Protein AF-0000000085070017 (afdb_homodimer)

Structure (mmCIF, N/CA/C/O backbone):
data_AF-0000000085070017-model_v1
#
loop_
_entity.id
_entity.type
_entity.pdbx_description
1 polymer 'Inner-membrane translocator'
#
loop_
_atom_site.group_PDB
_atom_site.id
_atom_site.type_symbol
_atom_site.label_atom_id
_atom_site.label_alt_id
_atom_site.label_comp_id
_atom_site.label_asym_id
_atom_site.label_entity_id
_atom_site.label_seq_id
_atom_site.pdbx_PDB_ins_code
_atom_site.Cartn_x
_atom_site.Cartn_y
_atom_site.Cartn_z
_atom_site.occupancy
_atom_site.B_iso_or_equiv
_atom_site.auth_seq_id
_atom_site.auth_comp_id
_atom_site.auth_asym_id
_atom_site.auth_atom_id
_atom_site.pdbx_PDB_model_num
ATOM 1 N N . MET A 1 1 ? 16.594 14.391 33.25 1 66.62 1 MET A N 1
ATOM 2 C CA . MET A 1 1 ? 15.406 13.617 32.938 1 66.62 1 MET A CA 1
ATOM 3 C C . MET A 1 1 ? 14.352 14.492 32.25 1 66.62 1 MET A C 1
ATOM 5 O O . MET A 1 1 ? 13.867 14.172 31.172 1 66.62 1 MET A O 1
ATOM 9 N N . PHE A 1 2 ? 14.133 15.688 32.875 1 76.56 2 PHE A N 1
ATOM 10 C CA . PHE A 1 2 ? 13.141 16.609 32.344 1 76.56 2 PHE A CA 1
ATOM 11 C C . PHE A 1 2 ? 13.562 17.125 30.969 1 76.56 2 PHE A C 1
ATOM 13 O O . PHE A 1 2 ? 12.75 17.188 30.047 1 76.56 2 PHE A O 1
ATOM 20 N N . GLU A 1 3 ? 14.82 17.422 30.844 1 78.06 3 GLU A N 1
ATOM 21 C CA . GLU A 1 3 ? 15.344 17.891 29.562 1 78.06 3 GLU A CA 1
ATOM 22 C C . GLU A 1 3 ? 15.18 16.844 28.469 1 78.06 3 GLU A C 1
ATOM 24 O O . GLU A 1 3 ? 14.852 17.188 27.328 1 78.06 3 GLU A O 1
ATOM 29 N N . SER A 1 4 ? 15.414 15.664 28.906 1 80.19 4 SER A N 1
ATOM 30 C CA . SER A 1 4 ? 15.273 14.57 27.953 1 80.19 4 SER A CA 1
ATOM 31 C C . SER A 1 4 ? 13.828 14.43 27.484 1 80.19 4 SER A C 1
ATOM 33 O O . SER A 1 4 ? 13.57 14.172 26.312 1 80.19 4 SER A O 1
ATOM 35 N N . ILE A 1 5 ? 12.969 14.625 28.375 1 83.38 5 ILE A N 1
ATOM 36 C CA . ILE A 1 5 ? 11.547 14.523 28.062 1 83.38 5 ILE A CA 1
ATOM 37 C C . ILE A 1 5 ? 11.141 15.648 27.125 1 83.38 5 ILE A C 1
ATOM 39 O O . ILE A 1 5 ? 10.414 15.422 26.156 1 83.38 5 ILE A O 1
ATOM 43 N N . ILE A 1 6 ? 11.602 16.844 27.375 1 84.56 6 ILE A N 1
ATOM 44 C CA . ILE A 1 6 ? 11.258 18 26.562 1 84.56 6 ILE A CA 1
ATOM 45 C C . ILE A 1 6 ? 11.812 17.812 25.141 1 84.56 6 ILE A C 1
ATOM 47 O O . ILE A 1 6 ? 11.156 18.172 24.156 1 84.56 6 ILE A O 1
ATOM 51 N N . LEU A 1 7 ? 12.992 17.266 25.141 1 84.5 7 LEU A N 1
ATOM 52 C CA . LEU A 1 7 ? 13.609 17.016 23.844 1 84.5 7 LEU A CA 1
ATOM 53 C C . LEU A 1 7 ? 12.805 15.992 23.047 1 84.5 7 LEU A C 1
ATOM 55 O O . LEU A 1 7 ? 12.664 16.125 21.828 1 84.5 7 LEU A O 1
ATOM 59 N N . ILE A 1 8 ? 12.312 15.039 23.734 1 87.75 8 ILE A N 1
ATOM 60 C CA . ILE A 1 8 ? 11.508 14.008 23.078 1 87.75 8 ILE A CA 1
ATOM 61 C C . ILE A 1 8 ? 10.18 14.602 22.609 1 87.75 8 ILE A C 1
ATOM 63 O O . ILE A 1 8 ? 9.688 14.266 21.531 1 87.75 8 ILE A O 1
ATOM 67 N N . LEU A 1 9 ? 9.609 15.406 23.422 1 90.56 9 LEU A N 1
ATOM 68 C CA . LEU A 1 9 ? 8.344 16.047 23.062 1 90.56 9 LEU A CA 1
ATOM 69 C C . LEU A 1 9 ? 8.523 16.984 21.891 1 90.56 9 LEU A C 1
ATOM 71 O O . LEU A 1 9 ? 7.656 17.078 21.016 1 90.56 9 LEU A O 1
ATOM 75 N N . ASP A 1 10 ? 9.633 17.688 21.875 1 90.88 10 ASP A N 1
ATOM 76 C CA . ASP A 1 10 ? 9.977 18.562 20.75 1 90.88 10 ASP A CA 1
ATOM 77 C C . ASP A 1 10 ? 10.094 17.766 19.453 1 90.88 10 ASP A C 1
ATOM 79 O O . ASP A 1 10 ? 9.531 18.141 18.438 1 90.88 10 ASP A O 1
ATOM 83 N N . ALA A 1 11 ? 10.781 16.672 19.562 1 91.69 11 ALA A N 1
ATOM 84 C CA . ALA A 1 11 ? 10.938 15.789 18.406 1 91.69 11 ALA A CA 1
ATOM 85 C C . ALA A 1 11 ? 9.602 15.195 17.969 1 91.69 11 ALA A C 1
ATOM 87 O O . ALA A 1 11 ? 9.344 15.023 16.781 1 91.69 11 ALA A O 1
ATOM 88 N N . THR A 1 12 ? 8.812 14.891 18.938 1 94.38 12 THR A N 1
ATOM 89 C CA . THR A 1 12 ? 7.492 14.336 18.656 1 94.38 12 THR A CA 1
ATOM 90 C C . THR A 1 12 ? 6.664 15.305 17.812 1 94.38 12 THR A C 1
ATOM 92 O O . THR A 1 12 ? 6.031 14.898 16.844 1 94.38 12 THR A O 1
ATOM 95 N N . LEU A 1 13 ? 6.703 16.562 18.172 1 94.88 13 LEU A N 1
ATOM 96 C CA . LEU A 1 13 ? 5.93 17.547 17.422 1 94.88 13 LEU A CA 1
ATOM 97 C C . LEU A 1 13 ? 6.449 17.688 16 1 94.88 13 LEU A C 1
ATOM 99 O O . LEU A 1 13 ? 5.664 17.75 15.047 1 94.88 13 LEU A O 1
ATOM 103 N N . ARG A 1 14 ? 7.715 17.641 15.859 1 94.75 14 ARG A N 1
ATOM 104 C CA . ARG A 1 14 ? 8.328 17.781 14.539 1 94.75 14 ARG A CA 1
ATOM 105 C C . ARG A 1 14 ? 8.008 16.578 13.664 1 94.75 14 ARG A C 1
ATOM 107 O O . ARG A 1 14 ? 7.652 16.734 12.492 1 94.75 14 ARG A O 1
ATOM 114 N N . VAL A 1 15 ? 8.07 15.43 14.25 1 94.06 15 VAL A N 1
ATOM 115 C CA . VAL A 1 15 ? 7.879 14.195 13.492 1 94.06 15 VAL A CA 1
ATOM 116 C C . VAL A 1 15 ? 6.391 13.992 13.195 1 94.06 15 VAL A C 1
ATOM 118 O O . VAL A 1 15 ? 6.027 13.414 12.172 1 94.06 15 VAL A O 1
ATOM 121 N N . SER A 1 16 ? 5.574 14.523 14.047 1 97.69 16 SER A N 1
ATOM 122 C CA . SER A 1 16 ? 4.137 14.336 13.898 1 97.69 16 SER A CA 1
ATOM 123 C C . SER A 1 16 ? 3.551 15.297 12.867 1 97.69 16 SER A C 1
ATOM 125 O O . SER A 1 16 ? 2.443 15.078 12.367 1 97.69 16 SER A O 1
ATOM 127 N N . ALA A 1 17 ? 4.227 16.375 12.578 1 98.25 17 ALA A N 1
ATOM 128 C CA . ALA A 1 17 ? 3.668 17.438 11.742 1 98.25 17 ALA A CA 1
ATOM 129 C C . ALA A 1 17 ? 3.203 16.891 10.398 1 98.25 17 ALA A C 1
ATOM 131 O O . ALA A 1 17 ? 2.043 17.062 10.016 1 98.25 17 ALA A O 1
ATOM 132 N N . PRO A 1 18 ? 4.078 16.172 9.688 1 98.56 18 PRO A N 1
ATOM 133 C CA . PRO A 1 18 ? 3.598 15.648 8.406 1 98.56 18 PRO A CA 1
ATOM 134 C C . PRO A 1 18 ? 2.535 14.562 8.578 1 98.56 18 PRO A C 1
ATOM 136 O O . PRO A 1 18 ? 1.665 14.414 7.715 1 98.56 18 PRO A O 1
ATOM 139 N N . LEU A 1 19 ? 2.545 13.828 9.648 1 98.5 19 LEU A N 1
ATOM 140 C CA . LEU A 1 19 ? 1.524 12.82 9.914 1 98.5 19 LEU A CA 1
ATOM 141 C C . LEU A 1 19 ? 0.16 13.477 10.117 1 98.5 19 LEU A C 1
ATOM 143 O O . LEU A 1 19 ? -0.848 12.984 9.602 1 98.5 19 LEU A O 1
ATOM 147 N N . ILE A 1 20 ? 0.185 14.555 10.906 1 98.88 20 ILE A N 1
ATOM 148 C CA . ILE A 1 20 ? -1.058 15.266 11.203 1 98.88 20 ILE A CA 1
ATOM 149 C C . ILE A 1 20 ? -1.68 15.773 9.906 1 98.88 20 ILE A C 1
ATOM 151 O O . ILE A 1 20 ? -2.861 15.539 9.641 1 98.88 20 ILE A O 1
ATOM 155 N N . LEU A 1 21 ? -0.882 16.422 9.102 1 98.94 21 LEU A N 1
ATOM 156 C CA . LEU A 1 21 ? -1.369 16.969 7.844 1 98.94 21 LEU A CA 1
ATOM 157 C C . LEU A 1 21 ? -1.867 15.867 6.918 1 98.94 21 LEU A C 1
ATOM 159 O O . LEU A 1 21 ? -2.945 15.984 6.332 1 98.94 21 LEU A O 1
ATOM 163 N N . ALA A 1 22 ? -1.132 14.789 6.789 1 98.88 22 ALA A N 1
ATOM 164 C CA . ALA A 1 22 ? -1.517 13.68 5.926 1 98.88 22 ALA A CA 1
ATOM 165 C C . ALA A 1 22 ? -2.775 12.992 6.445 1 98.88 22 ALA A C 1
ATOM 167 O O . ALA A 1 22 ? -3.639 12.586 5.664 1 98.88 22 ALA A O 1
ATOM 168 N N . ALA A 1 23 ? -2.84 12.805 7.766 1 98.75 23 ALA A N 1
ATOM 169 C CA . ALA A 1 23 ? -4.016 12.164 8.344 1 98.75 23 ALA A CA 1
ATOM 170 C C . ALA A 1 23 ? -5.266 13.008 8.133 1 98.75 23 ALA A C 1
ATOM 172 O O . ALA A 1 23 ? -6.34 12.484 7.836 1 98.75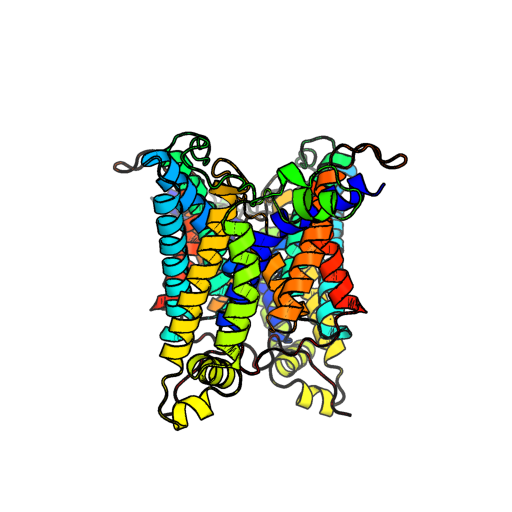 23 ALA A O 1
ATOM 173 N N . LEU A 1 24 ? -5.137 14.305 8.305 1 98.88 24 LEU A N 1
ATOM 174 C CA . LEU A 1 24 ? -6.262 15.195 8.039 1 98.88 24 LEU A CA 1
ATOM 175 C C . LEU A 1 24 ? -6.637 15.172 6.562 1 98.88 24 LEU A C 1
ATOM 177 O O . LEU A 1 24 ? -7.812 15.305 6.219 1 98.88 24 LEU A O 1
ATOM 181 N N . ALA A 1 25 ? -5.602 15.055 5.68 1 98.88 25 ALA A N 1
ATOM 182 C CA . ALA A 1 25 ? -5.875 14.859 4.258 1 98.88 25 ALA A CA 1
ATOM 183 C C . ALA A 1 25 ? -6.746 13.625 4.035 1 98.88 25 ALA A C 1
ATOM 185 O O . ALA A 1 25 ? -7.75 13.688 3.322 1 98.88 25 ALA A O 1
ATOM 186 N N . GLY A 1 26 ? -6.348 12.531 4.641 1 98.38 26 GLY A N 1
ATOM 187 C CA . GLY A 1 26 ? -7.141 11.32 4.559 1 98.38 26 GLY A CA 1
ATOM 188 C C . GLY A 1 26 ? -8.539 11.477 5.129 1 98.38 26 GLY A C 1
ATOM 189 O O . GLY A 1 26 ? -9.484 10.875 4.633 1 98.38 26 GLY A O 1
ATOM 190 N N . LEU A 1 27 ? -8.641 12.289 6.164 1 98.44 27 LEU A N 1
ATOM 191 C CA . LEU A 1 27 ? -9.93 12.523 6.812 1 98.44 27 LEU A CA 1
ATOM 192 C C . LEU A 1 27 ? -10.93 13.102 5.828 1 98.44 27 LEU A C 1
ATOM 194 O O . LEU A 1 27 ? -12.07 12.625 5.738 1 98.44 27 LEU A O 1
ATOM 198 N N . PHE A 1 28 ? -10.539 14.086 5.086 1 98.56 28 PHE A N 1
ATOM 199 C CA . PHE A 1 28 ? -11.438 14.711 4.125 1 98.56 28 PHE A CA 1
ATOM 200 C C . PHE A 1 28 ? -11.859 13.727 3.047 1 98.56 28 PHE A C 1
ATOM 202 O O . PHE A 1 28 ? -13.047 13.602 2.74 1 98.56 28 PHE A O 1
ATOM 209 N N . SER A 1 29 ? -10.914 13.031 2.48 1 97.94 29 SER A N 1
ATOM 210 C CA . SER A 1 29 ? -11.227 12.102 1.397 1 97.94 29 SER A CA 1
ATOM 211 C C . SER A 1 29 ? -12.109 10.961 1.884 1 97.94 29 SER A C 1
ATOM 213 O O . SER A 1 29 ? -13.141 10.664 1.275 1 97.94 29 SER A O 1
ATOM 215 N N . GLU A 1 30 ? -11.758 10.391 3.023 1 96.69 30 GLU A N 1
ATOM 216 C CA . GLU A 1 30 ? -12.461 9.195 3.471 1 96.69 30 GLU A CA 1
ATOM 217 C C . GLU A 1 30 ? -13.82 9.547 4.066 1 96.69 30 GLU A C 1
ATOM 219 O O . GLU A 1 30 ? -14.773 8.766 3.959 1 96.69 30 GLU A O 1
ATOM 224 N N . ARG A 1 31 ? -13.938 10.695 4.656 1 96.88 31 ARG A N 1
ATOM 225 C CA . ARG A 1 31 ? -15.242 11.125 5.152 1 96.88 31 ARG A CA 1
ATOM 226 C C . ARG A 1 31 ? -16.219 11.359 4.004 1 96.88 31 ARG A C 1
ATOM 228 O O . ARG A 1 31 ? -17.438 11.289 4.191 1 96.88 31 ARG A O 1
ATOM 235 N N . SER A 1 32 ? -15.688 11.641 2.885 1 97 32 SER A N 1
ATOM 236 C CA . SER A 1 32 ? -16.547 11.859 1.724 1 97 32 SER A CA 1
ATOM 237 C C . SER A 1 32 ? -16.938 10.539 1.074 1 97 32 SER A C 1
ATOM 239 O O . SER A 1 32 ? -17.859 10.492 0.247 1 97 32 SER A O 1
ATOM 241 N N . GLY A 1 33 ? -16.188 9.5 1.394 1 95.44 33 GLY A N 1
ATOM 242 C CA . GLY A 1 33 ? -16.531 8.195 0.849 1 95.44 33 GLY A CA 1
ATOM 243 C C . GLY A 1 33 ? -15.438 7.629 -0.046 1 95.44 33 GLY A C 1
ATOM 244 O O . GLY A 1 33 ? -15.602 6.555 -0.625 1 95.44 33 GLY A O 1
ATOM 245 N N . ILE A 1 34 ? -14.258 8.312 -0.162 1 95.25 34 ILE A N 1
ATOM 246 C CA . ILE A 1 34 ? -13.203 7.867 -1.059 1 95.25 34 ILE A CA 1
ATOM 247 C C . ILE A 1 34 ? -11.992 7.402 -0.242 1 95.25 34 ILE A C 1
ATOM 249 O O . ILE A 1 34 ? -11.375 8.203 0.467 1 95.25 34 ILE A O 1
ATOM 253 N N . VAL A 1 35 ? -11.688 6.105 -0.365 1 93.56 35 VAL A N 1
ATOM 254 C CA . VAL A 1 35 ? -10.492 5.578 0.289 1 93.56 35 VAL A CA 1
ATOM 255 C C . VAL A 1 35 ? -9.25 6.219 -0.316 1 93.56 35 VAL A C 1
ATOM 257 O O . VAL A 1 35 ? -9.133 6.34 -1.538 1 93.56 35 VAL A O 1
ATOM 260 N N . ASN A 1 36 ? -8.391 6.652 0.542 1 93.81 36 ASN A N 1
ATOM 261 C CA . ASN A 1 36 ? -7.227 7.363 0.021 1 93.81 36 ASN A CA 1
ATOM 262 C C . ASN A 1 36 ? -5.922 6.688 0.433 1 93.81 36 ASN A C 1
ATOM 264 O O . ASN A 1 36 ? -5.125 7.266 1.175 1 93.81 36 ASN A O 1
ATOM 268 N N . ILE A 1 37 ? -5.598 5.625 -0.156 1 93.75 37 ILE A N 1
ATOM 269 C CA . ILE A 1 37 ? -4.348 4.902 0.07 1 93.75 37 ILE A CA 1
ATOM 270 C C . ILE A 1 37 ? -3.195 5.641 -0.604 1 93.75 37 ILE A C 1
ATOM 272 O O . ILE A 1 37 ? -2.027 5.41 -0.279 1 93.75 37 ILE A O 1
ATOM 276 N N . ALA A 1 38 ? -3.49 6.59 -1.405 1 97.31 38 ALA A N 1
ATOM 277 C CA . ALA A 1 38 ? -2.508 7.281 -2.236 1 97.31 38 ALA A CA 1
ATOM 278 C C . ALA A 1 38 ? -1.773 8.352 -1.439 1 97.31 38 ALA A C 1
ATOM 280 O O . ALA A 1 38 ? -0.907 9.047 -1.975 1 97.31 38 ALA A O 1
ATOM 281 N N . LEU A 1 39 ? -2.082 8.516 -0.178 1 98.44 39 LEU A N 1
ATOM 282 C CA . LEU A 1 39 ? -1.466 9.555 0.638 1 98.44 39 LEU A CA 1
ATOM 283 C C . LEU A 1 39 ? 0.055 9.445 0.598 1 98.44 39 LEU A C 1
ATOM 285 O O . LEU A 1 39 ? 0.752 10.461 0.519 1 98.44 39 LEU A O 1
ATOM 289 N N . GLU A 1 40 ? 0.544 8.242 0.65 1 97.94 40 GLU A N 1
ATOM 290 C CA . GLU A 1 40 ? 1.982 7.996 0.61 1 97.94 40 GLU A CA 1
ATOM 291 C C . GLU A 1 40 ? 2.607 8.57 -0.658 1 97.94 40 GLU A C 1
ATOM 293 O O . GLU A 1 40 ? 3.615 9.273 -0.594 1 97.94 40 GLU A O 1
ATOM 298 N N . GLY A 1 41 ? 2.016 8.258 -1.785 1 98.25 41 GLY A N 1
ATOM 299 C CA . GLY A 1 41 ? 2.525 8.734 -3.061 1 98.25 41 GLY A CA 1
ATOM 300 C C . GLY A 1 41 ? 2.385 10.234 -3.236 1 98.25 41 GLY A C 1
ATOM 301 O O . GLY A 1 41 ? 3.26 10.883 -3.814 1 98.25 41 GLY A O 1
ATOM 302 N N . LYS A 1 42 ? 1.292 10.773 -2.785 1 98.81 42 LYS A N 1
ATOM 303 C CA . LYS A 1 42 ? 1.088 12.211 -2.861 1 98.81 42 LYS A CA 1
ATOM 304 C C . LYS A 1 42 ? 2.137 12.961 -2.041 1 98.81 42 LYS A C 1
ATOM 306 O O . LYS A 1 42 ? 2.707 13.953 -2.508 1 98.81 42 LYS A O 1
ATOM 311 N N . MET A 1 43 ? 2.398 12.453 -0.875 1 98.81 43 MET A N 1
ATOM 312 C CA . MET A 1 43 ? 3.402 13.078 -0.022 1 98.81 43 MET A CA 1
ATOM 313 C C . MET A 1 43 ? 4.785 13.008 -0.665 1 98.81 43 MET A C 1
ATOM 315 O O . MET A 1 43 ? 5.512 14 -0.696 1 98.81 43 MET A O 1
ATOM 319 N N . LEU A 1 44 ? 5.121 11.828 -1.176 1 98.75 44 LEU A N 1
ATOM 320 C CA . LEU A 1 44 ? 6.438 11.625 -1.769 1 98.75 44 LEU A CA 1
ATOM 321 C C . LEU A 1 44 ? 6.625 12.516 -2.99 1 98.75 44 LEU A C 1
ATOM 323 O O . LEU A 1 44 ? 7.676 13.148 -3.15 1 98.75 44 LEU A O 1
ATOM 327 N N . SER A 1 45 ? 5.621 12.547 -3.834 1 98.81 45 SER A N 1
ATOM 328 C CA . SER A 1 45 ? 5.688 13.383 -5.027 1 98.81 45 SER A CA 1
ATOM 329 C C . SER A 1 45 ? 5.797 14.859 -4.66 1 98.81 45 SER A C 1
ATOM 331 O O . SER A 1 45 ? 6.523 15.617 -5.305 1 98.81 45 SER A O 1
ATOM 333 N N . SER A 1 46 ? 5.043 15.203 -3.691 1 98.94 46 SER A N 1
ATOM 334 C CA . SER A 1 46 ? 5.102 16.578 -3.219 1 98.94 46 SER A CA 1
ATOM 335 C C . SER A 1 46 ? 6.48 16.922 -2.662 1 98.94 46 SER A C 1
ATOM 337 O O . SER A 1 46 ? 7.012 18 -2.916 1 98.94 46 SER A O 1
ATOM 339 N N . ALA A 1 47 ? 7.043 16.031 -1.846 1 98.94 47 ALA A N 1
ATOM 340 C CA . ALA A 1 47 ? 8.391 16.25 -1.312 1 98.94 47 ALA A CA 1
ATOM 341 C C . ALA A 1 47 ? 9.391 16.5 -2.436 1 98.94 47 ALA A C 1
ATOM 343 O O . ALA A 1 47 ? 10.211 17.422 -2.344 1 98.94 47 ALA A O 1
ATOM 344 N N . PHE A 1 48 ? 9.289 15.727 -3.508 1 98.88 48 PHE A N 1
ATOM 345 C CA . PHE A 1 48 ? 10.195 15.883 -4.641 1 98.88 48 PHE A CA 1
ATOM 346 C C . PHE A 1 48 ? 9.984 17.219 -5.324 1 98.88 48 PHE A C 1
ATOM 348 O O . PHE A 1 48 ? 10.938 17.969 -5.562 1 98.88 48 PHE A O 1
ATOM 355 N N . ALA A 1 49 ? 8.695 17.469 -5.656 1 98.94 49 ALA A N 1
ATOM 356 C CA . ALA A 1 49 ? 8.383 18.703 -6.383 1 98.94 49 ALA A CA 1
ATOM 357 C C . ALA A 1 49 ? 8.797 19.922 -5.586 1 98.94 49 ALA A C 1
ATOM 359 O O . ALA A 1 49 ? 9.328 20.891 -6.145 1 98.94 49 ALA A O 1
ATOM 360 N N . ALA A 1 50 ? 8.539 19.922 -4.316 1 98.94 50 ALA A N 1
ATOM 361 C CA . ALA A 1 50 ? 8.852 21.062 -3.459 1 98.94 50 ALA A CA 1
ATOM 362 C C . ALA A 1 50 ? 10.359 21.297 -3.406 1 98.94 50 ALA A C 1
ATOM 364 O O . ALA A 1 50 ? 10.82 22.438 -3.596 1 98.94 50 ALA A O 1
ATOM 365 N N . ALA A 1 51 ? 11.141 20.266 -3.152 1 98.88 51 ALA A N 1
ATOM 366 C CA . ALA A 1 51 ? 12.594 20.391 -3.068 1 98.88 51 ALA A CA 1
ATOM 367 C C . ALA A 1 51 ? 13.188 20.797 -4.414 1 98.88 51 ALA A C 1
ATOM 369 O O . ALA A 1 51 ? 14.086 21.641 -4.473 1 98.88 51 ALA A O 1
ATOM 370 N N . ALA A 1 52 ? 12.711 20.156 -5.48 1 98.75 52 ALA A N 1
ATOM 371 C CA . ALA A 1 52 ? 13.211 20.469 -6.812 1 98.75 52 ALA A CA 1
ATOM 372 C C . ALA A 1 52 ? 12.984 21.938 -7.156 1 98.75 52 ALA A C 1
ATOM 374 O O . ALA A 1 52 ? 13.898 22.625 -7.613 1 98.75 52 ALA A O 1
ATOM 375 N N . MET A 1 53 ? 11.742 22.359 -6.945 1 98.75 53 MET A N 1
ATOM 376 C CA . MET A 1 53 ? 11.398 23.75 -7.266 1 98.75 53 MET A CA 1
ATOM 377 C C . MET A 1 53 ? 12.18 24.719 -6.387 1 98.75 53 MET A C 1
ATOM 379 O O . MET A 1 53 ? 12.672 25.734 -6.867 1 98.75 53 MET A O 1
ATOM 383 N N . ALA A 1 54 ? 12.281 24.438 -5.102 1 98.75 54 ALA A N 1
ATOM 384 C CA . ALA A 1 54 ? 13.039 25.281 -4.195 1 98.75 54 ALA A CA 1
ATOM 385 C C . ALA A 1 54 ? 14.516 25.344 -4.598 1 98.75 54 ALA A C 1
ATOM 387 O O . ALA A 1 54 ? 15.148 26.391 -4.512 1 98.75 54 ALA A O 1
ATOM 388 N N . ALA A 1 55 ? 15.039 24.234 -4.996 1 98.25 55 ALA A N 1
ATOM 389 C CA . ALA A 1 55 ? 16.453 24.156 -5.383 1 98.25 55 ALA A CA 1
ATOM 390 C C . ALA A 1 55 ? 16.734 25.016 -6.613 1 98.25 55 ALA A C 1
ATOM 392 O O . ALA A 1 55 ? 17.766 25.672 -6.703 1 98.25 55 ALA A O 1
ATOM 393 N N . VAL A 1 56 ? 15.859 24.984 -7.559 1 97.88 56 VAL A N 1
ATOM 394 C CA . VAL A 1 56 ? 16.094 25.656 -8.836 1 97.88 56 VAL A CA 1
ATOM 395 C C . VAL A 1 56 ? 15.812 27.141 -8.688 1 97.88 56 VAL A C 1
ATOM 397 O O . VAL A 1 56 ? 16.484 27.969 -9.305 1 97.88 56 VAL A O 1
ATOM 400 N N . THR A 1 57 ? 14.852 27.5 -7.871 1 97.81 57 THR A N 1
ATOM 401 C CA . THR A 1 57 ? 14.414 28.891 -7.824 1 97.81 57 THR A CA 1
ATOM 402 C C . THR A 1 57 ? 15.016 29.609 -6.621 1 97.81 57 THR A C 1
ATOM 404 O O . THR A 1 57 ? 15.016 30.844 -6.562 1 97.81 57 THR A O 1
ATOM 407 N N . GLY A 1 58 ? 15.367 28.891 -5.637 1 97.56 58 GLY A N 1
ATOM 408 C CA . GLY A 1 58 ? 15.852 29.484 -4.402 1 97.56 58 GLY A CA 1
ATOM 409 C C . GLY A 1 58 ? 14.742 29.953 -3.486 1 97.56 58 GLY A C 1
ATOM 410 O O . GLY A 1 58 ? 14.992 30.625 -2.486 1 97.56 58 GLY A O 1
ATOM 411 N N . SER A 1 59 ? 13.508 29.609 -3.771 1 98.19 59 SER A N 1
ATOM 412 C CA . SER A 1 59 ? 12.359 30.062 -2.986 1 98.19 59 SER A CA 1
ATOM 413 C C . SER A 1 59 ? 11.609 28.875 -2.375 1 98.19 59 SER A C 1
ATOM 415 O O . SER A 1 59 ? 11.031 28.062 -3.098 1 98.19 59 SER A O 1
ATOM 417 N N . VAL A 1 60 ? 11.5 28.828 -1.083 1 98.12 60 VAL A N 1
ATOM 418 C CA . VAL A 1 60 ? 10.797 27.766 -0.388 1 98.12 60 VAL A CA 1
ATOM 419 C C . VAL A 1 60 ? 9.297 27.891 -0.632 1 98.12 60 VAL A C 1
ATOM 421 O O . VAL A 1 60 ? 8.586 26.875 -0.687 1 98.12 60 VAL A O 1
ATOM 424 N N . TRP A 1 61 ? 8.789 29.094 -0.83 1 98.5 61 TRP A N 1
ATOM 425 C CA . TRP A 1 61 ? 7.367 29.312 -1.053 1 98.5 61 TRP A CA 1
ATOM 426 C C . TRP A 1 61 ? 6.945 28.781 -2.418 1 98.5 61 TRP A C 1
ATOM 428 O O . TRP A 1 61 ? 5.867 28.188 -2.557 1 98.5 61 TRP A O 1
ATOM 438 N N . LEU A 1 62 ? 7.797 28.969 -3.398 1 98.69 62 LEU A N 1
ATOM 439 C CA . LEU A 1 62 ? 7.523 28.375 -4.699 1 98.69 62 LEU A CA 1
ATOM 440 C C . LEU A 1 62 ? 7.609 26.844 -4.617 1 98.69 62 LEU A C 1
ATOM 442 O O . LEU A 1 62 ? 6.867 26.141 -5.297 1 98.69 62 LEU A O 1
ATOM 446 N N . GLY A 1 63 ? 8.57 26.375 -3.809 1 98.81 63 GLY A N 1
ATOM 447 C CA . GLY A 1 63 ? 8.633 24.953 -3.543 1 98.81 63 GLY A CA 1
ATOM 448 C C . GLY A 1 63 ? 7.348 24.391 -2.951 1 98.81 63 GLY A C 1
ATOM 449 O O . GLY A 1 63 ? 6.828 23.375 -3.418 1 98.81 63 GLY A O 1
ATOM 450 N N . LEU A 1 64 ? 6.844 25.094 -1.938 1 98.88 64 LEU A N 1
ATOM 451 C CA . LEU A 1 64 ? 5.602 24.688 -1.292 1 98.88 64 LEU A CA 1
ATOM 452 C C . LEU A 1 64 ? 4.457 24.641 -2.299 1 98.88 64 LEU A C 1
ATOM 454 O O . LEU A 1 64 ? 3.693 23.672 -2.328 1 98.88 64 LEU A O 1
ATOM 458 N N . LEU A 1 65 ? 4.312 25.641 -3.119 1 98.88 65 LEU A N 1
ATOM 459 C CA . LEU A 1 65 ? 3.242 25.703 -4.109 1 98.88 65 LEU A CA 1
ATOM 460 C C . LEU A 1 65 ? 3.367 24.562 -5.121 1 98.88 65 LEU A C 1
ATOM 462 O O . LEU A 1 65 ? 2.363 23.984 -5.531 1 98.88 65 LEU A O 1
ATOM 466 N N . ALA A 1 66 ? 4.602 24.281 -5.535 1 98.94 66 ALA A N 1
ATOM 467 C CA . ALA A 1 66 ? 4.828 23.172 -6.457 1 98.94 66 ALA A CA 1
ATOM 468 C C . ALA A 1 66 ? 4.43 21.844 -5.828 1 98.94 66 ALA A C 1
ATOM 470 O O . ALA A 1 66 ? 3.807 21 -6.477 1 98.94 66 ALA A O 1
ATOM 471 N N . GLY A 1 67 ? 4.887 21.625 -4.559 1 98.94 67 GLY A N 1
ATOM 472 C CA . GLY A 1 67 ? 4.492 20.422 -3.844 1 98.94 67 GLY A CA 1
ATOM 473 C C . GLY A 1 67 ? 2.99 20.266 -3.74 1 98.94 67 GLY A C 1
ATOM 474 O O . GLY A 1 67 ? 2.459 19.188 -4.035 1 98.94 67 GLY A O 1
ATOM 475 N N . ILE A 1 68 ? 2.311 21.344 -3.373 1 98.94 68 ILE A N 1
ATOM 476 C CA . ILE A 1 68 ? 0.855 21.328 -3.279 1 98.94 68 ILE A CA 1
ATOM 477 C C . ILE A 1 68 ? 0.254 21.031 -4.652 1 98.94 68 ILE A C 1
ATOM 479 O O . ILE A 1 68 ? -0.646 20.203 -4.777 1 98.94 68 ILE A O 1
ATOM 483 N N . GLY A 1 69 ? 0.734 21.688 -5.633 1 98.94 69 GLY A N 1
ATOM 484 C CA . GLY A 1 69 ? 0.231 21.5 -6.984 1 98.94 69 GLY A CA 1
ATOM 485 C C . GLY A 1 69 ? 0.286 20.062 -7.453 1 98.94 69 GLY A C 1
ATOM 486 O O . GLY A 1 69 ? -0.701 19.531 -7.969 1 98.94 69 GLY A O 1
ATOM 487 N N . ILE A 1 70 ? 1.426 19.406 -7.309 1 98.88 70 ILE A N 1
ATOM 488 C CA . ILE A 1 70 ? 1.605 18.031 -7.758 1 98.88 70 ILE A CA 1
ATOM 489 C C . ILE A 1 70 ? 0.718 17.094 -6.938 1 98.88 70 ILE A C 1
ATOM 491 O O . ILE A 1 70 ? 0.144 16.156 -7.473 1 98.88 70 ILE A O 1
ATOM 495 N N . SER A 1 71 ? 0.668 17.328 -5.652 1 98.94 71 SER A N 1
ATOM 496 C CA . SER A 1 71 ? -0.187 16.516 -4.793 1 98.94 71 SER A CA 1
ATOM 497 C C . SER A 1 71 ? -1.651 16.625 -5.203 1 98.94 71 SER A C 1
ATOM 499 O O . SER A 1 71 ? -2.369 15.625 -5.254 1 98.94 71 SER A O 1
ATOM 501 N N . VAL A 1 72 ? -2.127 17.828 -5.469 1 98.94 72 VAL A N 1
ATOM 502 C CA . VAL A 1 72 ? -3.5 18.047 -5.918 1 98.94 72 VAL A CA 1
ATOM 503 C C . VAL A 1 72 ? -3.721 17.344 -7.262 1 98.94 72 VAL A C 1
ATOM 505 O O . VAL A 1 72 ? -4.77 16.75 -7.488 1 98.94 72 VAL A O 1
ATOM 508 N N . LEU A 1 73 ? -2.77 17.453 -8.117 1 98.81 73 LEU A N 1
ATOM 509 C CA . LEU A 1 73 ? -2.867 16.766 -9.398 1 98.81 73 LEU A CA 1
ATOM 510 C C . LEU A 1 73 ? -3.068 15.266 -9.203 1 98.81 73 LEU A C 1
ATOM 512 O O . LEU A 1 73 ? -3.938 14.656 -9.836 1 98.81 73 LEU A O 1
ATOM 516 N N . LEU A 1 74 ? -2.285 14.672 -8.375 1 98.44 74 LEU A N 1
ATOM 517 C CA . LEU A 1 74 ? -2.402 13.242 -8.125 1 98.44 74 LEU A CA 1
ATOM 518 C C . LEU A 1 74 ? -3.734 12.914 -7.453 1 98.44 74 LEU A C 1
ATOM 520 O O . LEU A 1 74 ? -4.309 11.852 -7.691 1 98.44 74 LEU A O 1
ATOM 524 N N . ALA A 1 75 ? -4.18 13.82 -6.59 1 98.75 75 ALA A N 1
ATOM 525 C CA . ALA A 1 75 ? -5.5 13.648 -5.992 1 98.75 75 ALA A CA 1
ATOM 526 C C . ALA A 1 75 ? -6.59 13.656 -7.059 1 98.75 75 ALA A C 1
ATOM 528 O O . ALA A 1 75 ? -7.543 12.867 -6.988 1 98.75 75 ALA A O 1
ATOM 529 N N . LEU A 1 76 ? -6.449 14.5 -8.008 1 98.31 76 LEU A N 1
ATOM 530 C CA . LEU A 1 76 ? -7.422 14.57 -9.086 1 98.31 76 LEU A CA 1
ATOM 531 C C . LEU A 1 76 ? -7.363 13.32 -9.961 1 98.31 76 LEU A C 1
ATOM 533 O O . LEU A 1 76 ? -8.391 12.859 -10.461 1 98.31 76 LEU A O 1
ATOM 537 N N . ILE A 1 77 ? -6.219 12.797 -10.164 1 96.62 77 ILE A N 1
ATOM 538 C CA . ILE A 1 77 ? -6.074 11.547 -10.898 1 96.62 77 ILE A CA 1
ATOM 539 C C . ILE A 1 77 ? -6.777 10.422 -10.148 1 96.62 77 ILE A C 1
ATOM 541 O O . ILE A 1 77 ? -7.5 9.617 -10.75 1 96.62 77 ILE A O 1
ATOM 545 N N . HIS A 1 78 ? -6.523 10.375 -8.875 1 96.5 78 HIS A N 1
ATOM 546 C CA . HIS A 1 78 ? -7.215 9.398 -8.039 1 96.5 78 HIS A CA 1
ATOM 547 C C . HIS A 1 78 ? -8.727 9.547 -8.164 1 96.5 78 HIS A C 1
ATOM 549 O O . HIS A 1 78 ? -9.445 8.555 -8.289 1 96.5 78 HIS A O 1
ATOM 555 N N . GLY A 1 79 ? -9.172 10.828 -8.117 1 96.44 79 GLY A N 1
ATOM 556 C CA . GLY A 1 79 ? -10.594 11.094 -8.273 1 96.44 79 GLY A CA 1
ATOM 557 C C . GLY A 1 79 ? -11.117 10.711 -9.648 1 96.44 79 GLY A C 1
ATOM 558 O O . GLY A 1 79 ? -12.203 10.141 -9.766 1 96.44 79 GLY A O 1
ATOM 559 N N . PHE A 1 80 ? -10.383 11.016 -10.617 1 95.19 80 PHE A N 1
ATOM 560 C CA . PHE A 1 80 ? -10.781 10.68 -11.977 1 95.19 80 PHE A CA 1
ATOM 561 C C . PHE A 1 80 ? -10.977 9.172 -12.125 1 95.19 80 PHE A C 1
ATOM 563 O O . PHE A 1 80 ? -11.961 8.727 -12.719 1 95.19 80 PHE A O 1
ATOM 570 N N . ALA A 1 81 ? -10.094 8.453 -11.547 1 92 81 ALA A N 1
ATOM 571 C CA . ALA A 1 81 ? -10.164 6.992 -11.625 1 92 81 ALA A CA 1
ATOM 572 C C . ALA A 1 81 ? -11.289 6.445 -10.758 1 92 81 ALA A C 1
ATOM 574 O O . ALA A 1 81 ? -12.031 5.559 -11.18 1 92 81 ALA A O 1
ATOM 575 N N . SER A 1 82 ? -11.516 6.984 -9.562 1 92.69 82 SER A N 1
ATOM 576 C CA . SER A 1 82 ? -12.367 6.367 -8.555 1 92.69 82 SER A CA 1
ATOM 577 C C . SER A 1 82 ? -13.781 6.945 -8.602 1 92.69 82 SER A C 1
ATOM 579 O O . SER A 1 82 ? -14.75 6.25 -8.281 1 92.69 82 SER A O 1
ATOM 581 N N . ILE A 1 83 ? -13.875 8.234 -8.922 1 93.94 83 ILE A N 1
ATOM 582 C CA . ILE A 1 83 ? -15.164 8.906 -8.875 1 93.94 83 ILE A CA 1
ATOM 583 C C . ILE A 1 83 ? -15.805 8.883 -10.266 1 93.94 83 ILE A C 1
ATOM 585 O O . ILE A 1 83 ? -16.922 8.391 -10.438 1 93.94 83 ILE A O 1
ATOM 589 N N . THR A 1 84 ? -15.062 9.367 -11.195 1 93.31 84 THR A N 1
ATOM 590 C CA . THR A 1 84 ? -15.609 9.5 -12.547 1 93.31 84 THR A CA 1
ATOM 591 C C . THR A 1 84 ? -15.742 8.133 -13.211 1 93.31 84 THR A C 1
ATOM 593 O O . THR A 1 84 ? -16.781 7.816 -13.789 1 93.31 84 THR A O 1
ATOM 596 N N . HIS A 1 85 ? -14.75 7.312 -13.094 1 90.75 85 HIS A N 1
ATOM 597 C CA . HIS A 1 85 ? -14.766 6.039 -13.805 1 90.75 85 HIS A CA 1
ATOM 598 C C . HIS A 1 85 ? -15.125 4.891 -12.867 1 90.75 85 HIS A C 1
ATOM 600 O O . HIS A 1 85 ? -15.086 3.725 -13.266 1 90.75 85 HIS A O 1
ATOM 606 N N . ARG A 1 86 ? -15.383 5.191 -11.609 1 90.88 86 ARG A N 1
ATOM 607 C CA . ARG A 1 86 ? -15.875 4.254 -10.609 1 90.88 86 ARG A CA 1
ATOM 608 C C . ARG A 1 86 ? -14.945 3.053 -10.477 1 90.88 86 ARG A C 1
ATOM 610 O O . ARG A 1 86 ? -15.406 1.919 -10.328 1 90.88 86 ARG A O 1
ATOM 617 N N . GLY A 1 87 ? -13.609 3.336 -10.68 1 88.56 87 GLY A N 1
ATOM 618 C CA . GLY A 1 87 ? -12.617 2.289 -10.516 1 88.56 87 GLY A CA 1
ATOM 619 C C . GLY A 1 87 ? -12.344 1.948 -9.062 1 88.56 87 GLY A C 1
ATOM 620 O O . GLY A 1 87 ? -12.805 2.646 -8.156 1 88.56 87 GLY A O 1
ATOM 621 N N . ASP A 1 88 ? -11.641 0.842 -8.883 1 89.75 88 ASP A N 1
ATOM 622 C CA . ASP A 1 88 ? -11.273 0.408 -7.535 1 89.75 88 ASP A CA 1
ATOM 623 C C . ASP A 1 88 ? -10.328 1.409 -6.875 1 89.75 88 ASP A C 1
ATOM 625 O O . ASP A 1 88 ? -9.242 1.677 -7.387 1 89.75 88 ASP A O 1
ATOM 629 N N . GLN A 1 89 ? -10.727 1.946 -5.809 1 92.06 89 GLN A N 1
ATOM 630 C CA . GLN A 1 89 ? -10.023 3.031 -5.137 1 92.06 89 GLN A CA 1
ATOM 631 C C . GLN A 1 89 ? -8.703 2.543 -4.539 1 92.06 89 GLN A C 1
ATOM 633 O O . GLN A 1 89 ? -7.738 3.303 -4.453 1 92.06 89 GLN A O 1
ATOM 638 N N . ILE A 1 90 ? -8.641 1.323 -4.109 1 90.06 90 ILE A N 1
ATOM 639 C CA . ILE A 1 90 ? -7.426 0.754 -3.527 1 90.06 90 ILE A CA 1
ATOM 640 C C . ILE A 1 90 ? -6.355 0.608 -4.605 1 90.06 90 ILE A C 1
ATOM 642 O O . ILE A 1 90 ? -5.215 1.04 -4.422 1 90.06 90 ILE A O 1
ATOM 646 N N . VAL A 1 91 ? -6.758 0.078 -5.707 1 88.56 91 VAL A N 1
ATOM 647 C CA . VAL A 1 91 ? -5.832 -0.133 -6.816 1 88.56 91 VAL A CA 1
ATOM 648 C C . VAL A 1 91 ? -5.32 1.212 -7.328 1 88.56 91 VAL A C 1
ATOM 650 O O . VAL A 1 91 ? -4.137 1.357 -7.637 1 88.56 91 VAL A O 1
ATOM 653 N N . SER A 1 92 ? -6.254 2.143 -7.469 1 92.81 92 SER A N 1
ATOM 654 C CA . SER A 1 92 ? -5.859 3.482 -7.895 1 92.81 92 SER A CA 1
ATOM 655 C C . SER A 1 92 ? -4.816 4.074 -6.953 1 92.81 92 SER A C 1
ATOM 657 O O . SER A 1 92 ? -3.799 4.609 -7.398 1 92.81 92 SER A O 1
ATOM 659 N N . GLY A 1 93 ? -5.098 3.996 -5.668 1 95.06 93 GLY A N 1
ATOM 660 C CA . GLY A 1 93 ? -4.172 4.531 -4.684 1 95.06 93 GLY A CA 1
ATOM 661 C C . GLY A 1 93 ? -2.803 3.883 -4.738 1 95.06 93 GLY A C 1
ATOM 662 O O . GLY A 1 93 ? -1.782 4.574 -4.715 1 95.06 93 GLY A O 1
ATOM 663 N N . VAL A 1 94 ? -2.82 2.623 -4.812 1 92.19 94 VAL A N 1
ATOM 664 C CA . VAL A 1 94 ? -1.567 1.875 -4.852 1 92.19 94 VAL A CA 1
ATOM 665 C C . VAL A 1 94 ? -0.792 2.234 -6.117 1 92.19 94 VAL A C 1
ATOM 667 O O . VAL A 1 94 ? 0.429 2.404 -6.078 1 92.19 94 VAL A O 1
ATOM 670 N N . ALA A 1 95 ? -1.482 2.273 -7.234 1 92.81 95 ALA A N 1
ATOM 671 C CA . ALA A 1 95 ? -0.842 2.65 -8.492 1 92.81 95 ALA A CA 1
ATOM 672 C C . ALA A 1 95 ? -0.159 4.008 -8.375 1 92.81 95 ALA A C 1
ATOM 674 O O . ALA A 1 95 ? 0.969 4.188 -8.844 1 92.81 95 ALA A O 1
ATOM 675 N N . ILE A 1 96 ? -0.823 4.906 -7.754 1 96.06 96 ILE A N 1
ATOM 676 C CA . ILE A 1 96 ? -0.278 6.246 -7.57 1 96.06 96 ILE A CA 1
ATOM 677 C C . ILE A 1 96 ? 0.962 6.184 -6.684 1 96.06 96 ILE A C 1
ATOM 679 O O . ILE A 1 96 ? 1.961 6.855 -6.953 1 96.06 96 ILE A O 1
ATOM 683 N N . ASN A 1 97 ? 0.896 5.395 -5.641 1 96.06 97 ASN A N 1
ATOM 684 C CA . ASN A 1 97 ? 2.055 5.234 -4.77 1 96.06 97 ASN A CA 1
ATOM 685 C C . ASN A 1 97 ? 3.264 4.707 -5.535 1 96.06 97 ASN A C 1
ATOM 687 O O . ASN A 1 97 ? 4.371 5.227 -5.391 1 96.06 97 ASN A O 1
ATOM 691 N N . MET A 1 98 ? 3.027 3.725 -6.348 1 91.88 98 MET A N 1
ATOM 692 C CA . MET A 1 98 ? 4.129 3.102 -7.078 1 91.88 98 MET A CA 1
ATOM 693 C C . MET A 1 98 ? 4.648 4.027 -8.172 1 91.88 98 MET A C 1
ATOM 695 O O . MET A 1 98 ? 5.848 4.043 -8.461 1 91.88 98 MET A O 1
ATOM 699 N N . LEU A 1 99 ? 3.793 4.75 -8.734 1 92.81 99 LEU A N 1
ATOM 700 C CA . LEU A 1 99 ? 4.203 5.766 -9.703 1 92.81 99 LEU A CA 1
ATOM 701 C C . LEU A 1 99 ? 5.113 6.797 -9.047 1 92.81 99 LEU A C 1
ATOM 703 O O . LEU A 1 99 ? 6.129 7.191 -9.625 1 92.81 99 LEU A O 1
ATOM 707 N N . ALA A 1 100 ? 4.711 7.23 -7.898 1 95.88 100 ALA A N 1
ATOM 708 C CA . ALA A 1 100 ? 5.48 8.242 -7.18 1 95.88 100 ALA A CA 1
ATOM 709 C C . ALA A 1 100 ? 6.891 7.746 -6.875 1 95.88 100 ALA A C 1
ATOM 711 O O . ALA A 1 100 ? 7.867 8.477 -7.07 1 95.88 100 ALA A O 1
ATOM 712 N N . VAL A 1 101 ? 7.047 6.555 -6.422 1 92.38 101 VAL A N 1
ATOM 713 C CA . VAL A 1 101 ? 8.344 5.98 -6.062 1 92.38 101 VAL A CA 1
ATOM 714 C C . VAL A 1 101 ? 9.258 5.977 -7.281 1 92.38 101 VAL A C 1
ATOM 716 O O . VAL A 1 101 ? 10.406 6.418 -7.203 1 92.38 101 VAL A O 1
ATOM 719 N N . GLY A 1 102 ? 8.781 5.523 -8.406 1 89.62 102 GLY A N 1
ATOM 720 C CA . GLY A 1 102 ? 9.594 5.414 -9.609 1 89.62 102 GLY A CA 1
ATOM 721 C C . GLY A 1 102 ? 9.844 6.75 -10.281 1 89.62 102 GLY A C 1
ATOM 722 O O . GLY A 1 102 ? 10.969 7.039 -10.695 1 89.62 102 GLY A O 1
ATOM 723 N N . LEU A 1 103 ? 8.836 7.582 -10.344 1 93 103 LEU A N 1
ATOM 724 C CA . LEU A 1 103 ? 8.93 8.82 -11.117 1 93 103 LEU A CA 1
ATOM 725 C C . LEU A 1 103 ? 9.805 9.844 -10.398 1 93 103 LEU A C 1
ATOM 727 O O . LEU A 1 103 ? 10.555 10.586 -11.039 1 93 103 LEU A O 1
ATOM 731 N N . THR A 1 104 ? 9.711 9.883 -9.086 1 96.19 104 THR A N 1
ATOM 732 C CA . THR A 1 104 ? 10.5 10.875 -8.359 1 96.19 104 THR A CA 1
ATOM 733 C C . THR A 1 104 ? 11.992 10.578 -8.477 1 96.19 104 THR A C 1
ATOM 735 O O . THR A 1 104 ? 12.781 11.477 -8.766 1 96.19 104 THR A O 1
ATOM 738 N N . VAL A 1 105 ? 12.367 9.359 -8.359 1 92.44 105 VAL A N 1
ATOM 739 C CA . VAL A 1 105 ? 13.773 8.984 -8.461 1 92.44 105 VAL A CA 1
ATOM 740 C C . VAL A 1 105 ? 14.258 9.195 -9.891 1 92.44 105 VAL A C 1
ATOM 742 O O . VAL A 1 105 ? 15.367 9.695 -10.109 1 92.44 105 VAL A O 1
ATOM 745 N N . THR A 1 106 ? 13.445 8.852 -10.891 1 90.19 106 THR A N 1
ATOM 746 C CA . THR A 1 106 ? 13.805 8.984 -12.297 1 90.19 106 THR A CA 1
ATOM 747 C C . THR A 1 106 ? 14 10.445 -12.672 1 90.19 106 THR A C 1
ATOM 749 O O . THR A 1 106 ? 14.992 10.805 -13.305 1 90.19 106 THR A O 1
ATOM 752 N N . LEU A 1 107 ? 13.055 11.258 -12.25 1 93.56 107 LEU A N 1
ATOM 753 C CA . LEU A 1 107 ? 13.156 12.68 -12.555 1 93.56 107 LEU A CA 1
ATOM 754 C C . LEU A 1 107 ? 14.328 13.312 -11.812 1 93.56 107 LEU A C 1
ATOM 756 O O . LEU A 1 107 ? 15.008 14.195 -12.352 1 93.56 107 LEU A O 1
ATOM 760 N N . GLY A 1 108 ? 14.531 12.922 -10.555 1 93.81 108 GLY A N 1
ATOM 761 C CA . GLY A 1 108 ? 15.688 13.406 -9.82 1 93.81 108 GLY A CA 1
ATOM 762 C C . GLY A 1 108 ? 17 13.086 -10.508 1 93.81 108 GLY A C 1
ATOM 763 O O . GLY A 1 108 ? 17.891 13.938 -10.609 1 93.81 108 GLY A O 1
ATOM 764 N N . ARG A 1 109 ? 17.109 11.883 -10.93 1 91 109 ARG A N 1
ATOM 765 C CA . ARG A 1 109 ? 18.312 11.453 -11.641 1 91 109 ARG A CA 1
ATOM 766 C C . ARG A 1 109 ? 18.5 12.242 -12.93 1 91 109 ARG A C 1
ATOM 768 O O . ARG A 1 109 ? 19.594 12.703 -13.234 1 91 109 ARG A O 1
ATOM 775 N N . PHE A 1 110 ? 17.438 12.398 -13.672 1 88.94 110 PHE A N 1
ATOM 776 C CA . PHE A 1 110 ? 17.5 13.031 -14.984 1 88.94 110 PHE A CA 1
ATOM 777 C C . PHE A 1 110 ? 17.734 14.531 -14.852 1 88.94 110 PHE A C 1
ATOM 779 O O . PHE A 1 110 ? 18.484 15.117 -15.641 1 88.94 110 PHE A O 1
ATOM 786 N N . TRP A 1 111 ? 17.141 15.117 -13.836 1 93.44 111 TRP A N 1
ATOM 787 C CA . TRP A 1 111 ? 17.172 16.562 -13.734 1 93.44 111 TRP A CA 1
ATOM 788 C C . TRP A 1 111 ? 18.422 17.031 -12.977 1 93.44 111 TRP A C 1
ATOM 790 O O . TRP A 1 111 ? 18.969 18.094 -13.266 1 93.44 111 TRP A O 1
ATOM 800 N N . PHE A 1 112 ? 18.906 16.219 -12.055 1 95.81 112 PHE A N 1
ATOM 801 C CA . PHE A 1 112 ? 19.922 16.766 -11.172 1 95.81 112 PHE A CA 1
ATOM 802 C C . PHE A 1 112 ? 21.172 15.883 -11.172 1 95.81 112 PHE A C 1
ATOM 804 O O . PHE A 1 112 ? 22.234 16.297 -10.719 1 95.81 112 PHE A O 1
ATOM 811 N N . GLY A 1 113 ? 21.125 14.625 -11.625 1 91.38 113 GLY A N 1
ATOM 812 C CA . GLY A 1 113 ? 22.281 13.742 -11.711 1 91.38 113 GLY A CA 1
ATOM 813 C C . GLY A 1 113 ? 22.859 13.391 -10.352 1 91.38 113 GLY A C 1
ATOM 814 O O . GLY A 1 113 ? 24.062 13.227 -10.211 1 91.38 113 GLY A O 1
ATOM 815 N N . LEU A 1 114 ? 22 13.414 -9.289 1 92.75 114 LEU A N 1
ATOM 816 C CA . LEU A 1 114 ? 22.438 13.164 -7.922 1 92.75 114 LEU A CA 1
ATOM 817 C C . LEU A 1 114 ? 21.766 11.914 -7.363 1 92.75 114 LEU A C 1
ATOM 819 O O . LEU A 1 114 ? 21.203 11.938 -6.262 1 92.75 114 LEU A O 1
ATOM 823 N N . GLY A 1 115 ? 21.719 10.805 -8.234 1 89.5 115 GLY A N 1
ATOM 824 C CA . GLY A 1 115 ? 21.219 9.531 -7.746 1 89.5 115 GLY A CA 1
ATOM 825 C C . GLY A 1 115 ? 19.75 9.578 -7.371 1 89.5 115 GLY A C 1
ATOM 826 O O . GLY A 1 115 ? 19.297 8.828 -6.504 1 89.5 115 GLY A O 1
ATOM 827 N N . GLY A 1 116 ? 18.984 10.469 -7.871 1 93.12 116 GLY A N 1
ATOM 828 C CA . GLY A 1 116 ? 17.562 10.602 -7.598 1 93.12 116 GLY A CA 1
ATOM 829 C C . GLY A 1 116 ? 17.266 11.641 -6.543 1 93.12 116 GLY A C 1
ATOM 830 O O . GLY A 1 116 ? 16.094 11.906 -6.242 1 93.12 116 GLY A O 1
ATOM 831 N N . GLN A 1 117 ? 18.312 12.188 -5.953 1 96.75 117 GLN A N 1
ATOM 832 C CA . GLN A 1 117 ? 18.156 13.242 -4.961 1 96.75 117 GLN A CA 1
ATOM 833 C C . GLN A 1 117 ? 18.078 14.617 -5.625 1 96.75 117 GLN A C 1
ATOM 835 O O . GLN A 1 117 ? 18.359 14.75 -6.816 1 96.75 117 GLN A O 1
ATOM 840 N N . THR A 1 118 ? 17.609 15.586 -4.934 1 98.12 118 THR A N 1
ATOM 841 C CA . THR A 1 118 ? 17.719 16.984 -5.344 1 98.12 118 THR A CA 1
ATOM 842 C C . THR A 1 118 ? 18.922 17.641 -4.688 1 98.12 118 THR A C 1
ATOM 844 O O . THR A 1 118 ? 19.484 17.109 -3.73 1 98.12 118 THR A O 1
ATOM 847 N N . PRO A 1 119 ? 19.359 18.719 -5.285 1 97.81 119 PRO A N 1
ATOM 848 C CA . PRO A 1 119 ? 20.422 19.469 -4.598 1 97.81 119 PRO A CA 1
ATOM 849 C C . PRO A 1 119 ? 20.031 19.875 -3.176 1 97.81 119 PRO A C 1
ATOM 851 O O . PRO A 1 119 ? 18.859 20.094 -2.895 1 97.81 119 PRO A O 1
ATOM 854 N N . ALA A 1 120 ? 21.031 19.953 -2.357 1 97.75 120 ALA A N 1
ATOM 855 C CA . ALA A 1 120 ? 20.781 20.406 -0.99 1 97.75 120 ALA A CA 1
ATOM 856 C C . ALA A 1 120 ? 20.234 21.828 -0.975 1 97.75 120 ALA A C 1
ATOM 858 O O . ALA A 1 120 ? 20.688 22.688 -1.738 1 97.75 120 ALA A O 1
ATOM 859 N N . LEU A 1 121 ? 19.281 22 -0.168 1 98.12 121 LEU A N 1
ATOM 860 C CA . LEU A 1 121 ? 18.688 23.328 -0.036 1 98.12 121 LEU A CA 1
ATOM 861 C C . LEU A 1 121 ? 19.438 24.141 1.002 1 98.12 121 LEU A C 1
ATOM 863 O O . LEU A 1 121 ? 19.844 23.625 2.041 1 98.12 121 LEU A O 1
ATOM 867 N N . THR A 1 122 ? 19.625 25.375 0.68 1 95.06 122 THR A N 1
ATOM 868 C CA . THR A 1 122 ? 20.219 26.297 1.634 1 95.06 122 THR A CA 1
ATOM 869 C C . THR A 1 122 ? 19.172 26.812 2.615 1 95.06 122 THR A C 1
ATOM 871 O O . THR A 1 122 ? 17.969 26.609 2.414 1 95.06 122 THR A O 1
ATOM 874 N N . ASP A 1 123 ? 19.578 27.469 3.645 1 91.75 123 ASP A N 1
ATOM 875 C CA . ASP A 1 123 ? 18.672 27.969 4.672 1 91.75 123 ASP A CA 1
ATOM 876 C C . ASP A 1 123 ? 17.656 28.953 4.082 1 91.75 123 ASP A C 1
ATOM 878 O O . ASP A 1 123 ? 16.516 29.031 4.551 1 91.75 123 ASP A O 1
ATOM 882 N N . SER A 1 124 ? 18.047 29.578 3.021 1 89.38 124 SER A N 1
ATOM 883 C CA . SER A 1 124 ? 17.188 30.578 2.398 1 89.38 124 SER A CA 1
ATOM 884 C C . SER A 1 124 ? 16.094 29.906 1.569 1 89.38 124 SER A C 1
ATOM 886 O O . SER A 1 124 ? 15.078 30.531 1.239 1 89.38 124 SER A O 1
ATOM 888 N N . SER A 1 125 ? 16.25 28.641 1.322 1 94.81 125 SER A N 1
ATOM 889 C CA . SER A 1 125 ? 15.297 27.922 0.479 1 94.81 125 SER A CA 1
ATOM 890 C C . SER A 1 125 ? 14.602 26.812 1.252 1 94.81 125 SER A C 1
ATOM 892 O O . SER A 1 125 ? 14.117 25.844 0.657 1 94.81 125 SER A O 1
ATOM 894 N N . ARG A 1 126 ? 14.617 26.969 2.543 1 96.5 126 ARG A N 1
ATOM 895 C CA . ARG A 1 126 ? 13.945 26.016 3.412 1 96.5 126 ARG A CA 1
ATOM 896 C C . ARG A 1 126 ? 13.117 26.719 4.477 1 96.5 126 ARG A C 1
ATOM 898 O O . ARG A 1 126 ? 13.297 27.922 4.711 1 96.5 126 ARG A O 1
ATOM 905 N N . PHE A 1 127 ? 12.133 26 5.047 1 96.56 127 PHE A N 1
ATOM 906 C CA . PHE A 1 127 ? 11.453 26.484 6.246 1 96.56 127 PHE A CA 1
ATOM 907 C C . PHE A 1 127 ? 12.305 26.25 7.484 1 96.56 127 PHE A C 1
ATOM 909 O O . PHE A 1 127 ? 12.617 25.094 7.82 1 96.56 127 PHE A O 1
ATOM 916 N N . THR A 1 128 ? 12.711 27.344 8.109 1 92.94 128 THR A N 1
ATOM 917 C CA . THR A 1 128 ? 13.594 27.234 9.266 1 92.94 128 THR A CA 1
ATOM 918 C C . THR A 1 128 ? 12.836 27.531 10.555 1 92.94 128 THR A C 1
ATOM 920 O O . THR A 1 128 ? 11.68 27.953 10.516 1 92.94 128 THR A O 1
ATOM 923 N N . ALA A 1 129 ? 13.477 27.25 11.633 1 90.75 129 ALA A N 1
ATOM 924 C CA . ALA A 1 129 ? 12.875 27.438 12.945 1 90.75 129 ALA A CA 1
ATOM 925 C C . ALA A 1 129 ? 12.531 28.906 13.195 1 90.75 129 ALA A C 1
ATOM 927 O O . ALA A 1 129 ? 13.273 29.797 12.781 1 90.75 129 ALA A O 1
ATOM 928 N N . ILE A 1 130 ? 11.438 29.094 13.789 1 88 130 ILE A N 1
ATOM 929 C CA . ILE A 1 130 ? 10.984 30.422 14.172 1 88 130 ILE A CA 1
ATOM 930 C C . ILE A 1 130 ? 11.109 30.594 15.688 1 88 130 ILE A C 1
ATOM 932 O O . ILE A 1 130 ? 10.633 29.75 16.453 1 88 130 ILE A O 1
ATOM 936 N N . THR A 1 131 ? 11.812 31.578 16.078 1 84.25 131 THR A N 1
ATOM 937 C CA . THR A 1 131 ? 11.891 31.906 17.484 1 84.25 131 THR A CA 1
ATOM 938 C C . THR A 1 131 ? 10.711 32.781 17.906 1 84.25 131 THR A C 1
ATOM 940 O O . THR A 1 131 ? 10.57 33.906 17.406 1 84.25 131 THR A O 1
ATOM 943 N N . LEU A 1 132 ? 9.875 32.219 18.766 1 84.25 132 LEU A N 1
ATOM 944 C CA . LEU A 1 132 ? 8.711 32.969 19.188 1 84.25 132 LEU A CA 1
ATOM 945 C C . LEU A 1 132 ? 9.109 34.094 20.125 1 84.25 132 LEU A C 1
ATOM 947 O O . LEU A 1 132 ? 10.141 34.031 20.797 1 84.25 132 LEU A O 1
ATOM 951 N N . PRO A 1 133 ? 8.305 35.125 20.062 1 81.25 133 PRO A N 1
ATOM 952 C CA . PRO A 1 133 ? 8.641 36.281 20.891 1 81.25 133 PRO A CA 1
ATOM 953 C C . PRO A 1 133 ? 8.766 35.906 22.375 1 81.25 133 PRO A C 1
ATOM 955 O O . PRO A 1 133 ? 7.922 35.188 22.906 1 81.25 133 PRO A O 1
ATOM 958 N N . GLY A 1 134 ? 9.844 36.312 22.969 1 77.12 134 GLY A N 1
ATOM 959 C CA . GLY A 1 134 ? 10.039 36.125 24.391 1 77.12 134 GLY A CA 1
ATOM 960 C C . GLY A 1 134 ? 10.633 34.781 24.75 1 77.12 134 GLY A C 1
ATOM 961 O O . GLY A 1 134 ? 10.914 34.531 25.922 1 77.12 134 GLY A O 1
ATOM 962 N N . ALA A 1 135 ? 10.773 33.969 23.812 1 76.44 135 ALA A N 1
ATOM 963 C CA . ALA A 1 135 ? 11.266 32.625 24.094 1 76.44 135 ALA A CA 1
ATOM 964 C C . ALA A 1 135 ? 12.664 32.688 24.703 1 76.44 135 ALA A C 1
ATOM 966 O O . ALA A 1 135 ? 12.938 31.969 25.688 1 76.44 135 ALA A O 1
ATOM 967 N N . GLU A 1 136 ? 13.477 33.469 24.188 1 75.75 136 GLU A N 1
ATOM 968 C CA . GLU A 1 136 ? 14.836 33.562 24.688 1 75.75 136 GLU A CA 1
ATOM 969 C C . GLU A 1 136 ? 14.859 34.156 26.094 1 75.75 136 GLU A C 1
ATOM 971 O O . GLU A 1 136 ? 15.664 33.75 26.938 1 75.75 136 GLU A O 1
ATOM 976 N N . ALA A 1 137 ? 13.852 35.031 26.266 1 74.88 137 ALA A N 1
ATOM 977 C CA . ALA A 1 137 ? 13.812 35.75 27.531 1 74.88 137 ALA A CA 1
ATOM 978 C C . ALA A 1 137 ? 13.398 34.812 28.672 1 74.88 137 ALA A C 1
ATOM 980 O O . ALA A 1 137 ? 13.828 35 29.812 1 74.88 137 ALA A O 1
ATOM 981 N N . VAL A 1 138 ? 12.648 33.875 28.281 1 74.19 138 VAL A N 1
ATOM 982 C CA . VAL A 1 138 ? 12.109 33.031 29.344 1 74.19 138 VAL A CA 1
ATOM 983 C C . VAL A 1 138 ? 12.805 31.688 29.359 1 74.19 138 VAL A C 1
ATOM 985 O O . VAL A 1 138 ? 12.43 30.797 30.109 1 74.19 138 VAL A O 1
ATOM 988 N N . ALA A 1 139 ? 13.812 31.531 28.625 1 74.44 139 ALA A N 1
ATOM 989 C CA . ALA A 1 139 ? 14.469 30.25 28.422 1 74.44 139 ALA A CA 1
ATOM 990 C C . ALA A 1 139 ? 15.047 29.703 29.719 1 74.44 139 ALA A C 1
ATOM 992 O O . ALA A 1 139 ? 15.109 28.484 29.922 1 74.44 139 ALA A O 1
ATOM 993 N N . ASP A 1 140 ? 15.352 30.562 30.609 1 73.19 140 ASP A N 1
ATOM 994 C CA . ASP A 1 140 ? 16.047 30.156 31.828 1 73.19 140 ASP A CA 1
ATOM 995 C C . ASP A 1 140 ? 15.047 29.922 32.969 1 73.19 140 ASP A C 1
ATOM 997 O O . ASP A 1 140 ? 15.43 29.453 34.031 1 73.19 140 ASP A O 1
ATOM 1001 N N . VAL A 1 141 ? 13.82 30.344 32.719 1 70.81 141 VAL A N 1
ATOM 1002 C CA . VAL A 1 141 ? 12.812 30.078 33.75 1 70.81 141 VAL A CA 1
ATOM 1003 C C . VAL A 1 141 ? 12.523 28.578 33.812 1 70.81 141 VAL A C 1
ATOM 1005 O O . VAL A 1 141 ? 12.18 27.953 32.812 1 70.81 141 VAL A O 1
ATOM 1008 N N . PRO A 1 142 ? 12.758 28 35.031 1 71.5 142 PRO A N 1
ATOM 1009 C CA . PRO A 1 142 ? 12.594 26.562 35.156 1 71.5 142 PRO A CA 1
ATOM 1010 C C . PRO A 1 142 ? 11.203 26.078 34.75 1 71.5 142 PRO A C 1
ATOM 1012 O O . PRO A 1 142 ? 10.211 26.766 34.969 1 71.5 142 PRO A O 1
ATOM 1015 N N . VAL A 1 143 ? 11.094 25 34.125 1 72.12 143 VAL A N 1
ATOM 1016 C CA . VAL A 1 143 ? 9.906 24.281 33.688 1 72.12 143 VAL A CA 1
ATOM 1017 C C . VAL A 1 143 ? 9.195 25.078 32.594 1 72.12 143 VAL A C 1
ATOM 1019 O O . VAL A 1 143 ? 9.148 24.656 31.438 1 72.12 143 VAL A O 1
ATOM 1022 N N . PHE A 1 144 ? 8.68 26.328 33 1 72.62 144 PHE A N 1
ATOM 1023 C CA . PHE A 1 144 ? 7.922 27.125 32.062 1 72.62 144 PHE A CA 1
ATOM 1024 C C . PHE A 1 144 ? 8.789 27.531 30.875 1 72.62 144 PHE A C 1
ATOM 1026 O O . PHE A 1 144 ? 8.328 27.5 29.734 1 72.62 144 PHE A O 1
ATOM 1033 N N . GLY A 1 145 ? 9.992 27.969 31.156 1 71.31 145 GLY A N 1
ATOM 1034 C CA . GLY A 1 145 ? 10.906 28.391 30.109 1 71.31 145 GLY A CA 1
ATOM 1035 C C . GLY A 1 145 ? 11.258 27.266 29.156 1 71.31 145 GLY A C 1
ATOM 1036 O O . GLY A 1 145 ? 11.297 27.469 27.938 1 71.31 145 GLY A O 1
ATOM 1037 N N . GLN A 1 146 ? 11.461 26.219 29.75 1 72.5 146 GLN A N 1
ATOM 1038 C CA . GLN A 1 146 ? 11.812 25.062 28.922 1 72.5 146 GLN A CA 1
ATOM 1039 C C . GLN A 1 146 ? 10.641 24.656 28.031 1 72.5 146 GLN A C 1
ATOM 1041 O O . GLN A 1 146 ? 10.836 24.344 26.844 1 72.5 146 GLN A O 1
ATOM 1046 N N . PHE A 1 147 ? 9.469 24.688 28.578 1 77.38 147 PHE A N 1
ATOM 1047 C CA . PHE A 1 147 ? 8.289 24.344 27.797 1 77.38 147 PHE A CA 1
ATOM 1048 C C . PHE A 1 147 ? 8.062 25.359 26.672 1 77.38 147 PHE A C 1
ATOM 1050 O O . PHE A 1 147 ? 7.895 24.969 25.516 1 77.38 147 PHE A O 1
ATOM 1057 N N . TYR A 1 148 ? 8.148 26.547 27.078 1 75.25 148 TYR A N 1
ATOM 1058 C CA . TYR A 1 148 ? 7.855 27.594 26.094 1 75.25 148 TYR A CA 1
ATOM 1059 C C . TYR A 1 148 ? 8.977 27.719 25.078 1 75.25 148 TYR A C 1
ATOM 1061 O O . TYR A 1 148 ? 8.727 27.766 23.875 1 75.25 148 TYR A O 1
ATOM 1069 N N . SER A 1 149 ? 10.172 27.75 25.547 1 73.94 149 SER A N 1
ATOM 1070 C CA . SER A 1 149 ? 11.32 28.016 24.688 1 73.94 149 SER A CA 1
ATOM 1071 C C . SER A 1 149 ? 11.703 26.781 23.875 1 73.94 149 SER A C 1
ATOM 1073 O O . SER A 1 149 ? 12.164 26.906 22.734 1 73.94 149 SER A O 1
ATOM 1075 N N . GLN A 1 150 ? 11.414 25.672 24.406 1 76.12 150 GLN A N 1
ATOM 1076 C CA . GLN A 1 150 ? 11.93 24.484 23.734 1 76.12 150 GLN A CA 1
ATOM 1077 C C . GLN A 1 150 ? 10.805 23.688 23.094 1 76.12 150 GLN A C 1
ATOM 1079 O O . GLN A 1 150 ? 11 23.047 22.062 1 76.12 150 GLN A O 1
ATOM 1084 N N . LEU A 1 151 ? 9.688 23.719 23.656 1 81.31 151 LEU A N 1
ATOM 1085 C CA . LEU A 1 151 ? 8.586 22.906 23.156 1 81.31 151 LEU A CA 1
ATOM 1086 C C . LEU A 1 151 ? 7.699 23.719 22.219 1 81.31 151 LEU A C 1
ATOM 1088 O O . LEU A 1 151 ? 7.254 23.219 21.188 1 81.31 151 LEU A O 1
ATOM 1092 N N . PHE A 1 152 ? 7.555 24.922 22.531 1 84.56 152 PHE A N 1
ATOM 1093 C CA . PHE A 1 152 ? 6.617 25.703 21.719 1 84.56 152 PHE A CA 1
ATOM 1094 C C . PHE A 1 152 ? 7.355 26.562 20.719 1 84.56 152 PHE A C 1
ATOM 1096 O O . PHE A 1 152 ? 6.852 26.812 19.625 1 84.56 152 PHE A O 1
ATOM 1103 N N . SER A 1 153 ? 8.477 27.047 21.156 1 84.62 153 SER A N 1
ATOM 1104 C CA . SER A 1 153 ? 9.281 27.859 20.25 1 84.62 153 SER A CA 1
ATOM 1105 C C . SER A 1 153 ? 10.289 27.016 19.484 1 84.62 153 SER A C 1
ATOM 1107 O O . SER A 1 153 ? 10.57 25.875 19.875 1 84.62 153 SER A O 1
ATOM 1109 N N . GLY A 1 154 ? 10.703 27.516 18.297 1 88.88 154 GLY A N 1
ATOM 1110 C CA . GLY A 1 154 ? 11.797 26.875 17.594 1 88.88 154 GLY A CA 1
ATOM 1111 C C . GLY A 1 154 ? 11.328 25.938 16.484 1 88.88 154 GLY A C 1
ATOM 1112 O O . GLY A 1 154 ? 12.141 25.281 15.836 1 88.88 154 GLY A O 1
ATOM 1113 N N . HIS A 1 155 ? 10.031 25.859 16.328 1 92.88 155 HIS A N 1
ATOM 1114 C CA . HIS A 1 155 ? 9.516 25.047 15.219 1 92.88 155 HIS A CA 1
ATOM 1115 C C . HIS A 1 155 ? 9.398 25.891 13.945 1 92.88 155 HIS A C 1
ATOM 1117 O O . HIS A 1 155 ? 9.391 27.109 14 1 92.88 155 HIS A O 1
ATOM 1123 N N . ASN A 1 156 ? 9.445 25.25 12.875 1 93.88 156 ASN A N 1
ATOM 1124 C CA . ASN A 1 156 ? 9.234 25.969 11.617 1 93.88 156 ASN A CA 1
ATOM 1125 C C . ASN A 1 156 ? 7.758 26.25 11.367 1 93.88 156 ASN A C 1
ATOM 1127 O O . ASN A 1 156 ? 6.895 25.719 12.07 1 93.88 156 ASN A O 1
ATOM 1131 N N . PHE A 1 157 ? 7.457 27.016 10.422 1 94.25 157 PHE A N 1
ATOM 1132 C CA . PHE A 1 157 ? 6.133 27.484 10.055 1 94.25 157 PHE A CA 1
ATOM 1133 C C . PHE A 1 157 ? 5.18 26.312 9.828 1 94.25 157 PHE A C 1
ATOM 1135 O O . PHE A 1 157 ? 4.023 26.359 10.258 1 94.25 157 PHE A O 1
ATOM 1142 N N . LEU A 1 158 ? 5.652 25.219 9.203 1 97.31 158 LEU A N 1
ATOM 1143 C CA . LEU A 1 158 ? 4.785 24.125 8.781 1 97.31 158 LEU A CA 1
ATOM 1144 C C . LEU A 1 158 ? 4.367 23.281 9.977 1 97.31 158 LEU A C 1
ATOM 1146 O O . LEU A 1 158 ? 3.289 22.672 9.977 1 97.31 158 LEU A O 1
ATOM 1150 N N . VAL A 1 159 ? 5.188 23.234 11.008 1 97.31 159 VAL A N 1
ATOM 1151 C CA . VAL A 1 159 ? 4.793 22.531 12.234 1 97.31 159 VAL A CA 1
ATOM 1152 C C . VAL A 1 159 ? 3.609 23.25 12.875 1 97.31 159 VAL A C 1
ATOM 1154 O O . VAL A 1 159 ? 2.615 22.625 13.242 1 97.31 159 VAL A O 1
ATOM 1157 N N . TYR A 1 160 ? 3.695 24.594 12.984 1 96.62 160 TYR A N 1
ATOM 1158 C CA . TYR A 1 160 ? 2.602 25.375 13.547 1 96.62 160 TYR A CA 1
ATOM 1159 C C . TYR A 1 160 ? 1.348 25.25 12.688 1 96.62 160 TYR A C 1
ATOM 1161 O O . TYR A 1 160 ? 0.236 25.156 13.211 1 96.62 160 TYR A O 1
ATOM 1169 N N . LEU A 1 161 ? 1.562 25.234 11.398 1 97.81 161 LEU A N 1
ATOM 1170 C CA . LEU A 1 161 ? 0.437 25.094 10.484 1 97.81 161 LEU A CA 1
ATOM 1171 C C . LEU A 1 161 ? -0.256 23.75 10.688 1 97.81 161 LEU A C 1
ATOM 1173 O O . LEU A 1 161 ? -1.484 23.656 10.617 1 97.81 161 LEU A O 1
ATOM 1177 N N . SER A 1 162 ? 0.536 22.688 10.859 1 98.44 162 SER A N 1
ATOM 1178 C CA . SER A 1 162 ? -0.028 21.344 11.047 1 98.44 162 SER A CA 1
ATOM 1179 C C . SER A 1 162 ? -0.908 21.297 12.297 1 98.44 162 SER A C 1
ATOM 1181 O O . SER A 1 162 ? -1.984 20.688 12.273 1 98.44 162 SER A O 1
ATOM 1183 N N . LEU A 1 163 ? -0.474 21.938 13.383 1 97.81 163 LEU A N 1
ATOM 1184 C CA . LEU A 1 163 ? -1.259 21.984 14.617 1 97.81 163 LEU A CA 1
ATOM 1185 C C . LEU A 1 163 ? -2.496 22.859 14.445 1 97.81 163 LEU A C 1
ATOM 1187 O O . LEU A 1 163 ? -3.578 22.516 14.922 1 97.81 163 LEU A O 1
ATOM 1191 N N . PHE A 1 164 ? -2.357 23.922 13.758 1 98.12 164 PHE A N 1
ATOM 1192 C CA . PHE A 1 164 ? -3.461 24.844 13.508 1 98.12 164 PHE A CA 1
ATOM 1193 C C . PHE A 1 164 ? -4.496 24.219 12.586 1 98.12 164 PHE A C 1
ATOM 1195 O O . PHE A 1 164 ? -5.688 24.5 12.688 1 98.12 164 PHE A O 1
ATOM 1202 N N . ALA A 1 165 ? -4.062 23.328 11.711 1 98.75 165 ALA A N 1
ATOM 1203 C CA . ALA A 1 165 ? -4.949 22.688 10.75 1 98.75 165 ALA A CA 1
ATOM 1204 C C . ALA A 1 165 ? -6 21.844 11.461 1 98.75 165 ALA A C 1
ATOM 1206 O O . ALA A 1 165 ? -7.098 21.641 10.938 1 98.75 165 ALA A O 1
ATOM 1207 N N . VAL A 1 166 ? -5.648 21.359 12.648 1 98.81 166 VAL A N 1
ATOM 1208 C CA . VAL A 1 166 ? -6.547 20.453 13.359 1 98.81 166 VAL A CA 1
ATOM 1209 C C . VAL A 1 166 ? -7.836 21.188 13.727 1 98.81 166 VAL A C 1
ATOM 1211 O O . VAL A 1 166 ? -8.93 20.766 13.359 1 98.81 166 VAL A O 1
ATOM 1214 N N . PRO A 1 167 ? -7.766 22.359 14.469 1 98.56 167 PRO A N 1
ATOM 1215 C CA . PRO A 1 167 ? -9.016 23.062 14.773 1 98.56 167 PRO A CA 1
ATOM 1216 C C . PRO A 1 167 ? -9.703 23.609 13.531 1 98.56 167 PRO A C 1
ATOM 1218 O O . PRO A 1 167 ? -10.93 23.703 13.484 1 98.56 167 PRO A O 1
ATOM 1221 N N . VAL A 1 168 ? -8.977 23.984 12.5 1 98.69 168 VAL A N 1
ATOM 1222 C CA . VAL A 1 168 ? -9.57 24.453 11.258 1 98.69 168 VAL A CA 1
ATOM 1223 C C . VAL A 1 168 ? -10.367 23.328 10.594 1 98.69 168 VAL A C 1
ATOM 1225 O O . VAL A 1 168 ? -11.508 23.531 10.172 1 98.69 168 VAL A O 1
ATOM 1228 N N . CYS A 1 169 ? -9.758 22.156 10.477 1 98.69 169 CYS A N 1
ATOM 1229 C CA . CYS A 1 169 ? -10.445 21.016 9.875 1 98.69 169 CYS A CA 1
ATOM 1230 C C . CYS A 1 169 ? -11.664 20.625 10.703 1 98.69 169 CYS A C 1
ATOM 1232 O O . CYS A 1 169 ? -12.703 20.266 10.148 1 98.69 169 CYS A O 1
ATOM 1234 N N . TYR A 1 170 ? -11.461 20.734 12.055 1 98.62 170 TYR A N 1
ATOM 1235 C CA . TYR A 1 170 ? -12.609 20.484 12.922 1 98.62 170 TYR A CA 1
ATOM 1236 C C . TYR A 1 170 ? -13.75 21.438 12.594 1 98.62 170 TYR A C 1
ATOM 1238 O O . TYR A 1 170 ? -14.898 21.016 12.445 1 98.62 170 TYR A O 1
ATOM 1246 N N . TRP A 1 171 ? -13.438 22.672 12.492 1 98.62 171 TRP A N 1
ATOM 1247 C CA . TRP A 1 171 ? -14.438 23.688 12.188 1 98.62 171 TRP A CA 1
ATOM 1248 C C . TRP A 1 171 ? -15.062 23.453 10.812 1 98.62 171 TRP A C 1
ATOM 1250 O O . TRP A 1 171 ? -16.281 23.5 10.656 1 98.62 171 TRP A O 1
ATOM 1260 N N . VAL A 1 172 ? -14.289 23.156 9.773 1 98.62 172 VAL A N 1
ATOM 1261 C CA . VAL A 1 172 ? -14.773 22.938 8.414 1 98.62 172 VAL A CA 1
ATOM 1262 C C . VAL A 1 172 ? -15.719 21.734 8.375 1 98.62 172 VAL A C 1
ATOM 1264 O O . VAL A 1 172 ? -16.781 21.797 7.766 1 98.62 172 VAL A O 1
ATOM 1267 N N . ILE A 1 173 ? -15.383 20.656 9.062 1 98.06 173 ILE A N 1
ATOM 1268 C CA . ILE A 1 173 ? -16.094 19.391 8.961 1 98.06 173 ILE A CA 1
ATOM 1269 C C . ILE A 1 173 ? -17.391 19.469 9.766 1 98.06 173 ILE A C 1
ATOM 1271 O O . ILE A 1 173 ? -18.422 18.906 9.359 1 98.06 173 ILE A O 1
ATOM 1275 N N . TYR A 1 174 ? -17.391 20.297 10.922 1 98.06 174 TYR A N 1
ATOM 1276 C CA . TYR A 1 174 ? -18.531 20.141 11.828 1 98.06 174 TYR A CA 1
ATOM 1277 C C . TYR A 1 174 ? -19.344 21.438 11.898 1 98.06 174 TYR A C 1
ATOM 1279 O O . TYR A 1 174 ? -20.469 21.438 12.398 1 98.06 174 TYR A O 1
ATOM 1287 N N . LYS A 1 175 ? -18.75 22.484 11.391 1 98.31 175 LYS A N 1
ATOM 1288 C CA . LYS A 1 175 ? -19.438 23.766 11.617 1 98.31 175 LYS A CA 1
ATOM 1289 C C . LYS A 1 175 ? -19.781 24.438 10.297 1 98.31 175 LYS A C 1
ATOM 1291 O O . LYS A 1 175 ? -20.328 25.547 10.289 1 98.31 175 LYS A O 1
ATOM 1296 N N . THR A 1 176 ? -19.547 23.859 9.148 1 98.38 176 THR A N 1
ATOM 1297 C CA . THR A 1 176 ? -19.844 24.484 7.863 1 98.38 176 THR A CA 1
ATOM 1298 C C . THR A 1 176 ? -20.828 23.625 7.066 1 98.38 176 THR A C 1
ATOM 1300 O O . THR A 1 176 ? -21.016 22.438 7.379 1 98.38 176 THR A O 1
ATOM 1303 N N . ARG A 1 177 ? -21.422 24.266 6.012 1 97.69 177 ARG A N 1
ATOM 1304 C CA . ARG A 1 177 ? -22.312 23.547 5.109 1 97.69 177 ARG A CA 1
ATOM 1305 C C . ARG A 1 177 ? -21.562 22.5 4.301 1 97.69 177 ARG A C 1
ATOM 1307 O O . ARG A 1 177 ? -22.078 21.422 4.043 1 97.69 177 ARG A O 1
ATOM 1314 N N . PHE A 1 178 ? -20.391 22.828 3.941 1 97.94 178 PHE A N 1
ATOM 1315 C CA . PHE A 1 178 ? -19.562 21.891 3.197 1 97.94 178 PHE A CA 1
ATOM 1316 C C . PHE A 1 178 ? -19.312 20.625 4.02 1 97.94 178 PHE A C 1
ATOM 1318 O O . PHE A 1 178 ? -19.422 19.516 3.506 1 97.94 178 PHE A O 1
ATOM 1325 N N . GLY A 1 179 ? -18.953 20.859 5.285 1 98.19 179 GLY A N 1
ATOM 1326 C CA . GLY A 1 179 ? -18.703 19.719 6.16 1 98.19 179 GLY A CA 1
ATOM 1327 C C . GLY A 1 179 ? -19.906 18.828 6.332 1 98.19 179 GLY A C 1
ATOM 1328 O O . GLY A 1 179 ? -19.766 17.594 6.367 1 98.19 179 GLY A O 1
ATOM 1329 N N . LEU A 1 180 ? -21.062 19.406 6.438 1 97.94 180 LEU A N 1
ATOM 1330 C CA . LEU A 1 180 ? -22.297 18.625 6.562 1 97.94 180 LEU A CA 1
ATOM 1331 C C . LEU A 1 180 ? -22.531 17.781 5.32 1 97.94 180 LEU A C 1
ATOM 1333 O O . LEU A 1 180 ? -22.844 16.594 5.43 1 97.94 180 LEU A O 1
ATOM 1337 N N . ARG A 1 181 ? -22.328 18.406 4.203 1 97.75 181 ARG A N 1
ATOM 1338 C CA . ARG A 1 181 ? -22.531 17.703 2.945 1 97.75 181 ARG A CA 1
ATOM 1339 C C . ARG A 1 181 ? -21.484 16.609 2.766 1 97.75 181 ARG A C 1
ATOM 1341 O O . ARG A 1 181 ? -21.797 15.523 2.25 1 97.75 181 ARG A O 1
ATOM 1348 N N . LEU A 1 182 ? -20.297 16.906 3.172 1 97.69 182 LEU A N 1
ATOM 1349 C CA . LEU A 1 182 ? -19.203 15.945 3.096 1 97.69 182 LEU A CA 1
ATOM 1350 C C . LEU A 1 182 ? -19.5 14.695 3.914 1 97.69 182 LEU A C 1
ATOM 1352 O O . LEU A 1 182 ? -19.391 13.578 3.412 1 97.69 182 LEU A O 1
ATOM 1356 N N . ARG A 1 183 ? -19.875 14.883 5.129 1 97.62 183 ARG A N 1
ATOM 1357 C CA . ARG A 1 183 ? -20.203 13.766 6.016 1 97.62 183 ARG A CA 1
ATOM 1358 C C . ARG A 1 183 ? -21.422 12.992 5.512 1 97.62 183 ARG A C 1
ATOM 1360 O O . ARG A 1 183 ? -21.453 11.766 5.582 1 97.62 183 ARG A O 1
ATOM 1367 N N . ALA A 1 184 ? -22.391 13.688 4.973 1 96.75 184 ALA A N 1
ATOM 1368 C CA . ALA A 1 184 ? -23.578 13.047 4.422 1 96.75 184 ALA A CA 1
ATOM 1369 C C . ALA A 1 184 ? -23.234 12.172 3.219 1 96.75 184 ALA A C 1
ATOM 1371 O O . ALA A 1 184 ? -23.766 11.07 3.062 1 96.75 184 ALA A O 1
ATOM 1372 N N . ALA A 1 185 ? -22.312 12.719 2.4 1 95.81 185 ALA A N 1
ATOM 1373 C CA . ALA A 1 185 ? -21.891 11.977 1.21 1 95.81 185 ALA A CA 1
ATOM 1374 C C . ALA A 1 185 ? -21.203 10.672 1.587 1 95.81 185 ALA A C 1
ATOM 1376 O O . ALA A 1 185 ? -21.312 9.68 0.868 1 95.81 185 ALA A O 1
ATOM 1377 N N . GLY A 1 186 ? -20.469 10.742 2.703 1 95.62 186 GLY A N 1
ATOM 1378 C CA . GLY A 1 186 ? -19.781 9.547 3.17 1 95.62 186 GLY A CA 1
ATOM 1379 C C . GLY A 1 186 ? -20.719 8.547 3.828 1 95.62 186 GLY A C 1
ATOM 1380 O O . GLY A 1 186 ? -20.453 7.344 3.83 1 95.62 186 GLY A O 1
ATOM 1381 N N . GLU A 1 187 ? -21.891 9.047 4.336 1 94.56 187 GLU A N 1
ATOM 1382 C CA . GLU A 1 187 ? -22.828 8.18 5.055 1 94.56 187 GLU A CA 1
ATOM 1383 C C . GLU A 1 187 ? -23.906 7.633 4.121 1 94.56 187 GLU A C 1
ATOM 1385 O O . GLU A 1 187 ? -24.203 6.438 4.148 1 94.56 187 GLU A O 1
ATOM 1390 N N . ASN A 1 188 ? -24.484 8.562 3.355 1 94.69 188 ASN A N 1
ATOM 1391 C CA . ASN A 1 188 ? -25.578 8.188 2.449 1 94.69 188 ASN A CA 1
ATOM 1392 C C . ASN A 1 188 ? -25.562 9.039 1.183 1 94.69 188 ASN A C 1
ATOM 1394 O O . ASN A 1 188 ? -26.359 9.969 1.044 1 94.69 188 ASN A O 1
ATOM 1398 N N . PRO A 1 189 ? -24.734 8.586 0.271 1 94.81 189 PRO A N 1
ATOM 1399 C CA . PRO A 1 189 ? -24.625 9.375 -0.959 1 94.81 189 PRO A CA 1
ATOM 1400 C C . PRO A 1 189 ? -25.953 9.477 -1.706 1 94.81 189 PRO A C 1
ATOM 1402 O O . PRO A 1 189 ? -26.219 10.492 -2.359 1 94.81 189 PRO A O 1
ATOM 1405 N N . HIS A 1 190 ? -26.797 8.5 -1.652 1 93.25 190 HIS A N 1
ATOM 1406 C CA . HIS A 1 190 ? -28.078 8.531 -2.334 1 93.25 190 HIS A CA 1
ATOM 1407 C C . HIS A 1 190 ? -28.984 9.633 -1.774 1 93.25 190 HIS A C 1
ATOM 1409 O O . HIS A 1 190 ? -29.688 10.305 -2.527 1 93.25 190 HIS A O 1
ATOM 1415 N N . ALA A 1 191 ? -28.969 9.711 -0.472 1 93.62 191 ALA A N 1
ATOM 1416 C CA . ALA A 1 191 ? -29.75 10.766 0.171 1 93.62 191 ALA A CA 1
ATOM 1417 C C . ALA A 1 191 ? -29.25 12.148 -0.253 1 93.62 191 ALA A C 1
ATOM 1419 O O . ALA A 1 191 ? -30.047 13.062 -0.447 1 93.62 191 ALA A O 1
ATOM 1420 N N . VAL A 1 192 ? -27.969 12.281 -0.416 1 94.81 192 VAL A N 1
ATOM 1421 C CA . VAL A 1 192 ? -27.359 13.547 -0.839 1 94.81 192 VAL A CA 1
ATOM 1422 C C . VAL A 1 192 ? -27.797 13.867 -2.266 1 94.81 192 VAL A C 1
ATOM 1424 O O . VAL A 1 192 ? -28.156 15.008 -2.564 1 94.81 192 VAL A O 1
ATOM 1427 N N . ASP A 1 193 ? -27.766 12.93 -3.055 1 93.75 193 ASP A N 1
ATOM 1428 C CA . ASP A 1 193 ? -28.172 13.117 -4.445 1 93.75 193 ASP A CA 1
ATOM 1429 C C . ASP A 1 193 ? -29.656 13.484 -4.551 1 93.75 193 ASP A C 1
ATOM 1431 O O . ASP A 1 193 ? -30.031 14.32 -5.375 1 93.75 193 ASP A O 1
ATOM 1435 N N . THR A 1 194 ? -30.484 12.875 -3.785 1 94.38 19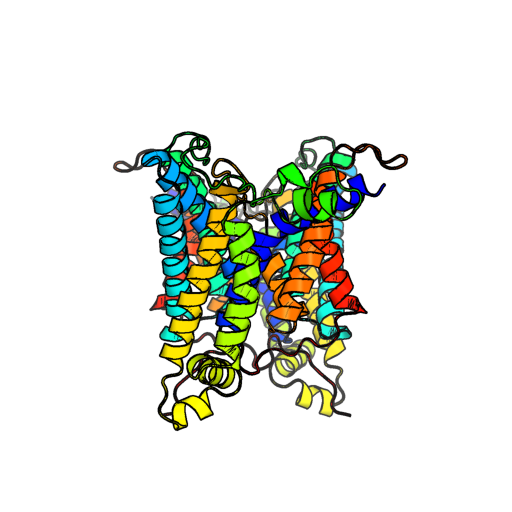4 THR A N 1
ATOM 1436 C CA . THR A 1 194 ? -31.922 13.148 -3.781 1 94.38 194 THR A CA 1
ATOM 1437 C C . THR A 1 194 ? -32.188 14.586 -3.361 1 94.38 194 THR A C 1
ATOM 1439 O O . THR A 1 194 ? -33.188 15.188 -3.791 1 94.38 194 THR A O 1
ATOM 1442 N N . ALA A 1 195 ? -31.359 15.094 -2.584 1 95.62 195 ALA A N 1
ATOM 1443 C CA . ALA A 1 195 ? -31.5 16.469 -2.131 1 95.62 195 ALA A CA 1
ATOM 1444 C C . ALA A 1 195 ? -31 17.453 -3.189 1 95.62 195 ALA A C 1
ATOM 1446 O O . ALA A 1 195 ? -30.984 18.656 -2.971 1 95.62 195 ALA A O 1
ATOM 1447 N N . GLY A 1 196 ? -30.453 16.969 -4.301 1 94.94 196 GLY A N 1
ATOM 1448 C CA . GLY A 1 196 ? -30.047 17.812 -5.414 1 94.94 196 GLY A CA 1
ATOM 1449 C C . GLY A 1 196 ? -28.578 18.219 -5.344 1 94.94 196 GLY A C 1
ATOM 1450 O O . GLY A 1 196 ? -28.156 19.141 -6.047 1 94.94 196 GLY A O 1
ATOM 1451 N N . ILE A 1 197 ? -27.906 17.656 -4.496 1 96.12 197 ILE A N 1
ATOM 1452 C CA . ILE A 1 197 ? -26.5 17.984 -4.332 1 96.12 197 ILE A CA 1
ATOM 1453 C C . ILE A 1 197 ? -25.641 16.938 -5.043 1 96.12 197 ILE A C 1
ATOM 1455 O O . ILE A 1 197 ? -25.891 15.734 -4.934 1 96.12 197 ILE A O 1
ATOM 1459 N N . SER A 1 198 ? -24.641 17.391 -5.73 1 96.88 198 SER A N 1
ATOM 1460 C CA . SER A 1 198 ? -23.781 16.469 -6.484 1 96.88 198 SER A CA 1
ATOM 1461 C C . SER A 1 198 ? -22.781 15.773 -5.574 1 96.88 198 SER A C 1
ATOM 1463 O O . SER A 1 198 ? -21.859 16.406 -5.055 1 96.88 198 SER A O 1
ATOM 1465 N N . VAL A 1 199 ? -22.938 14.492 -5.477 1 97.19 199 VAL A N 1
ATOM 1466 C CA . VAL A 1 199 ? -22.016 13.688 -4.676 1 97.19 199 VAL A CA 1
ATOM 1467 C C . VAL A 1 199 ? -20.609 13.742 -5.281 1 97.19 199 VAL A C 1
ATOM 1469 O O . VAL A 1 199 ? -19.625 13.906 -4.562 1 97.19 199 VAL A O 1
ATOM 1472 N N . ALA A 1 200 ? -20.5 13.664 -6.621 1 96.88 200 ALA A N 1
ATOM 1473 C CA . ALA A 1 200 ? -19.219 13.703 -7.324 1 96.88 200 ALA A CA 1
ATOM 1474 C C . ALA A 1 200 ? -18.453 14.984 -7.004 1 96.88 200 ALA A C 1
ATOM 1476 O O . ALA A 1 200 ? -17.266 14.945 -6.719 1 96.88 200 ALA A O 1
ATOM 1477 N N . TRP A 1 201 ? -19.156 16 -6.984 1 97.44 201 TRP A N 1
ATOM 1478 C CA . TRP A 1 201 ? -18.5 17.297 -6.766 1 97.44 201 TRP A CA 1
ATOM 1479 C C . TRP A 1 201 ? -17.984 17.422 -5.332 1 97.44 201 TRP A C 1
ATOM 1481 O O . TRP A 1 201 ? -16.922 17.984 -5.09 1 97.44 201 TRP A O 1
ATOM 1491 N N . ILE A 1 202 ? -18.766 16.938 -4.398 1 98.06 202 ILE A N 1
ATOM 1492 C CA . ILE A 1 202 ? -18.344 16.953 -3.006 1 98.06 202 ILE A CA 1
ATOM 1493 C C . ILE A 1 202 ? -17.078 16.109 -2.844 1 98.06 202 ILE A C 1
ATOM 1495 O O . ILE A 1 202 ? -16.125 16.516 -2.17 1 98.06 202 ILE A O 1
ATOM 1499 N N . ARG A 1 203 ? -17.047 14.961 -3.467 1 98.25 203 ARG A N 1
ATOM 1500 C CA . ARG A 1 203 ? -15.922 14.047 -3.35 1 98.25 203 ARG A CA 1
ATOM 1501 C C . ARG A 1 203 ? -14.68 14.625 -4.02 1 98.25 203 ARG A C 1
ATOM 1503 O O . ARG A 1 203 ? -13.57 14.508 -3.49 1 98.25 203 ARG A O 1
ATOM 1510 N N . TYR A 1 204 ? -14.867 15.305 -5.16 1 98.5 204 TYR A N 1
ATOM 1511 C CA . TYR A 1 204 ? -13.734 15.945 -5.809 1 98.5 204 TYR A CA 1
ATOM 1512 C C . TYR A 1 204 ? -13.188 17.094 -4.949 1 98.5 204 TYR A C 1
ATOM 1514 O O . TYR A 1 204 ? -11.977 17.266 -4.844 1 98.5 204 TYR A O 1
ATOM 1522 N N . ARG A 1 205 ? -14.062 17.859 -4.395 1 98.69 205 ARG A N 1
ATOM 1523 C CA . ARG A 1 205 ? -13.625 18.938 -3.512 1 98.69 205 ARG A CA 1
ATOM 1524 C C . ARG A 1 205 ? -12.859 18.391 -2.314 1 98.69 205 ARG A C 1
ATOM 1526 O O . ARG A 1 205 ? -11.852 18.953 -1.893 1 98.69 205 ARG A O 1
ATOM 1533 N N . ALA A 1 206 ? -13.414 17.297 -1.749 1 98.69 206 ALA A N 1
ATOM 1534 C CA . ALA A 1 206 ? -12.727 16.625 -0.643 1 98.69 206 ALA A CA 1
ATOM 1535 C C . ALA A 1 206 ? -11.32 16.188 -1.055 1 98.69 206 ALA A C 1
ATOM 1537 O O . ALA A 1 206 ? -10.367 16.359 -0.298 1 98.69 206 ALA A O 1
ATOM 1538 N N . LEU A 1 207 ? -11.195 15.695 -2.256 1 98.69 207 LEU A N 1
ATOM 1539 C CA . LEU A 1 207 ? -9.906 15.219 -2.75 1 98.69 207 LEU A CA 1
ATOM 1540 C C . LEU A 1 207 ? -8.953 16.375 -3.002 1 98.69 207 LEU A C 1
ATOM 1542 O O . LEU A 1 207 ? -7.742 16.25 -2.803 1 98.69 207 LEU A O 1
ATOM 1546 N N . ILE A 1 208 ? -9.484 17.469 -3.447 1 98.88 208 ILE A N 1
ATOM 1547 C CA . ILE A 1 208 ? -8.648 18.641 -3.658 1 98.88 208 ILE A CA 1
ATOM 1548 C C . ILE A 1 208 ? -8.086 19.125 -2.322 1 98.88 208 ILE A C 1
ATOM 1550 O O . ILE A 1 208 ? -6.887 19.375 -2.205 1 98.88 208 ILE A O 1
ATOM 1554 N N . ILE A 1 209 ? -8.922 19.203 -1.304 1 98.88 209 ILE A N 1
ATOM 1555 C CA . ILE A 1 209 ? -8.469 19.578 0.03 1 98.88 209 ILE A CA 1
ATOM 1556 C C . ILE A 1 209 ? -7.445 18.562 0.539 1 98.88 209 ILE A C 1
ATOM 1558 O O . ILE A 1 209 ? -6.418 18.938 1.106 1 98.88 209 ILE A O 1
ATOM 1562 N N . SER A 1 210 ? -7.781 17.312 0.318 1 98.88 210 SER A N 1
ATOM 1563 C CA . SER A 1 210 ? -6.848 16.25 0.672 1 98.88 210 SER A CA 1
ATOM 1564 C C . SER A 1 210 ? -5.492 16.453 0.004 1 98.88 210 SER A C 1
ATOM 1566 O O . SER A 1 210 ? -4.449 16.312 0.645 1 98.88 210 SER A O 1
ATOM 1568 N N . GLY A 1 211 ? -5.516 16.781 -1.296 1 98.88 211 GLY A N 1
ATOM 1569 C CA . GLY A 1 211 ? -4.289 17.047 -2.029 1 98.88 211 GLY A CA 1
ATOM 1570 C C . GLY A 1 211 ? -3.492 18.203 -1.468 1 98.88 211 GLY A C 1
ATOM 1571 O O . GLY A 1 211 ? -2.262 18.141 -1.397 1 98.88 211 GLY A O 1
ATOM 1572 N N . ILE A 1 212 ? -4.188 19.234 -1.077 1 98.94 212 ILE A N 1
ATOM 1573 C CA . ILE A 1 212 ? -3.531 20.406 -0.515 1 98.94 212 ILE A CA 1
ATOM 1574 C C . ILE A 1 212 ? -2.826 20.031 0.787 1 98.94 212 ILE A C 1
ATOM 1576 O O . ILE A 1 212 ? -1.635 20.297 0.955 1 98.94 212 ILE A O 1
ATOM 1580 N N . LEU A 1 213 ? -3.531 19.391 1.673 1 98.94 213 LEU A N 1
ATOM 1581 C CA . LEU A 1 213 ? -2.98 19.031 2.973 1 98.94 213 LEU A CA 1
ATOM 1582 C C . LEU A 1 213 ? -1.843 18.031 2.822 1 98.94 213 LEU A C 1
ATOM 1584 O O . LEU A 1 213 ? -0.794 18.172 3.453 1 98.94 213 LEU A O 1
ATOM 1588 N N . ALA A 1 214 ? -2.01 17 1.958 1 98.94 214 ALA A N 1
ATOM 1589 C CA . ALA A 1 214 ? -0.954 16.016 1.706 1 98.94 214 ALA A CA 1
ATOM 1590 C C . ALA A 1 214 ? 0.259 16.672 1.055 1 98.94 214 ALA A C 1
ATOM 1592 O O . ALA A 1 214 ? 1.399 16.281 1.307 1 98.94 214 ALA A O 1
ATOM 1593 N N . GLY A 1 215 ? -0.028 17.656 0.211 1 98.94 215 GLY A N 1
ATOM 1594 C CA . GLY A 1 215 ? 1.053 18.391 -0.415 1 98.94 215 GLY A CA 1
ATOM 1595 C C . GLY A 1 215 ? 1.91 19.156 0.581 1 98.94 215 GLY A C 1
ATOM 1596 O O . GLY A 1 215 ? 3.139 19.141 0.485 1 98.94 215 GLY A O 1
ATOM 1597 N N . ILE A 1 216 ? 1.274 19.812 1.518 1 98.94 216 ILE A N 1
ATOM 1598 C CA . ILE A 1 216 ? 2.004 20.516 2.566 1 98.94 216 ILE A CA 1
ATOM 1599 C C . ILE A 1 216 ? 2.822 19.516 3.385 1 98.94 216 ILE A C 1
ATOM 1601 O O . ILE A 1 216 ? 3.975 19.797 3.732 1 98.94 216 ILE A O 1
ATOM 1605 N N . ALA A 1 217 ? 2.213 18.375 3.678 1 98.94 217 ALA A N 1
ATOM 1606 C CA . ALA A 1 217 ? 2.908 17.328 4.422 1 98.94 217 ALA A CA 1
ATOM 1607 C C . ALA A 1 217 ? 4.176 16.891 3.697 1 98.94 217 ALA A C 1
ATOM 1609 O O . ALA A 1 217 ? 5.234 16.734 4.316 1 98.94 217 ALA A O 1
ATOM 1610 N N . GLY A 1 218 ? 4.074 16.688 2.395 1 98.94 218 GLY A N 1
ATOM 1611 C CA . GLY A 1 218 ? 5.234 16.297 1.608 1 98.94 218 GLY A CA 1
ATOM 1612 C C . GLY A 1 218 ? 6.305 17.375 1.553 1 98.94 218 GLY A C 1
ATOM 1613 O O . GLY A 1 218 ? 7.496 17.078 1.667 1 98.94 218 GLY A O 1
ATOM 1614 N N . ALA A 1 219 ? 5.844 18.562 1.359 1 98.88 219 ALA A N 1
ATOM 1615 C CA . ALA A 1 219 ? 6.785 19.688 1.335 1 98.88 219 ALA A CA 1
ATOM 1616 C C . ALA A 1 219 ? 7.539 19.797 2.656 1 98.88 219 ALA A C 1
ATOM 1618 O O . ALA A 1 219 ? 8.727 20.141 2.672 1 98.88 219 ALA A O 1
ATOM 1619 N N . TYR A 1 220 ? 6.867 19.562 3.715 1 98.81 220 TYR A N 1
ATOM 1620 C CA . TYR A 1 220 ? 7.508 19.594 5.023 1 98.81 220 TYR A CA 1
ATOM 1621 C C . TYR A 1 220 ? 8.703 18.656 5.062 1 98.81 220 TYR A C 1
ATOM 1623 O O . TYR A 1 220 ? 9.75 18.984 5.617 1 98.81 220 TYR A O 1
ATOM 1631 N N . LEU A 1 221 ? 8.617 17.5 4.48 1 98.5 221 LEU A N 1
ATOM 1632 C CA . LEU A 1 221 ? 9.648 16.469 4.559 1 98.5 221 LEU A CA 1
ATOM 1633 C C . LEU A 1 221 ? 10.938 16.953 3.898 1 98.5 221 LEU A C 1
ATOM 1635 O O . LEU A 1 221 ? 12.031 16.734 4.43 1 98.5 221 LEU A O 1
ATOM 1639 N N . SER A 1 222 ? 10.797 17.641 2.771 1 98.75 222 SER A N 1
ATOM 1640 C CA . SER A 1 222 ? 11.992 17.891 1.968 1 98.75 222 SER A CA 1
ATOM 1641 C C . SER A 1 222 ? 12.477 19.312 2.133 1 98.75 222 SER A C 1
ATOM 1643 O O . SER A 1 222 ? 13.602 19.641 1.762 1 98.75 222 SER A O 1
ATOM 1645 N N . THR A 1 223 ? 11.633 20.203 2.693 1 98.62 223 THR A N 1
ATOM 1646 C CA . THR A 1 223 ? 12.031 21.609 2.754 1 98.62 223 THR A CA 1
ATOM 1647 C C . THR A 1 223 ? 12.078 22.094 4.199 1 98.62 223 THR A C 1
ATOM 1649 O O . THR A 1 223 ? 12.43 23.25 4.461 1 98.62 223 THR A O 1
ATOM 1652 N N . ALA A 1 224 ? 11.68 21.281 5.152 1 98 224 ALA A N 1
ATOM 1653 C CA . ALA A 1 224 ? 11.719 21.672 6.559 1 98 224 ALA A CA 1
ATOM 1654 C C . ALA A 1 224 ? 12.453 20.625 7.395 1 98 224 ALA A C 1
ATOM 1656 O O . ALA A 1 224 ? 13.516 20.891 7.957 1 98 224 ALA A O 1
ATOM 1657 N N . HIS A 1 225 ? 11.922 19.422 7.328 1 95.56 225 HIS A N 1
ATOM 1658 C CA . HIS A 1 225 ? 12.531 18.344 8.094 1 95.56 225 HIS A CA 1
ATOM 1659 C C . HIS A 1 225 ? 13.914 18 7.555 1 95.56 225 HIS A C 1
ATOM 1661 O O . HIS A 1 225 ? 14.844 17.766 8.328 1 95.56 225 HIS A O 1
ATOM 1667 N N . SER A 1 226 ? 14 17.859 6.277 1 96.19 226 SER A N 1
ATOM 1668 C CA . SER A 1 226 ? 15.273 17.672 5.574 1 96.19 226 SER A CA 1
ATOM 1669 C C . SER A 1 226 ? 15.594 18.875 4.695 1 96.19 226 SER A C 1
ATOM 1671 O O . SER A 1 226 ? 14.75 19.766 4.504 1 96.19 226 SER A O 1
ATOM 1673 N N . ALA A 1 227 ? 16.812 18.938 4.234 1 97.81 227 ALA A N 1
ATOM 1674 C CA . ALA A 1 227 ? 17.25 20.016 3.348 1 97.81 227 ALA A CA 1
ATOM 1675 C C . ALA A 1 227 ? 17.391 19.516 1.911 1 97.81 227 ALA A C 1
ATOM 1677 O O . ALA A 1 227 ? 18.406 19.734 1.267 1 97.81 227 ALA A O 1
ATOM 1678 N N . GLY A 1 228 ? 16.328 18.875 1.438 1 98.5 228 GLY A N 1
ATOM 1679 C CA . GLY A 1 228 ? 16.312 18.297 0.104 1 98.5 228 GLY A CA 1
ATOM 1680 C C . GLY A 1 228 ? 15.547 17 0.023 1 98.5 228 GLY A C 1
ATOM 1681 O O . GLY A 1 228 ? 15.031 16.516 1.033 1 98.5 228 GLY A O 1
ATOM 1682 N N . PHE A 1 229 ? 15.406 16.531 -1.164 1 98.69 229 PHE A N 1
ATOM 1683 C CA . PHE A 1 229 ? 14.68 15.289 -1.422 1 98.69 229 PHE A CA 1
ATOM 1684 C C . PHE A 1 229 ? 15.633 14.109 -1.5 1 98.69 229 PHE A C 1
ATOM 1686 O O . PHE A 1 229 ? 16.688 14.195 -2.129 1 98.69 229 PHE A O 1
ATOM 1693 N N . VAL A 1 230 ? 15.359 13.094 -0.829 1 97.56 230 VAL A N 1
ATOM 1694 C CA . VAL A 1 230 ? 16 11.797 -1.002 1 97.56 230 VAL A CA 1
ATOM 1695 C C . VAL A 1 230 ? 14.969 10.75 -1.386 1 97.56 230 VAL A C 1
ATOM 1697 O O . VAL A 1 230 ? 13.82 10.812 -0.944 1 97.56 230 VAL A O 1
ATOM 1700 N N . PRO A 1 231 ? 15.359 9.82 -2.242 1 94.81 231 PRO A N 1
ATOM 1701 C CA . PRO A 1 231 ? 14.406 8.797 -2.682 1 94.81 231 PRO A CA 1
ATOM 1702 C C . PRO A 1 231 ? 13.719 8.094 -1.517 1 94.81 231 PRO A C 1
ATOM 1704 O O . PRO A 1 231 ? 14.367 7.742 -0.528 1 94.81 231 PRO A O 1
ATOM 1707 N N . ASN A 1 232 ? 12.344 7.934 -1.58 1 92.88 232 ASN A N 1
ATOM 1708 C CA . ASN A 1 232 ? 11.5 7.184 -0.652 1 92.88 232 ASN A CA 1
ATOM 1709 C C . ASN A 1 232 ? 11.508 7.809 0.74 1 92.88 232 ASN A C 1
ATOM 1711 O O . ASN A 1 232 ? 11.359 7.109 1.741 1 92.88 232 ASN A O 1
ATOM 1715 N N . MET A 1 233 ? 11.711 9.094 0.829 1 96.19 233 MET A N 1
ATOM 1716 C CA . MET A 1 233 ? 11.891 9.734 2.127 1 96.19 233 MET A CA 1
ATOM 1717 C C . MET A 1 233 ? 10.578 9.773 2.906 1 96.19 233 MET A C 1
ATOM 1719 O O . MET A 1 233 ? 10.578 10.023 4.113 1 96.19 233 MET A O 1
ATOM 1723 N N . SER A 1 234 ? 9.383 9.625 2.215 1 96.19 234 SER A N 1
ATOM 1724 C CA . SER A 1 234 ? 8.141 9.516 2.971 1 96.19 234 SER A CA 1
ATOM 1725 C C . SER A 1 234 ? 8.148 8.297 3.883 1 96.19 234 SER A C 1
ATOM 1727 O O . SER A 1 234 ? 7.574 8.32 4.973 1 96.19 234 SER A O 1
ATOM 1729 N N . ALA A 1 235 ? 8.758 7.258 3.414 1 91.62 235 ALA A N 1
ATOM 1730 C CA . ALA A 1 235 ? 9.094 6.098 4.234 1 91.62 235 ALA A CA 1
ATOM 1731 C C . ALA A 1 235 ? 7.859 5.562 4.957 1 91.62 235 ALA A C 1
ATOM 1733 O O . ALA A 1 235 ? 7.922 5.23 6.141 1 91.62 235 ALA A O 1
ATOM 1734 N N . GLY A 1 236 ? 6.668 5.555 4.289 1 92.38 236 GLY A N 1
ATOM 1735 C CA . GLY A 1 236 ? 5.477 4.945 4.855 1 92.38 236 GLY A CA 1
ATOM 1736 C C . GLY A 1 236 ? 4.672 5.895 5.723 1 92.38 236 GLY A C 1
ATOM 1737 O O . GLY A 1 236 ? 3.619 5.523 6.246 1 92.38 236 GLY A O 1
ATOM 1738 N N . LYS A 1 237 ? 5.098 7.113 5.875 1 95.62 237 LYS A N 1
ATOM 1739 C CA . LYS A 1 237 ? 4.406 8.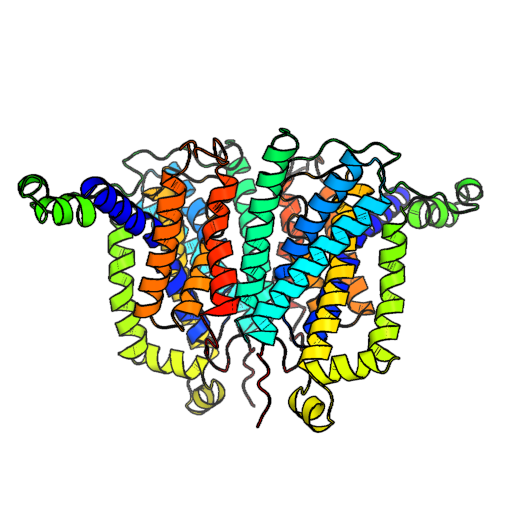078 6.727 1 95.62 237 LYS A CA 1
ATOM 1740 C C . LYS A 1 237 ? 2.961 8.266 6.281 1 95.62 237 LYS A C 1
ATOM 1742 O O . LYS A 1 237 ? 2.076 8.5 7.109 1 95.62 237 LYS A O 1
ATOM 1747 N N . GLY A 1 238 ? 2.74 8.234 5.004 1 96.56 238 GLY A N 1
ATOM 1748 C CA . GLY A 1 238 ? 1.37 8.289 4.523 1 96.56 238 GLY A CA 1
ATOM 1749 C C . GLY A 1 238 ? 0.505 7.16 5.043 1 96.56 238 GLY A C 1
ATOM 1750 O O . GLY A 1 238 ? -0.676 7.355 5.336 1 96.56 238 GLY A O 1
ATOM 1751 N N . PHE A 1 239 ? 1.043 6.027 5.156 1 94.19 239 PHE A N 1
ATOM 1752 C CA . PHE A 1 239 ? 0.317 4.867 5.66 1 94.19 239 PHE A CA 1
ATOM 1753 C C . PHE A 1 239 ? 0.11 4.969 7.168 1 94.19 239 PHE A C 1
ATOM 1755 O O . PHE A 1 239 ? -0.934 4.566 7.684 1 94.19 239 PHE A O 1
ATOM 1762 N N . ILE A 1 240 ? 1.114 5.469 7.797 1 93.81 240 ILE A N 1
ATOM 1763 C CA . ILE A 1 240 ? 0.988 5.691 9.234 1 93.81 240 ILE A CA 1
ATOM 1764 C C . ILE A 1 240 ? -0.127 6.699 9.5 1 93.81 240 ILE A C 1
ATOM 1766 O O . ILE A 1 240 ? -0.9 6.539 10.445 1 93.81 240 ILE A O 1
ATOM 1770 N N . ALA A 1 241 ? -0.125 7.68 8.664 1 97.31 241 ALA A N 1
ATOM 1771 C CA . ALA A 1 241 ? -1.189 8.672 8.781 1 97.31 241 ALA A CA 1
ATOM 1772 C C . ALA A 1 241 ? -2.562 8.023 8.625 1 97.31 241 ALA A C 1
ATOM 1774 O O . ALA A 1 241 ? -3.512 8.391 9.32 1 97.31 241 ALA A O 1
ATOM 1775 N N . LEU A 1 242 ? -2.648 7.129 7.723 1 94.56 242 LEU A N 1
ATOM 1776 C CA . LEU A 1 242 ? -3.902 6.41 7.531 1 94.56 242 LEU A CA 1
ATOM 1777 C C . LEU A 1 242 ? -4.266 5.609 8.781 1 94.56 242 LEU A C 1
ATOM 1779 O O . LEU A 1 242 ? -5.434 5.559 9.164 1 94.56 242 LEU A O 1
ATOM 1783 N N . ALA A 1 243 ? -3.273 4.957 9.359 1 93.25 243 ALA A N 1
ATOM 1784 C CA . ALA A 1 243 ? -3.523 4.227 10.602 1 93.25 243 ALA A CA 1
ATOM 1785 C C . ALA A 1 243 ? -4.016 5.164 11.703 1 93.25 243 ALA A C 1
ATOM 1787 O O . ALA A 1 243 ? -4.965 4.848 12.414 1 93.25 243 ALA A O 1
ATOM 1788 N N . ALA A 1 244 ? -3.354 6.305 11.805 1 95.31 244 ALA A N 1
ATOM 1789 C CA . ALA A 1 244 ? -3.762 7.289 12.797 1 95.31 244 ALA A CA 1
ATOM 1790 C C . ALA A 1 244 ? -5.191 7.758 12.555 1 95.31 244 ALA A C 1
ATOM 1792 O O . ALA A 1 244 ? -5.945 7.992 13.5 1 95.31 244 ALA A O 1
ATOM 1793 N N . LEU A 1 245 ? -5.52 7.938 11.32 1 96.06 245 LEU A N 1
ATOM 1794 C CA . LEU A 1 245 ? -6.867 8.344 10.945 1 96.06 245 LEU A CA 1
ATOM 1795 C C . LEU A 1 245 ? -7.898 7.328 11.414 1 96.06 245 LEU A C 1
ATOM 1797 O O . LEU A 1 245 ? -8.922 7.695 12 1 96.06 245 LEU A O 1
ATOM 1801 N N . ILE A 1 246 ? -7.598 6.109 11.18 1 91.81 246 ILE A N 1
ATOM 1802 C CA . ILE A 1 246 ? -8.516 5.035 11.531 1 91.81 246 ILE A CA 1
ATOM 1803 C C . ILE A 1 246 ? -8.617 4.91 13.047 1 91.81 246 ILE A C 1
ATOM 1805 O O . ILE A 1 246 ? -9.719 4.809 13.594 1 91.81 246 ILE A O 1
ATOM 1809 N N . PHE A 1 247 ? -7.516 4.973 13.664 1 91.06 247 PHE A N 1
ATOM 1810 C CA . PHE A 1 247 ? -7.516 4.898 15.117 1 91.06 247 PHE A CA 1
ATOM 1811 C C . PHE A 1 247 ? -8.242 6.094 15.719 1 91.06 247 PHE A C 1
ATOM 1813 O O . PHE A 1 247 ? -8.836 5.992 16.797 1 91.06 247 PHE A O 1
ATOM 1820 N N . GLY A 1 248 ? -8.141 7.191 15.047 1 93.94 248 GLY A N 1
ATOM 1821 C CA . GLY A 1 248 ? -8.805 8.406 15.5 1 93.94 248 GLY A CA 1
ATOM 1822 C C . GLY A 1 248 ? -10.273 8.461 15.109 1 93.94 248 GLY A C 1
ATOM 1823 O O . GLY A 1 248 ? -10.945 9.461 15.344 1 93.94 248 GLY A O 1
ATOM 1824 N N . LYS A 1 249 ? -10.773 7.422 14.414 1 93.25 249 LYS A N 1
ATOM 1825 C CA . LYS A 1 249 ? -12.18 7.25 14.055 1 93.25 249 LYS A CA 1
ATOM 1826 C C . LYS A 1 249 ? -12.664 8.398 13.172 1 93.25 249 LYS A C 1
ATOM 1828 O O . LYS A 1 249 ? -13.789 8.875 13.336 1 93.25 249 LYS A O 1
ATOM 1833 N N . TRP A 1 250 ? -11.805 8.945 12.406 1 95.94 250 TRP A N 1
ATOM 1834 C CA . TRP A 1 250 ? -12.125 9.953 11.398 1 95.94 250 TRP A CA 1
ATOM 1835 C C . TRP A 1 250 ? -12.602 11.242 12.055 1 95.94 250 TRP A C 1
ATOM 1837 O O . TRP A 1 250 ? -13.547 11.875 11.578 1 95.94 250 TRP A O 1
ATOM 1847 N N . LYS A 1 251 ? -12.07 11.562 13.188 1 97.56 251 LYS A N 1
ATOM 1848 C CA . LYS A 1 251 ? -12.297 12.836 13.875 1 97.56 251 LYS A CA 1
ATOM 1849 C C . LYS A 1 251 ? -10.992 13.594 14.07 1 97.56 251 LYS A C 1
ATOM 1851 O O . LYS A 1 251 ? -9.984 13.008 14.492 1 97.56 251 LYS A O 1
ATOM 1856 N N . PRO A 1 252 ? -11.047 14.82 13.82 1 98.31 252 PRO A N 1
ATOM 1857 C CA . PRO A 1 252 ? -9.797 15.578 13.766 1 98.31 252 PRO A CA 1
ATOM 1858 C C . PRO A 1 252 ? -9 15.5 15.07 1 98.31 252 PRO A C 1
ATOM 1860 O O . PRO A 1 252 ? -7.793 15.258 15.047 1 98.31 252 PRO A O 1
ATOM 1863 N N . VAL A 1 253 ? -9.617 15.617 16.172 1 98.06 253 VAL A N 1
ATOM 1864 C CA . VAL A 1 253 ? -8.898 15.719 17.438 1 98.06 253 VAL A CA 1
ATOM 1865 C C . VAL A 1 253 ? -8.328 14.352 17.812 1 98.06 253 VAL A C 1
ATOM 1867 O O . VAL A 1 253 ? -7.137 14.234 18.125 1 98.06 253 VAL A O 1
ATOM 1870 N N . PRO A 1 254 ? -9.148 13.266 17.797 1 97.25 254 PRO A N 1
ATOM 1871 C CA . PRO A 1 254 ? -8.555 11.953 18.062 1 97.25 254 PRO A CA 1
ATOM 1872 C C . PRO A 1 254 ? -7.453 11.594 17.062 1 97.25 254 PRO A C 1
ATOM 1874 O O . PRO A 1 254 ? -6.48 10.93 17.422 1 97.25 254 PRO A O 1
ATOM 1877 N N . VAL A 1 255 ? -7.602 12.016 15.867 1 97.88 255 VAL A N 1
ATOM 1878 C CA . VAL A 1 255 ? -6.586 11.781 14.844 1 97.88 255 VAL A CA 1
ATOM 1879 C C . VAL A 1 255 ? -5.273 12.445 15.258 1 97.88 255 VAL A C 1
ATOM 1881 O O . VAL A 1 255 ? -4.199 11.867 15.086 1 97.88 255 VAL A O 1
ATOM 1884 N N . LEU A 1 256 ? -5.434 13.688 15.781 1 98.5 256 LEU A N 1
ATOM 1885 C CA . LEU A 1 256 ? -4.25 14.375 16.281 1 98.5 256 LEU A CA 1
ATOM 1886 C C . LEU A 1 256 ? -3.514 13.516 17.312 1 98.5 256 LEU A C 1
ATOM 1888 O O . LEU A 1 256 ? -2.291 13.367 17.234 1 98.5 256 LEU A O 1
ATOM 1892 N N . PHE A 1 257 ? -4.223 12.922 18.219 1 97.56 257 PHE A N 1
ATOM 1893 C CA . PHE A 1 257 ? -3.598 12.125 19.266 1 97.56 257 PHE A CA 1
ATOM 1894 C C . PHE A 1 257 ? -2.984 10.852 18.688 1 97.56 257 PHE A C 1
ATOM 1896 O O . PHE A 1 257 ? -1.957 10.383 19.188 1 97.56 257 PHE A O 1
ATOM 1903 N N . GLY A 1 258 ? -3.664 10.258 17.719 1 95.88 258 GLY A N 1
ATOM 1904 C CA . GLY A 1 258 ? -3.043 9.141 17.016 1 95.88 258 GLY A CA 1
ATOM 1905 C C . GLY A 1 258 ? -1.722 9.508 16.359 1 95.88 258 GLY A C 1
ATOM 1906 O O . GLY A 1 258 ? -0.742 8.773 16.484 1 95.88 258 GLY A O 1
ATOM 1907 N N . CYS A 1 259 ? -1.709 10.656 15.719 1 98.06 259 CYS A N 1
ATOM 1908 C CA . CYS A 1 259 ? -0.495 11.125 15.055 1 98.06 259 CYS A CA 1
ATOM 1909 C C . CYS A 1 259 ? 0.606 11.398 16.078 1 98.06 259 CYS A C 1
ATOM 1911 O O . CYS A 1 259 ? 1.775 11.102 15.828 1 98.06 259 CYS A O 1
ATOM 1913 N N . LEU A 1 260 ? 0.228 11.992 17.203 1 97.06 260 LEU A N 1
ATOM 1914 C CA . LEU A 1 260 ? 1.205 12.273 18.25 1 97.06 260 LEU A CA 1
ATOM 1915 C C . LEU A 1 260 ? 1.768 10.977 18.828 1 97.06 260 LEU A C 1
ATOM 1917 O O . LEU A 1 260 ? 2.953 10.906 19.156 1 97.06 260 LEU A O 1
ATOM 1921 N N . LEU A 1 261 ? 0.934 10.016 18.938 1 94.38 261 LEU A N 1
ATOM 1922 C CA . LEU A 1 261 ? 1.393 8.719 19.422 1 94.38 261 LEU A CA 1
ATOM 1923 C C . LEU A 1 261 ? 2.432 8.117 18.484 1 94.38 261 LEU A C 1
ATOM 1925 O O . LEU A 1 261 ? 3.502 7.695 18.922 1 94.38 261 LEU A O 1
ATOM 1929 N N . PHE A 1 262 ? 2.096 8.062 17.25 1 94.38 262 PHE A N 1
ATOM 1930 C CA . PHE A 1 262 ? 3.014 7.492 16.266 1 94.38 262 PHE A CA 1
ATOM 1931 C C . PHE A 1 262 ? 4.27 8.344 16.141 1 94.38 262 PHE A C 1
ATOM 1933 O O . PHE A 1 262 ? 5.367 7.816 15.961 1 94.38 262 PHE A O 1
ATOM 1940 N N . GLY A 1 263 ? 4.039 9.695 16.188 1 94.12 263 GLY A N 1
ATOM 1941 C CA . GLY A 1 263 ? 5.191 10.578 16.203 1 94.12 263 GLY A CA 1
ATOM 1942 C C . GLY A 1 263 ? 6.102 10.367 17.391 1 94.12 263 GLY A C 1
ATOM 1943 O O . GLY A 1 263 ? 7.324 10.422 17.266 1 94.12 263 GLY A O 1
ATOM 1944 N N . PHE A 1 264 ? 5.512 10.148 18.516 1 93.19 264 PHE A N 1
ATOM 1945 C CA . PHE A 1 264 ? 6.27 9.875 19.734 1 93.19 264 PHE A CA 1
ATOM 1946 C C . PHE A 1 264 ? 7.09 8.602 19.578 1 93.19 264 PHE A C 1
ATOM 1948 O O . PHE A 1 264 ? 8.273 8.57 19.922 1 93.19 264 PHE A O 1
ATOM 1955 N N . LEU A 1 265 ? 6.48 7.598 19.031 1 89 265 LEU A N 1
ATOM 1956 C CA . LEU A 1 265 ? 7.18 6.332 18.82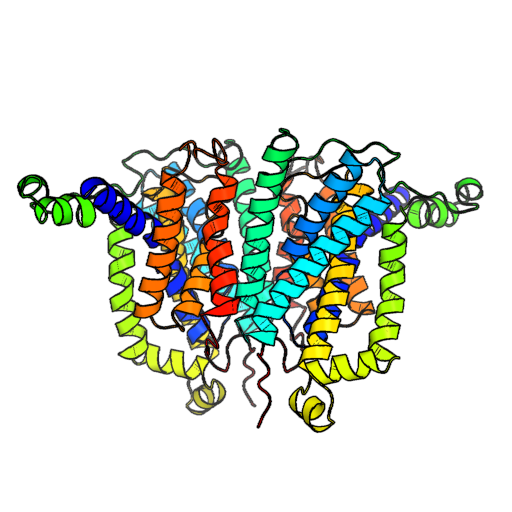8 1 89 265 LEU A CA 1
ATOM 1957 C C . LEU A 1 265 ? 8.328 6.496 17.844 1 89 265 LEU A C 1
ATOM 1959 O O . LEU A 1 265 ? 9.406 5.926 18.031 1 89 265 LEU A O 1
ATOM 1963 N N . ASP A 1 266 ? 8.078 7.234 16.859 1 88.5 266 ASP A N 1
ATOM 1964 C CA . ASP A 1 266 ? 9.117 7.512 15.875 1 88.5 266 ASP A CA 1
ATOM 1965 C C . ASP A 1 266 ? 10.25 8.32 16.484 1 88.5 266 ASP A C 1
ATOM 1967 O O . ASP A 1 266 ? 11.422 8.086 16.188 1 88.5 266 ASP A O 1
ATOM 1971 N N . ALA A 1 267 ? 9.898 9.297 17.297 1 87.25 267 ALA A N 1
ATOM 1972 C CA . ALA A 1 267 ? 10.906 10.125 17.938 1 87.25 267 ALA A CA 1
ATOM 1973 C C . ALA A 1 267 ? 11.781 9.297 18.875 1 87.25 267 ALA A C 1
ATOM 1975 O O . ALA A 1 267 ? 13 9.5 18.938 1 87.25 267 ALA A O 1
ATOM 1976 N N . ILE A 1 268 ? 11.18 8.375 19.562 1 83.75 268 ILE A N 1
ATOM 1977 C CA . ILE A 1 268 ? 11.93 7.492 20.453 1 83.75 268 ILE A CA 1
ATOM 1978 C C . ILE A 1 268 ? 12.852 6.598 19.625 1 83.75 268 ILE A C 1
ATOM 1980 O O . ILE A 1 268 ? 14 6.355 20.016 1 83.75 268 ILE A O 1
ATOM 1984 N N . ALA A 1 269 ? 12.312 6.113 18.5 1 79.31 269 ALA A N 1
ATOM 1985 C CA . ALA A 1 269 ? 13.102 5.258 17.625 1 79.31 269 ALA A CA 1
ATOM 1986 C C . ALA A 1 269 ? 14.344 5.992 17.125 1 79.31 269 ALA A C 1
ATOM 1988 O O . ALA A 1 269 ? 15.438 5.422 17.078 1 79.31 269 ALA A O 1
ATOM 1989 N N . ILE A 1 270 ? 14.195 7.184 16.797 1 76.12 270 ILE A N 1
ATOM 1990 C CA . ILE A 1 270 ? 15.289 7.992 16.266 1 76.12 270 ILE A CA 1
ATOM 1991 C C . ILE A 1 270 ? 16.328 8.234 17.359 1 76.12 270 ILE A C 1
ATOM 1993 O O . ILE A 1 270 ? 17.531 8.188 17.094 1 76.12 270 ILE A O 1
ATOM 1997 N N . ARG A 1 271 ? 15.852 8.453 18.516 1 77.19 271 ARG A N 1
ATOM 1998 C CA . ARG A 1 271 ? 16.766 8.734 19.609 1 77.19 271 ARG A CA 1
ATOM 1999 C C . ARG A 1 271 ? 17.516 7.477 20.031 1 77.19 271 ARG A C 1
ATOM 2001 O O . ARG A 1 271 ? 18.641 7.562 20.547 1 77.19 271 ARG A O 1
ATOM 2008 N N . LEU A 1 272 ? 16.875 6.41 19.781 1 75.31 272 LEU A N 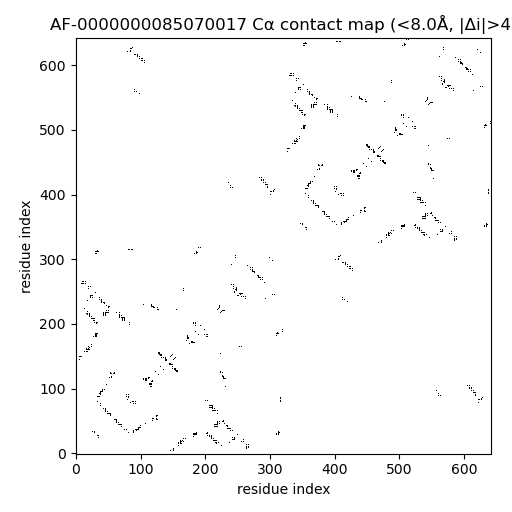1
ATOM 2009 C CA . LEU A 1 272 ? 17.5 5.152 20.188 1 75.31 272 LEU A CA 1
ATOM 2010 C C . LEU A 1 272 ? 18.516 4.684 19.156 1 75.31 272 LEU A C 1
ATOM 2012 O O . LEU A 1 272 ? 19.297 3.76 19.422 1 75.31 272 LEU A O 1
ATOM 2016 N N . GLN A 1 273 ? 18.422 5.406 18.047 1 73.75 273 GLN A N 1
ATOM 2017 C CA . GLN A 1 273 ? 19.391 5.035 17.031 1 73.75 273 GLN A CA 1
ATOM 2018 C C . GLN A 1 273 ? 20.828 5.25 17.516 1 73.75 273 GLN A C 1
ATOM 2020 O O . GLN A 1 273 ? 21.156 6.332 18.016 1 73.75 273 GLN A O 1
ATOM 2025 N N . GLY A 1 274 ? 21.609 4.219 17.578 1 66.12 274 GLY A N 1
ATOM 2026 C CA . GLY A 1 274 ? 23.016 4.32 17.969 1 66.12 274 GLY A CA 1
ATOM 2027 C C . GLY A 1 274 ? 23.25 3.957 19.438 1 66.12 274 GLY A C 1
ATOM 2028 O O . GLY A 1 274 ? 24.391 3.893 19.891 1 66.12 274 GLY A O 1
ATOM 2029 N N . VAL A 1 275 ? 22.109 3.93 20.078 1 69.12 275 VAL A N 1
ATOM 2030 C CA . VAL A 1 275 ? 22.25 3.557 21.484 1 69.12 275 VAL A CA 1
ATOM 2031 C C . VAL A 1 275 ? 22.484 2.051 21.594 1 69.12 275 VAL A C 1
ATOM 2033 O O . VAL A 1 275 ? 21.828 1.264 20.922 1 69.12 275 VAL A O 1
ATOM 2036 N N . GLU A 1 276 ? 23.547 1.706 22.016 1 69.38 276 GLU A N 1
ATOM 2037 C CA . GLU A 1 276 ? 23.844 0.297 22.266 1 69.38 276 GLU A CA 1
ATOM 2038 C C . GLU A 1 276 ? 22.953 -0.26 23.391 1 69.38 276 GLU A C 1
ATOM 2040 O O . GLU A 1 276 ? 22.906 0.303 24.484 1 69.38 276 GLU A O 1
ATOM 2045 N N . LEU A 1 277 ? 22.047 -1.052 22.953 1 62.72 277 LEU A N 1
ATOM 2046 C CA . LEU A 1 277 ? 21.25 -1.69 23.984 1 62.72 277 LEU A CA 1
ATOM 2047 C C . LEU A 1 277 ? 22.016 -2.812 24.656 1 62.72 277 LEU A C 1
ATOM 2049 O O . LEU A 1 277 ? 22.828 -3.486 24.031 1 62.72 277 LEU A O 1
ATOM 2053 N N . PRO A 1 278 ? 22.078 -2.812 26.031 1 61.94 278 PRO A N 1
ATOM 2054 C CA . PRO A 1 278 ? 22.906 -3.768 26.766 1 61.94 278 PRO A CA 1
ATOM 2055 C C . PRO A 1 278 ? 22.828 -5.18 26.203 1 61.94 278 PRO A C 1
ATOM 2057 O O . PRO A 1 278 ? 23.844 -5.879 26.125 1 61.94 278 PRO A O 1
ATOM 2060 N N . LEU A 1 279 ? 21.672 -5.766 25.812 1 55.62 279 LEU A N 1
ATOM 2061 C CA . LEU A 1 279 ? 21.531 -7.172 25.453 1 55.62 279 LEU A CA 1
ATOM 2062 C C . LEU A 1 279 ? 21.594 -7.352 23.953 1 55.62 279 LEU A C 1
ATOM 2064 O O . LEU A 1 279 ? 21.859 -8.453 23.453 1 55.62 279 LEU A O 1
ATOM 2068 N N . VAL A 1 280 ? 21.312 -6.355 23.219 1 58.78 280 VAL A N 1
ATOM 2069 C CA . VAL A 1 280 ? 21.125 -6.613 21.797 1 58.78 280 VAL A CA 1
ATOM 2070 C C . VAL A 1 280 ? 22.219 -5.918 21 1 58.78 280 VAL A C 1
ATOM 2072 O O . VAL A 1 280 ? 22.516 -6.312 19.875 1 58.78 280 VAL A O 1
ATOM 2075 N N . GLY A 1 281 ? 23.031 -5.168 21.703 1 64.75 281 GLY A N 1
ATOM 2076 C CA . GLY A 1 281 ? 24 -4.344 20.984 1 64.75 281 GLY A CA 1
ATOM 2077 C C . GLY A 1 281 ? 23.359 -3.207 20.219 1 64.75 281 GLY A C 1
ATOM 2078 O O . GLY A 1 281 ? 22.312 -2.688 20.609 1 64.75 281 GLY A O 1
ATOM 2079 N N . GLU A 1 282 ? 24.016 -2.678 19.141 1 66.31 282 GLU A N 1
ATOM 2080 C CA . GLU A 1 282 ? 23.5 -1.589 18.328 1 66.31 282 GLU A CA 1
ATOM 2081 C C . GLU A 1 282 ? 22.328 -2.062 17.453 1 66.31 282 GLU A C 1
ATOM 2083 O O . GLU A 1 282 ? 22.484 -2.992 16.656 1 66.31 282 GLU A O 1
ATOM 2088 N N . ILE A 1 283 ? 21.172 -1.666 17.797 1 67.25 283 ILE A N 1
ATOM 2089 C CA . ILE A 1 283 ? 20 -2.045 17.016 1 67.25 283 ILE A CA 1
ATOM 2090 C C . ILE A 1 283 ? 20.031 -1.308 15.672 1 67.25 283 ILE A C 1
ATOM 2092 O O . ILE A 1 283 ? 20.125 -0.08 15.641 1 67.25 283 ILE A O 1
ATOM 2096 N N . PRO A 1 284 ? 19.969 -2.055 14.633 1 72.25 284 PRO A N 1
ATOM 2097 C CA . PRO A 1 284 ? 19.891 -1.396 13.32 1 72.25 284 PRO A CA 1
ATOM 2098 C C . PRO A 1 284 ? 18.703 -0.464 13.195 1 72.25 284 PRO A C 1
ATOM 2100 O O . PRO A 1 284 ? 17.641 -0.729 13.766 1 72.25 284 PRO A O 1
ATOM 2103 N N . VAL A 1 285 ? 18.922 0.653 12.555 1 72.25 285 VAL A N 1
ATOM 2104 C CA . VAL A 1 285 ? 17.922 1.69 12.336 1 72.25 285 VAL A CA 1
ATOM 2105 C C . VAL A 1 285 ? 16.656 1.071 11.742 1 72.25 285 VAL A C 1
ATOM 2107 O O . VAL A 1 285 ? 15.539 1.477 12.086 1 72.25 285 VAL A O 1
ATOM 2110 N N . GLN A 1 286 ? 16.828 0.033 10.992 1 73.25 286 GLN A N 1
ATOM 2111 C CA . GLN A 1 286 ? 15.688 -0.6 10.32 1 73.25 286 GLN A CA 1
ATOM 2112 C C . GLN A 1 286 ? 14.781 -1.304 11.328 1 73.25 286 GLN A C 1
ATOM 2114 O O . GLN A 1 286 ? 13.562 -1.343 11.148 1 73.25 286 GLN A O 1
ATOM 2119 N N . ALA A 1 287 ? 15.336 -1.819 12.398 1 75.38 287 ALA A N 1
ATOM 2120 C CA . ALA A 1 287 ? 14.547 -2.492 13.43 1 75.38 287 ALA A CA 1
ATOM 2121 C C . ALA A 1 287 ? 13.68 -1.496 14.188 1 75.38 287 ALA A C 1
ATOM 2123 O O . ALA A 1 287 ? 12.531 -1.8 14.531 1 75.38 287 ALA A O 1
ATOM 2124 N N . ILE A 1 288 ? 14.289 -0.4 14.328 1 76.38 288 ILE A N 1
ATOM 2125 C CA . ILE A 1 288 ? 13.57 0.608 15.109 1 76.38 288 ILE A CA 1
ATOM 2126 C C . ILE A 1 288 ? 12.445 1.2 14.266 1 76.38 288 ILE A C 1
ATOM 2128 O O . ILE A 1 288 ? 11.367 1.518 14.789 1 76.38 288 ILE A O 1
ATOM 2132 N N . GLU A 1 289 ? 12.68 1.229 12.945 1 75.25 289 GLU A N 1
ATOM 2133 C CA . GLU A 1 289 ? 11.727 1.851 12.031 1 75.25 289 GLU A CA 1
ATOM 2134 C C . GLU A 1 289 ? 10.461 1.007 11.906 1 75.25 289 GLU A C 1
ATOM 2136 O O . GLU A 1 289 ? 9.43 1.494 11.438 1 75.25 289 GLU A O 1
ATOM 2141 N N . VAL A 1 290 ? 10.516 -0.212 12.445 1 82.38 290 VAL A N 1
ATOM 2142 C CA . VAL A 1 290 ? 9.359 -1.088 12.305 1 82.38 290 VAL A CA 1
ATOM 2143 C C . VAL A 1 290 ? 8.438 -0.935 13.516 1 82.38 290 VAL A C 1
ATOM 2145 O O . VAL A 1 290 ? 7.285 -1.374 13.484 1 82.38 290 VAL A O 1
ATOM 2148 N N . LEU A 1 291 ? 8.812 -0.27 14.492 1 83.5 291 LEU A N 1
ATOM 2149 C CA . LEU A 1 291 ? 8.117 -0.22 15.773 1 83.5 291 LEU A CA 1
ATOM 2150 C C . LEU A 1 291 ? 6.703 0.322 15.602 1 83.5 291 LEU A C 1
ATOM 2152 O O . LEU A 1 291 ? 5.742 -0.263 16.109 1 83.5 291 LEU A O 1
ATOM 2156 N N . PRO A 1 292 ? 6.562 1.367 14.828 1 83.12 292 PRO A N 1
ATOM 2157 C CA . PRO A 1 292 ? 5.199 1.878 14.664 1 83.12 292 PRO A CA 1
ATOM 2158 C C . PRO A 1 292 ? 4.266 0.87 14 1 83.12 292 PRO A C 1
ATOM 2160 O O . PRO A 1 292 ? 3.076 0.818 14.328 1 83.12 292 PRO A O 1
ATOM 2163 N N . TYR A 1 293 ? 4.754 0.121 13.219 1 85.75 293 TYR A N 1
ATOM 2164 C CA . TYR A 1 293 ? 3.928 -0.839 12.5 1 85.75 293 TYR A CA 1
ATOM 2165 C C . TYR A 1 293 ? 3.625 -2.057 13.367 1 85.75 293 TYR A C 1
ATOM 2167 O O . TYR A 1 293 ? 2.545 -2.645 13.266 1 85.75 293 TYR A O 1
ATOM 2175 N N . ILE A 1 294 ? 4.621 -2.377 14.188 1 87.19 294 ILE A N 1
ATOM 2176 C CA . ILE A 1 294 ? 4.336 -3.404 15.188 1 87.19 294 ILE A CA 1
ATOM 2177 C C . ILE A 1 294 ? 3.203 -2.939 16.094 1 87.19 294 ILE A C 1
ATOM 2179 O O . ILE A 1 294 ? 2.281 -3.705 16.391 1 87.19 294 ILE A O 1
ATOM 2183 N N . LEU A 1 295 ? 3.262 -1.713 16.484 1 85.25 295 LEU A N 1
ATOM 2184 C CA . LEU A 1 295 ? 2.215 -1.144 17.328 1 85.25 295 LEU A CA 1
ATOM 2185 C C . LEU A 1 295 ? 0.864 -1.186 16.609 1 85.25 295 LEU A C 1
ATOM 2187 O O . LEU A 1 295 ? -0.161 -1.466 17.234 1 85.25 295 LEU A O 1
ATOM 2191 N N . THR A 1 296 ? 0.893 -0.83 15.336 1 85.69 296 THR A N 1
ATOM 2192 C CA . THR A 1 296 ? -0.342 -0.828 14.562 1 85.69 296 THR A CA 1
ATOM 2193 C C . THR A 1 296 ? -0.978 -2.215 14.555 1 85.69 296 THR A C 1
ATOM 2195 O O . THR A 1 296 ? -2.174 -2.357 14.82 1 85.69 296 THR A O 1
ATOM 2198 N N . VAL A 1 297 ? -0.243 -3.209 14.359 1 85.75 297 VAL A N 1
ATOM 2199 C CA . VAL A 1 297 ? -0.744 -4.578 14.312 1 85.75 297 VAL A CA 1
ATOM 2200 C C . VAL A 1 297 ? -1.26 -4.984 15.695 1 85.75 297 VAL A C 1
ATOM 2202 O O . VAL A 1 297 ? -2.328 -5.59 15.812 1 85.75 297 VAL A O 1
ATOM 2205 N N . LEU A 1 298 ? -0.541 -4.609 16.688 1 85.94 298 LEU A N 1
ATOM 2206 C CA . LEU A 1 298 ? -0.932 -4.949 18.062 1 85.94 298 LEU A CA 1
ATOM 2207 C C . LEU A 1 298 ? -2.223 -4.234 18.453 1 85.94 298 LEU A C 1
ATOM 2209 O O . LEU A 1 298 ? -3.1 -4.828 19.078 1 85.94 298 LEU A O 1
ATOM 2213 N N . LEU A 1 299 ? -2.258 -2.986 18.078 1 85.5 299 LEU A N 1
ATOM 2214 C CA . LEU A 1 299 ? -3.447 -2.213 18.422 1 85.5 299 LEU A CA 1
ATOM 2215 C C . LEU A 1 299 ? -4.676 -2.768 17.703 1 85.5 299 LEU A C 1
ATOM 2217 O O . LEU A 1 299 ? -5.762 -2.822 18.281 1 85.5 299 LEU A O 1
ATOM 2221 N N . LEU A 1 300 ? -4.527 -3.172 16.516 1 83 300 LEU A N 1
ATOM 2222 C CA . LEU A 1 300 ? -5.648 -3.738 15.781 1 83 300 LEU A CA 1
ATOM 2223 C C . LEU A 1 300 ? -6.055 -5.09 16.359 1 83 300 LEU A C 1
ATOM 2225 O O . LEU A 1 300 ? -7.238 -5.438 16.375 1 83 300 LEU A O 1
ATOM 2229 N N . ALA A 1 301 ? -5.074 -5.898 16.828 1 77.75 301 ALA A N 1
ATOM 2230 C CA . ALA A 1 301 ? -5.32 -7.23 17.375 1 77.75 301 ALA A CA 1
ATOM 2231 C C . ALA A 1 301 ? -5.855 -7.152 18.797 1 77.75 301 ALA A C 1
ATOM 2233 O O . ALA A 1 301 ? -6.359 -8.148 19.344 1 77.75 301 ALA A O 1
ATOM 2234 N N . GLY A 1 302 ? -5.891 -6.137 19.531 1 69.44 302 GLY A N 1
ATOM 2235 C CA . GLY A 1 302 ? -6.238 -6.137 20.938 1 69.44 302 GLY A CA 1
ATOM 2236 C C . GLY A 1 302 ? -7.16 -5 21.328 1 69.44 302 GLY A C 1
ATOM 2237 O O . GLY A 1 302 ? -8.148 -5.207 22.047 1 69.44 302 GLY A O 1
ATOM 2238 N N . PHE A 1 303 ? -6.648 -3.828 21.016 1 63.84 303 PHE A N 1
ATOM 2239 C CA . PHE A 1 303 ? -7.203 -2.664 21.703 1 63.84 303 PHE A CA 1
ATOM 2240 C C . PHE A 1 303 ? -8.219 -1.95 20.812 1 63.84 303 PHE A C 1
ATOM 2242 O O . PHE A 1 303 ? -9.18 -1.358 21.312 1 63.84 303 PHE A O 1
ATOM 2249 N N . ILE A 1 304 ? -7.812 -1.77 19.469 1 61.84 304 ILE A N 1
ATOM 2250 C CA . ILE A 1 304 ? -8.648 -0.826 18.719 1 61.84 304 ILE A CA 1
ATOM 2251 C C . ILE A 1 304 ? -9.781 -1.575 18.031 1 61.84 304 ILE A C 1
ATOM 2253 O O . ILE A 1 304 ? -9.539 -2.543 17.297 1 61.84 304 ILE A O 1
ATOM 2257 N N . GLY A 1 305 ? -10.57 -2.254 18.922 1 59.25 305 GLY A N 1
ATOM 2258 C CA . GLY A 1 305 ? -11.75 -2.924 18.391 1 59.25 305 GLY A CA 1
ATOM 2259 C C . GLY A 1 305 ? -12.18 -2.383 17.031 1 59.25 305 GLY A C 1
ATOM 2260 O O . GLY A 1 305 ? -11.344 -1.964 16.234 1 59.25 305 GLY A O 1
ATOM 2261 N N . ARG A 1 306 ? -13.5 -2.197 16.891 1 64.19 306 ARG A N 1
ATOM 2262 C CA . ARG A 1 306 ? -14.273 -1.901 15.68 1 64.19 306 ARG A CA 1
ATOM 2263 C C . ARG A 1 306 ? -14.227 -0.414 15.352 1 64.19 306 ARG A C 1
ATOM 2265 O O . ARG A 1 306 ? -14.68 0.419 16.141 1 64.19 306 ARG A O 1
ATOM 2272 N N . ALA A 1 307 ? -13.156 0.126 14.531 1 68.69 307 ALA A N 1
ATOM 2273 C CA . ALA A 1 307 ? -13.297 1.469 13.977 1 68.69 307 ALA A CA 1
ATOM 2274 C C . ALA A 1 307 ? -14.352 1.495 12.867 1 68.69 307 ALA A C 1
ATOM 2276 O O . ALA A 1 307 ? -14.25 0.747 11.891 1 68.69 307 ALA A O 1
ATOM 2277 N N . VAL A 1 308 ? -15.445 2.227 13.211 1 73 308 VAL A N 1
ATOM 2278 C CA . VAL A 1 308 ? -16.516 2.279 12.211 1 73 308 VAL A CA 1
ATOM 2279 C C . VAL A 1 308 ? -16.344 3.521 11.344 1 73 308 VAL A C 1
ATOM 2281 O O . VAL A 1 308 ? -16.484 4.648 11.82 1 73 308 VAL A O 1
ATOM 2284 N N . GLY A 1 309 ? -15.891 3.342 10.148 1 76.19 309 GLY A N 1
ATOM 2285 C CA . GLY A 1 309 ? -15.766 4.438 9.203 1 76.19 309 GLY A CA 1
ATOM 2286 C C . GLY A 1 309 ? -17.078 4.812 8.547 1 76.19 309 GLY A C 1
ATOM 2287 O O . GLY A 1 309 ? -18.141 4.281 8.906 1 76.19 309 GLY A O 1
ATOM 2288 N N . PRO A 1 310 ? -16.969 5.77 7.66 1 78.88 310 PRO A N 1
ATOM 2289 C CA . PRO A 1 310 ? -18.172 6.09 6.887 1 78.88 310 PRO A CA 1
ATOM 2290 C C . PRO A 1 310 ? -18.734 4.879 6.152 1 78.88 310 PRO A C 1
ATOM 2292 O O . PRO A 1 310 ? -17.984 4.047 5.652 1 78.88 310 PRO A O 1
ATOM 2295 N N . LYS A 1 311 ? -20.031 4.793 6.066 1 79.31 311 LYS A N 1
ATOM 2296 C CA . LYS A 1 311 ? -20.703 3.596 5.582 1 79.31 311 LYS A CA 1
ATOM 2297 C C . LYS A 1 311 ? -20.422 3.357 4.102 1 79.31 311 LYS A C 1
ATOM 2299 O O . LYS A 1 311 ? -20.359 2.213 3.654 1 79.31 311 LYS A O 1
ATOM 2304 N N . ALA A 1 312 ? -20.25 4.434 3.414 1 79.75 312 ALA A N 1
ATOM 2305 C CA . ALA A 1 312 ? -20.109 4.289 1.967 1 79.75 312 ALA A CA 1
ATOM 2306 C C . ALA A 1 312 ? -18.656 4.348 1.54 1 79.75 312 ALA A C 1
ATOM 2308 O O . ALA A 1 312 ? -18.344 4.508 0.355 1 79.75 312 ALA A O 1
ATOM 2309 N N . ILE A 1 313 ? -17.781 4.246 2.48 1 80.81 313 ILE A N 1
ATOM 2310 C CA . ILE A 1 313 ? -16.359 4.367 2.182 1 80.81 313 ILE A CA 1
ATOM 2311 C C . ILE A 1 313 ? -15.938 3.256 1.221 1 80.81 313 ILE A C 1
ATOM 2313 O O . ILE A 1 313 ? -16.312 2.094 1.406 1 80.81 313 ILE A O 1
ATOM 2317 N N . GLY A 1 314 ? -15.195 3.662 0.144 1 79.38 314 GLY A N 1
ATOM 2318 C CA . GLY A 1 314 ? -14.625 2.701 -0.788 1 79.38 314 GLY A CA 1
ATOM 2319 C C . GLY A 1 314 ? -15.625 2.207 -1.818 1 79.38 314 GLY A C 1
ATOM 2320 O O . GLY A 1 314 ? -15.273 1.428 -2.707 1 79.38 314 GLY A O 1
ATOM 2321 N N . GLN A 1 315 ? -16.875 2.625 -1.74 1 77.19 315 GLN A N 1
ATOM 2322 C CA . GLN A 1 315 ? -17.906 2.195 -2.686 1 77.19 315 GLN A CA 1
ATOM 2323 C C . GLN A 1 315 ? -18.109 3.236 -3.781 1 77.19 315 GLN A C 1
ATOM 2325 O O . GLN A 1 315 ? -18.359 4.406 -3.492 1 77.19 315 GLN A O 1
ATOM 2330 N N . PRO A 1 316 ? -17.969 2.779 -5.012 1 73.62 316 PRO A N 1
ATOM 2331 C CA . PRO A 1 316 ? -18.297 3.721 -6.086 1 73.62 316 PRO A CA 1
ATOM 2332 C C . PRO A 1 316 ? -19.766 4.156 -6.051 1 73.62 316 PRO A C 1
ATOM 2334 O O . PRO A 1 316 ? -20.641 3.35 -5.734 1 73.62 316 PRO A O 1
ATOM 2337 N N . TYR A 1 317 ? -20 5.453 -6.254 1 77.62 317 TYR A N 1
ATOM 2338 C CA . TYR A 1 317 ? -21.375 5.945 -6.277 1 77.62 317 TYR A CA 1
ATOM 2339 C C . TYR A 1 317 ? -21.922 5.98 -7.699 1 77.62 317 TYR A C 1
ATOM 2341 O O . TYR A 1 317 ? -21.25 6.453 -8.617 1 77.62 317 TYR A O 1
ATOM 2349 N N . VAL A 1 318 ? -23.031 5.348 -7.906 1 70.19 318 VAL A N 1
ATOM 2350 C CA . VAL A 1 318 ? -23.766 5.41 -9.164 1 70.19 318 VAL A CA 1
ATOM 2351 C C . VAL A 1 318 ? -25.094 6.109 -8.953 1 70.19 318 VAL A C 1
ATOM 2353 O O . VAL A 1 318 ? -25.891 5.691 -8.117 1 70.19 318 VAL A O 1
ATOM 2356 N N . LYS A 1 319 ? -25.234 7.195 -9.68 1 70.19 319 LYS A N 1
ATOM 2357 C CA . LYS A 1 319 ? -26.484 7.941 -9.57 1 70.19 319 LYS A CA 1
ATOM 2358 C C . LYS A 1 319 ? -27.672 7.098 -10.023 1 70.19 319 LYS A C 1
ATOM 2360 O O . LYS A 1 319 ? -27.594 6.406 -11.039 1 70.19 319 LYS A O 1
ATOM 2365 N N . SER A 1 320 ? -28.562 6.84 -9.102 1 57.56 320 SER A N 1
ATOM 2366 C CA . SER A 1 320 ? -29.766 6.141 -9.492 1 57.56 320 SER A CA 1
ATOM 2367 C C . SER A 1 320 ? -30.562 6.945 -10.516 1 57.56 320 SER A C 1
ATOM 2369 O O . SER A 1 320 ? -30.719 8.164 -10.375 1 57.56 320 SER A O 1
ATOM 2371 N N . ARG A 1 321 ? -30.688 6.488 -11.695 1 44.78 321 ARG A N 1
ATOM 2372 C CA . ARG A 1 321 ? -31.547 7.121 -12.68 1 44.78 321 ARG A CA 1
ATOM 2373 C C . ARG A 1 321 ? -33 7.184 -12.172 1 44.78 321 ARG A C 1
ATOM 2375 O O . ARG A 1 321 ? -33.438 6.312 -11.422 1 44.78 321 ARG A O 1
ATOM 2382 N N . MET B 1 1 ? 13.227 -11.57 -35.625 1 66.81 1 MET B N 1
ATOM 2383 C CA . MET B 1 1 ? 11.977 -11.023 -35.094 1 66.81 1 MET B CA 1
ATOM 2384 C C . MET B 1 1 ? 11.227 -12.078 -34.281 1 66.81 1 MET B C 1
ATOM 2386 O O . MET B 1 1 ? 10.875 -11.836 -33.125 1 66.81 1 MET B O 1
ATOM 2390 N N . PHE B 1 2 ? 11.148 -13.297 -34.875 1 76.31 2 PHE B N 1
ATOM 2391 C CA . PHE B 1 2 ? 10.445 -14.375 -34.188 1 76.31 2 PHE B CA 1
ATOM 2392 C C . PHE B 1 2 ? 11.18 -14.789 -32.938 1 76.31 2 PHE B C 1
ATOM 2394 O O . PHE B 1 2 ? 10.555 -14.992 -31.891 1 76.31 2 PHE B O 1
ATOM 2401 N N . GLU B 1 3 ? 12.469 -14.836 -33.031 1 77.75 3 GLU B N 1
ATOM 2402 C CA . GLU B 1 3 ? 13.273 -15.188 -31.859 1 77.75 3 GLU B CA 1
ATOM 2403 C C . GLU B 1 3 ? 13.094 -14.172 -30.734 1 77.75 3 GLU B C 1
ATOM 2405 O O . GLU B 1 3 ? 13.031 -14.547 -29.562 1 77.75 3 GLU B O 1
ATOM 2410 N N . SER B 1 4 ? 13.023 -12.969 -31.188 1 80.06 4 SER B N 1
ATOM 2411 C CA . SER B 1 4 ? 12.836 -11.914 -30.188 1 80.06 4 SER B CA 1
ATOM 2412 C C . SER B 1 4 ? 11.484 -12.047 -29.5 1 80.06 4 SER B C 1
ATOM 2414 O O . SER B 1 4 ? 11.383 -11.82 -28.281 1 80.06 4 SER B O 1
ATOM 2416 N N . ILE B 1 5 ? 10.555 -12.406 -30.234 1 83.25 5 ILE B N 1
ATOM 2417 C CA . ILE B 1 5 ? 9.211 -12.57 -29.688 1 83.25 5 ILE B CA 1
ATOM 2418 C C . ILE B 1 5 ? 9.195 -13.742 -28.703 1 83.25 5 ILE B C 1
ATOM 2420 O O . ILE B 1 5 ? 8.602 -13.641 -27.625 1 83.25 5 ILE B O 1
ATOM 2424 N N . ILE B 1 6 ? 9.82 -14.82 -29.062 1 84.38 6 ILE B N 1
ATOM 2425 C CA . ILE B 1 6 ? 9.844 -16 -28.219 1 84.38 6 ILE B CA 1
ATOM 2426 C C . ILE B 1 6 ? 10.578 -15.695 -26.922 1 84.38 6 ILE B C 1
ATOM 2428 O O . ILE B 1 6 ? 10.172 -16.156 -25.844 1 84.38 6 ILE B O 1
ATOM 2432 N N . LEU B 1 7 ? 11.609 -14.953 -27.094 1 84.06 7 LEU B N 1
ATOM 2433 C CA . LEU B 1 7 ? 12.375 -14.578 -25.922 1 84.06 7 LEU B CA 1
ATOM 2434 C C . LEU B 1 7 ? 11.539 -13.703 -24.984 1 84.06 7 LEU B C 1
ATOM 2436 O O . LEU B 1 7 ? 11.625 -13.836 -23.766 1 84.06 7 LEU B O 1
ATOM 2440 N N . ILE B 1 8 ? 10.773 -12.859 -25.562 1 87.62 8 ILE B N 1
ATOM 2441 C CA . ILE B 1 8 ? 9.914 -11.992 -24.766 1 87.62 8 ILE B CA 1
ATOM 2442 C C . ILE B 1 8 ? 8.82 -12.812 -24.109 1 87.62 8 ILE B C 1
ATOM 2444 O O . ILE B 1 8 ? 8.461 -12.562 -22.953 1 87.62 8 ILE B O 1
ATOM 2448 N N . LEU B 1 9 ? 8.273 -13.734 -24.812 1 90.38 9 LEU B N 1
ATOM 2449 C CA . LEU B 1 9 ? 7.23 -14.586 -24.266 1 90.38 9 LEU B CA 1
ATOM 2450 C C . LEU B 1 9 ? 7.785 -15.461 -23.141 1 90.38 9 LEU B C 1
ATOM 2452 O O . LEU B 1 9 ? 7.105 -15.695 -22.141 1 90.38 9 LEU B O 1
ATOM 2456 N N . ASP B 1 10 ? 8.984 -15.938 -23.328 1 90.69 10 ASP B N 1
ATOM 2457 C CA . ASP B 1 10 ? 9.664 -16.703 -22.297 1 90.69 10 ASP B CA 1
ATOM 2458 C C . ASP B 1 10 ? 9.852 -15.883 -21.016 1 90.69 10 ASP B C 1
ATOM 2460 O O . ASP B 1 10 ? 9.539 -16.344 -19.922 1 90.69 10 ASP B O 1
ATOM 2464 N N . ALA B 1 11 ? 10.289 -14.68 -21.219 1 91.5 11 ALA B N 1
ATOM 2465 C CA . ALA B 1 11 ? 10.477 -13.773 -20.094 1 91.5 11 ALA B CA 1
ATOM 2466 C C . ALA B 1 11 ? 9.141 -13.438 -19.438 1 91.5 11 ALA B C 1
ATOM 2468 O O . ALA B 1 11 ? 9.055 -13.297 -18.219 1 91.5 11 ALA B O 1
ATOM 2469 N N . THR B 1 12 ? 8.156 -13.305 -20.25 1 94.25 12 THR B N 1
ATOM 2470 C CA . THR B 1 12 ? 6.824 -13 -19.75 1 94.25 12 THR B CA 1
ATOM 2471 C C . THR B 1 12 ? 6.348 -14.086 -18.797 1 94.25 12 THR B C 1
ATOM 2473 O O . THR B 1 12 ? 5.824 -13.797 -17.719 1 94.25 12 THR B O 1
ATOM 2476 N N . LEU B 1 13 ? 6.559 -15.32 -19.172 1 94.81 13 LEU B N 1
ATOM 2477 C CA . LEU B 1 13 ? 6.121 -16.422 -18.328 1 94.81 13 LEU B CA 1
ATOM 2478 C C . LEU B 1 13 ? 6.891 -16.438 -17 1 94.81 13 LEU B C 1
ATOM 2480 O O . LEU B 1 13 ? 6.301 -16.625 -15.938 1 94.81 13 LEU B O 1
ATOM 2484 N N . ARG B 1 14 ? 8.125 -16.156 -17.078 1 94.56 14 ARG B N 1
ATOM 2485 C CA . ARG B 1 14 ? 8.969 -16.156 -15.883 1 94.56 14 ARG B CA 1
ATOM 2486 C C . ARG B 1 14 ? 8.586 -15.023 -14.945 1 94.56 14 ARG B C 1
ATOM 2488 O O . ARG B 1 14 ? 8.461 -15.227 -13.734 1 94.56 14 ARG B O 1
ATOM 2495 N N . VAL B 1 15 ? 8.32 -13.891 -15.508 1 93.94 15 VAL B N 1
ATOM 2496 C CA . VAL B 1 15 ? 8.031 -12.703 -14.711 1 93.94 15 VAL B CA 1
ATOM 2497 C C . VAL B 1 15 ? 6.605 -12.781 -14.172 1 93.94 15 VAL B C 1
ATOM 2499 O O . VAL B 1 15 ? 6.316 -12.266 -13.086 1 93.94 15 VAL B O 1
ATOM 2502 N N . SER B 1 16 ? 5.781 -13.484 -14.875 1 97.62 16 SER B N 1
ATOM 2503 C CA . SER B 1 16 ? 4.379 -13.562 -14.484 1 97.62 16 SER B CA 1
ATOM 2504 C C . SER B 1 16 ? 4.168 -14.602 -13.391 1 97.62 16 SER B C 1
ATOM 2506 O O . SER B 1 16 ? 3.141 -14.586 -12.711 1 97.62 16 SER B O 1
ATOM 2508 N N . ALA B 1 17 ? 5.074 -15.523 -13.234 1 98.25 17 ALA B N 1
ATOM 2509 C CA . ALA B 1 17 ? 4.871 -16.656 -12.336 1 98.25 17 ALA B CA 1
ATOM 2510 C C . ALA B 1 17 ? 4.543 -16.188 -10.922 1 98.25 17 ALA B C 1
ATOM 2512 O O . ALA B 1 17 ? 3.518 -16.578 -10.359 1 98.25 17 ALA B O 1
ATOM 2513 N N . PRO B 1 18 ? 5.371 -15.305 -10.359 1 98.56 18 PRO B N 1
ATOM 2514 C CA . PRO B 1 18 ? 5.023 -14.859 -9.008 1 98.56 18 PRO B CA 1
ATOM 2515 C C . PRO B 1 18 ? 3.762 -14 -8.977 1 98.56 18 PRO B C 1
ATOM 2517 O O . PRO B 1 18 ? 3.037 -14 -7.977 1 98.56 18 PRO B O 1
ATOM 2520 N N . LEU B 1 19 ? 3.451 -13.297 -10.023 1 98.44 19 LEU B N 1
ATOM 2521 C CA . LEU B 1 19 ? 2.229 -12.508 -10.102 1 98.44 19 LEU B CA 1
ATOM 2522 C C . LEU B 1 19 ? 0.997 -13.406 -10.086 1 98.44 19 LEU B C 1
ATOM 2524 O O . LEU B 1 19 ? 0.016 -13.109 -9.398 1 98.44 19 LEU B O 1
ATOM 2528 N N . ILE B 1 20 ? 1.102 -14.477 -10.883 1 98.88 20 ILE B N 1
ATOM 2529 C CA . ILE B 1 20 ? -0.017 -15.414 -10.977 1 98.88 20 ILE B CA 1
ATOM 2530 C C . ILE B 1 20 ? -0.304 -16.016 -9.602 1 98.88 20 ILE B C 1
ATOM 2532 O O . ILE B 1 20 ? -1.448 -16 -9.141 1 98.88 20 ILE B O 1
ATOM 2536 N N . LEU B 1 21 ? 0.719 -16.469 -8.953 1 98.94 21 LEU B N 1
ATOM 2537 C CA . LEU B 1 21 ? 0.565 -17.094 -7.641 1 98.94 21 LEU B CA 1
ATOM 2538 C C . LEU B 1 21 ? 0.029 -16.078 -6.629 1 98.94 21 LEU B C 1
ATOM 2540 O O . LEU B 1 21 ? -0.896 -16.391 -5.871 1 98.94 21 LEU B O 1
ATOM 2544 N N . ALA B 1 22 ? 0.561 -14.891 -6.605 1 98.88 22 ALA B N 1
ATOM 2545 C CA . ALA B 1 22 ? 0.122 -13.852 -5.672 1 98.88 22 ALA B CA 1
ATOM 2546 C C . ALA B 1 22 ? -1.313 -13.422 -5.965 1 98.88 22 ALA B C 1
ATOM 2548 O O . ALA B 1 22 ? -2.094 -13.18 -5.043 1 98.88 22 ALA B O 1
ATOM 2549 N N . ALA B 1 23 ? -1.634 -13.281 -7.25 1 98.75 23 ALA B N 1
ATOM 2550 C CA . ALA B 1 23 ? -2.99 -12.883 -7.617 1 98.75 23 ALA B CA 1
ATOM 2551 C C . ALA B 1 23 ? -4.004 -13.945 -7.207 1 98.75 23 ALA B C 1
ATOM 2553 O O . ALA B 1 23 ? -5.094 -13.625 -6.73 1 98.75 23 ALA B O 1
ATOM 2554 N N . LEU B 1 24 ? -3.66 -15.195 -7.426 1 98.88 24 LEU B N 1
ATOM 2555 C CA . LEU B 1 24 ? -4.535 -16.281 -6.988 1 98.88 24 LEU B CA 1
ATOM 2556 C C . LEU B 1 24 ? -4.656 -16.297 -5.469 1 98.88 24 LEU B C 1
ATOM 2558 O O . LEU B 1 24 ? -5.711 -16.641 -4.934 1 98.88 24 LEU B O 1
ATOM 2562 N N . ALA B 1 25 ? -3.529 -15.977 -4.77 1 98.88 25 ALA B N 1
ATOM 2563 C CA . ALA B 1 25 ? -3.596 -15.812 -3.32 1 98.88 25 ALA B CA 1
ATOM 2564 C C . ALA B 1 25 ? -4.633 -14.758 -2.938 1 98.88 25 ALA B C 1
ATOM 2566 O O . ALA B 1 25 ? -5.473 -14.992 -2.064 1 98.88 25 ALA B O 1
ATOM 2567 N N . GLY B 1 26 ? -4.551 -13.625 -3.59 1 98.38 26 GLY B N 1
ATOM 2568 C CA . GLY B 1 26 ? -5.535 -12.578 -3.355 1 98.38 26 GLY B CA 1
ATOM 2569 C C . GLY B 1 26 ? -6.953 -13.008 -3.688 1 98.38 26 GLY B C 1
ATOM 2570 O O . GLY B 1 26 ? -7.902 -12.586 -3.029 1 98.38 26 GLY B O 1
ATOM 2571 N N . LEU B 1 27 ? -7.07 -13.844 -4.707 1 98.44 27 LEU B N 1
ATOM 2572 C CA . LEU B 1 27 ? -8.383 -14.328 -5.133 1 98.44 27 LEU B CA 1
ATOM 2573 C C . LEU B 1 27 ? -9.078 -15.078 -4.004 1 98.44 27 LEU B C 1
ATOM 2575 O O . LEU B 1 27 ? -10.25 -14.82 -3.717 1 98.44 27 LEU B O 1
ATOM 2579 N N . PHE B 1 28 ? -8.391 -15.945 -3.352 1 98.56 28 PHE B N 1
ATOM 2580 C CA . PHE B 1 28 ? -8.977 -16.719 -2.264 1 98.56 28 PHE B CA 1
ATOM 2581 C C . PHE B 1 28 ? -9.391 -15.812 -1.114 1 98.56 28 PHE B C 1
ATOM 2583 O O . PHE B 1 28 ? -10.516 -15.906 -0.61 1 98.56 28 PHE B O 1
ATOM 2590 N N . SER B 1 29 ? -8.516 -14.945 -0.703 1 98 29 SER B N 1
ATOM 2591 C CA . SER B 1 29 ? -8.812 -14.078 0.432 1 98 29 SER B CA 1
ATOM 2592 C C . SER B 1 29 ? -9.969 -13.133 0.12 1 98 29 SER B C 1
ATOM 2594 O O . SER B 1 29 ? -10.914 -13.023 0.9 1 98 29 SER B O 1
ATOM 2596 N N . GLU B 1 30 ? -9.922 -12.523 -1.053 1 96.75 30 GLU B N 1
ATOM 2597 C CA . GLU B 1 30 ? -10.906 -11.484 -1.354 1 96.75 30 GLU B CA 1
ATOM 2598 C C . GLU B 1 30 ? -12.25 -12.094 -1.724 1 96.75 30 GLU B C 1
ATOM 2600 O O . GLU B 1 30 ? -13.305 -11.508 -1.444 1 96.75 30 GLU B O 1
ATOM 2605 N N . ARG B 1 31 ? -12.25 -13.258 -2.299 1 96.94 31 ARG B N 1
ATOM 2606 C CA . ARG B 1 31 ? -13.516 -13.938 -2.578 1 96.94 31 ARG B CA 1
ATOM 2607 C C . ARG B 1 31 ? -14.219 -14.336 -1.286 1 96.94 31 ARG B C 1
ATOM 2609 O O . ARG B 1 31 ? -15.438 -14.492 -1.264 1 96.94 31 ARG B O 1
ATOM 2616 N N . SER B 1 32 ? -13.469 -14.484 -0.278 1 97 32 SER B N 1
ATOM 2617 C CA . SER B 1 32 ? -14.055 -14.844 1.008 1 97 32 SER B CA 1
ATOM 2618 C C . SER B 1 32 ? -14.586 -13.609 1.735 1 97 32 SER B C 1
ATOM 2620 O O . SER B 1 32 ? -15.328 -13.734 2.707 1 97 32 SER B O 1
ATOM 2622 N N . GLY B 1 33 ? -14.102 -12.461 1.312 1 95.5 33 GLY B N 1
ATOM 2623 C CA . GLY B 1 33 ? -14.586 -11.234 1.925 1 95.5 33 GLY B CA 1
ATOM 2624 C C . GLY B 1 33 ? -13.492 -10.461 2.635 1 95.5 33 GLY B C 1
ATOM 2625 O O . GLY B 1 33 ? -13.758 -9.422 3.252 1 95.5 33 GLY B O 1
ATOM 2626 N N . ILE B 1 34 ? -12.203 -10.898 2.543 1 95.31 34 ILE B N 1
ATOM 2627 C CA . ILE B 1 34 ? -11.109 -10.242 3.256 1 95.31 34 ILE B CA 1
ATOM 2628 C C . ILE B 1 34 ? -10.172 -9.578 2.258 1 95.31 34 ILE B C 1
ATOM 2630 O O . ILE B 1 34 ? -9.531 -10.258 1.446 1 95.31 34 ILE B O 1
ATOM 2634 N N . VAL B 1 35 ? -10.094 -8.242 2.344 1 93.62 35 VAL B N 1
ATOM 2635 C CA . VAL B 1 35 ? -9.148 -7.512 1.507 1 93.62 35 VAL B CA 1
ATOM 2636 C C . VAL B 1 35 ? -7.719 -7.895 1.882 1 93.62 35 VAL B C 1
ATOM 2638 O O . VAL B 1 35 ? -7.383 -7.977 3.064 1 93.62 35 VAL B O 1
ATOM 2641 N N . ASN B 1 36 ? -6.953 -8.18 0.888 1 93.88 36 ASN B N 1
ATOM 2642 C CA . ASN B 1 36 ? -5.609 -8.648 1.195 1 93.88 36 ASN B CA 1
ATOM 2643 C C . ASN B 1 36 ? -4.543 -7.742 0.588 1 93.88 36 ASN B C 1
ATOM 2645 O O . ASN B 1 36 ? -3.781 -8.172 -0.282 1 93.88 36 ASN B O 1
ATOM 2649 N N . ILE B 1 37 ? -4.336 -6.621 1.135 1 93.75 37 ILE B N 1
ATOM 2650 C CA . ILE B 1 37 ? -3.303 -5.676 0.723 1 93.75 37 ILE B CA 1
ATOM 2651 C C . ILE B 1 37 ? -1.935 -6.168 1.188 1 93.75 37 ILE B C 1
ATOM 2653 O O . ILE B 1 37 ? -0.902 -5.727 0.679 1 93.75 37 ILE B O 1
ATOM 2657 N N . ALA B 1 38 ? -1.907 -7.152 2.014 1 97.31 38 ALA B N 1
ATOM 2658 C CA . ALA B 1 38 ? -0.688 -7.637 2.656 1 97.31 38 ALA B CA 1
ATOM 2659 C C . ALA B 1 38 ? 0.093 -8.562 1.728 1 97.31 38 ALA B C 1
ATOM 2661 O O . ALA B 1 38 ? 1.154 -9.07 2.098 1 97.31 38 ALA B O 1
ATOM 2662 N N . LEU B 1 39 ? -0.382 -8.789 0.533 1 98.44 39 LEU B N 1
ATOM 2663 C CA . LEU B 1 39 ? 0.274 -9.711 -0.392 1 98.44 39 LEU B CA 1
ATOM 2664 C C . LEU B 1 39 ? 1.732 -9.32 -0.606 1 98.44 39 LEU B C 1
ATOM 2666 O O . LEU B 1 39 ? 2.611 -10.18 -0.662 1 98.44 39 LEU B O 1
ATOM 2670 N N . GLU B 1 40 ? 1.969 -8.047 -0.723 1 98 40 GLU B N 1
ATOM 2671 C CA . GLU B 1 40 ? 3.322 -7.535 -0.921 1 98 40 GLU B CA 1
ATOM 2672 C C . GLU B 1 40 ? 4.246 -7.961 0.216 1 98 40 GLU B C 1
ATOM 2674 O O . GLU B 1 40 ? 5.344 -8.469 -0.026 1 98 40 GLU B O 1
ATOM 2679 N N . GLY B 1 41 ? 3.797 -7.742 1.433 1 98.25 41 GLY B N 1
ATOM 2680 C CA . GLY B 1 41 ? 4.59 -8.094 2.6 1 98.25 41 GLY B CA 1
ATOM 2681 C C . GLY B 1 41 ? 4.77 -9.594 2.77 1 98.25 41 GLY B C 1
ATOM 2682 O O . GLY B 1 41 ? 5.836 -10.055 3.182 1 98.25 41 GLY B O 1
ATOM 2683 N N . LYS B 1 42 ? 3.732 -10.336 2.492 1 98.81 42 LYS B N 1
ATOM 2684 C CA . LYS B 1 42 ? 3.822 -11.789 2.576 1 98.81 42 LYS B CA 1
ATOM 2685 C C . LYS B 1 42 ? 4.848 -12.336 1.584 1 98.81 42 LYS B C 1
ATOM 2687 O O . LYS B 1 42 ? 5.664 -13.188 1.934 1 98.81 42 LYS B O 1
ATOM 2692 N N . MET B 1 43 ? 4.809 -11.805 0.395 1 98.81 43 MET B N 1
ATOM 2693 C CA . MET B 1 43 ? 5.758 -12.242 -0.624 1 98.81 43 MET B CA 1
ATOM 2694 C C . MET B 1 43 ? 7.188 -11.898 -0.22 1 98.81 43 MET B C 1
ATOM 2696 O O . MET B 1 43 ? 8.086 -12.734 -0.327 1 98.81 43 MET B O 1
ATOM 2700 N N . LEU B 1 44 ? 7.375 -10.664 0.248 1 98.75 44 LEU B N 1
ATOM 2701 C CA . LEU B 1 44 ? 8.711 -10.203 0.616 1 98.75 44 LEU B CA 1
ATOM 2702 C C . LEU B 1 44 ? 9.266 -11.023 1.774 1 98.75 44 LEU B C 1
ATOM 2704 O O . LEU B 1 44 ? 10.43 -11.438 1.746 1 98.75 44 LEU B O 1
ATOM 2708 N N . SER B 1 45 ? 8.438 -11.234 2.773 1 98.81 45 SER B N 1
ATOM 2709 C CA . SER B 1 45 ? 8.867 -12.031 3.924 1 98.81 45 SER B CA 1
ATOM 2710 C C . SER B 1 45 ? 9.188 -13.461 3.52 1 98.81 45 SER B C 1
ATOM 2712 O O . SER B 1 45 ? 10.141 -14.055 4.02 1 98.81 45 SER B O 1
ATOM 2714 N N . SER B 1 46 ? 8.359 -13.961 2.693 1 98.94 46 SER B N 1
ATOM 2715 C CA . SER B 1 46 ? 8.594 -15.305 2.197 1 98.94 46 SER B CA 1
ATOM 2716 C C . SER B 1 46 ? 9.898 -15.383 1.411 1 98.94 46 SER B C 1
ATOM 2718 O O . SER B 1 46 ? 10.664 -16.344 1.556 1 98.94 46 SER B O 1
ATOM 2720 N N . ALA B 1 47 ? 10.148 -14.422 0.52 1 98.94 47 ALA B N 1
ATOM 2721 C CA . ALA B 1 47 ? 11.398 -14.391 -0.234 1 98.94 47 ALA B CA 1
ATOM 2722 C C . ALA B 1 47 ? 12.602 -14.438 0.7 1 98.94 47 ALA B C 1
ATOM 2724 O O . ALA B 1 47 ? 13.555 -15.172 0.457 1 98.94 47 ALA B O 1
ATOM 2725 N N . PHE B 1 48 ? 12.539 -13.664 1.787 1 98.88 48 PHE B N 1
ATOM 2726 C CA . PHE B 1 48 ? 13.641 -13.625 2.748 1 98.88 48 PHE B CA 1
ATOM 2727 C C . PHE B 1 48 ? 13.797 -14.977 3.438 1 98.88 48 PHE B C 1
ATOM 2729 O O . PHE B 1 48 ? 14.898 -15.523 3.498 1 98.88 48 PHE B O 1
ATOM 2736 N N . ALA B 1 49 ? 12.664 -15.461 3.973 1 98.94 49 ALA B N 1
ATOM 2737 C CA . ALA B 1 49 ? 12.711 -16.719 4.723 1 98.94 49 ALA B CA 1
ATOM 2738 C C . ALA B 1 49 ? 13.211 -17.859 3.848 1 98.94 49 ALA B C 1
ATOM 2740 O O . ALA B 1 49 ? 14 -18.688 4.293 1 98.94 49 ALA B O 1
ATOM 2741 N N . ALA B 1 50 ? 12.742 -17.922 2.641 1 98.94 50 ALA B N 1
ATOM 2742 C CA . ALA B 1 50 ? 13.125 -19 1.723 1 98.94 50 ALA B CA 1
ATOM 2743 C C . ALA B 1 50 ? 14.617 -18.953 1.413 1 98.94 50 ALA B C 1
ATOM 2745 O O . ALA B 1 50 ? 15.305 -19.969 1.504 1 98.94 50 ALA B O 1
ATOM 2746 N N . ALA B 1 51 ? 15.133 -17.781 1.048 1 98.88 51 ALA B N 1
ATOM 2747 C CA . ALA B 1 51 ? 16.547 -17.641 0.72 1 98.88 51 ALA B CA 1
ATOM 2748 C C . ALA B 1 51 ? 17.422 -17.906 1.939 1 98.88 51 ALA B C 1
ATOM 2750 O O . ALA B 1 51 ? 18.469 -18.562 1.832 1 98.88 51 ALA B O 1
ATOM 2751 N N . ALA B 1 52 ? 17.016 -17.344 3.082 1 98.75 52 ALA B N 1
ATOM 2752 C CA . ALA B 1 52 ? 17.781 -17.531 4.309 1 98.75 52 ALA B CA 1
ATOM 2753 C C . ALA B 1 52 ? 17.906 -19.016 4.66 1 98.75 52 ALA B C 1
ATOM 2755 O O . ALA B 1 52 ? 19 -19.5 4.945 1 98.75 52 ALA B O 1
ATOM 2756 N N . MET B 1 53 ? 16.75 -19.672 4.652 1 98.75 53 MET B N 1
ATOM 2757 C CA . MET B 1 53 ? 16.734 -21.094 5 1 98.75 53 MET B CA 1
ATOM 2758 C C . MET B 1 53 ? 17.531 -21.906 3.988 1 98.75 53 MET B C 1
ATOM 2760 O O . MET B 1 53 ? 18.281 -22.812 4.363 1 98.75 53 MET B O 1
ATOM 2764 N N . ALA B 1 54 ? 17.359 -21.625 2.711 1 98.75 54 ALA B N 1
ATOM 2765 C CA . ALA B 1 54 ? 18.109 -22.328 1.678 1 98.75 54 ALA B CA 1
ATOM 2766 C C . ALA B 1 54 ? 19.609 -22.094 1.826 1 98.75 54 ALA B C 1
ATOM 2768 O O . ALA B 1 54 ? 20.406 -23.016 1.616 1 98.75 54 ALA B O 1
ATOM 2769 N N . ALA B 1 55 ? 19.969 -20.906 2.148 1 98.25 55 ALA B N 1
ATOM 2770 C CA . ALA B 1 55 ? 21.391 -20.547 2.295 1 98.25 55 ALA B CA 1
ATOM 2771 C C . ALA B 1 55 ? 22.031 -21.328 3.447 1 98.25 55 ALA B C 1
ATOM 2773 O O . ALA B 1 55 ? 23.172 -21.766 3.348 1 98.25 55 ALA B O 1
ATOM 2774 N N . VAL B 1 56 ? 21.328 -21.438 4.527 1 97.88 56 VAL B N 1
ATOM 2775 C CA . VAL B 1 56 ? 21.891 -22.031 5.734 1 97.88 56 VAL B CA 1
ATOM 2776 C C . VAL B 1 56 ? 21.875 -23.562 5.613 1 97.88 56 VAL B C 1
ATOM 2778 O O . VAL B 1 56 ? 22.797 -24.234 6.086 1 97.88 56 VAL B O 1
ATOM 2781 N N . THR B 1 57 ? 20.891 -24.109 4.965 1 97.88 57 THR B N 1
ATOM 2782 C CA . THR B 1 57 ? 20.719 -25.562 4.973 1 97.88 57 THR B CA 1
ATOM 2783 C C . THR B 1 57 ? 21.234 -26.172 3.672 1 97.88 57 THR B C 1
ATOM 2785 O O . THR B 1 57 ? 21.453 -27.375 3.594 1 97.88 57 THR B O 1
ATOM 2788 N N . GLY B 1 58 ? 21.266 -25.406 2.654 1 97.62 58 GLY B N 1
ATOM 2789 C CA . GLY B 1 58 ? 21.641 -25.922 1.346 1 97.62 58 GLY B CA 1
ATOM 2790 C C . GLY B 1 58 ? 20.5 -26.594 0.621 1 97.62 58 GLY B C 1
ATOM 2791 O O . GLY B 1 58 ? 20.703 -27.219 -0.424 1 97.62 58 GLY B O 1
ATOM 2792 N N . SER B 1 59 ? 19.297 -26.5 1.124 1 98.25 59 SER B N 1
ATOM 2793 C CA . SER B 1 59 ? 18.141 -27.172 0.531 1 98.25 59 SER B CA 1
ATOM 2794 C C . SER B 1 59 ? 17.094 -26.156 0.076 1 98.25 59 SER B C 1
ATOM 2796 O O . SER B 1 59 ? 16.5 -25.453 0.898 1 98.25 59 SER B O 1
ATOM 2798 N N . VAL B 1 60 ? 16.766 -26.156 -1.182 1 98.12 60 VAL B N 1
ATOM 2799 C CA . VAL B 1 60 ? 15.766 -25.25 -1.73 1 98.12 60 VAL B CA 1
ATOM 2800 C C . VAL B 1 60 ? 14.375 -25.656 -1.245 1 98.12 60 VAL B C 1
ATOM 2802 O O . VAL B 1 60 ? 13.508 -24.797 -1.056 1 98.12 60 VAL B O 1
ATOM 2805 N N . TRP B 1 61 ? 14.148 -26.938 -0.996 1 98.5 61 TRP B N 1
ATOM 2806 C CA . TRP B 1 61 ? 12.852 -27.406 -0.542 1 98.5 61 TRP B CA 1
ATOM 2807 C C . TRP B 1 61 ? 12.57 -26.938 0.883 1 98.5 61 TRP B C 1
ATOM 2809 O O . TRP B 1 61 ? 11.438 -26.562 1.209 1 98.5 61 TRP B O 1
ATOM 2819 N N . LEU B 1 62 ? 13.586 -26.969 1.711 1 98.75 62 LEU B N 1
ATOM 2820 C CA . LEU B 1 62 ? 13.43 -26.406 3.047 1 98.75 62 LEU B CA 1
ATOM 2821 C C . LEU B 1 62 ? 13.203 -24.891 2.975 1 98.75 62 LEU B C 1
ATOM 2823 O O . LEU B 1 62 ? 12.469 -24.328 3.787 1 98.75 62 LEU B O 1
ATOM 2827 N N . GLY B 1 63 ? 13.922 -24.25 2.031 1 98.81 63 GLY B N 1
ATOM 2828 C CA . GLY B 1 63 ? 13.664 -22.844 1.781 1 98.81 63 GLY B CA 1
ATOM 2829 C C . GLY B 1 63 ? 12.219 -22.562 1.421 1 98.81 63 GLY B C 1
ATOM 2830 O O . GLY B 1 63 ? 11.602 -21.656 1.983 1 98.81 63 GLY B O 1
ATOM 2831 N N . LEU B 1 64 ? 11.688 -23.359 0.494 1 98.88 64 LEU B N 1
ATOM 2832 C CA . LEU B 1 64 ? 10.305 -23.203 0.074 1 98.88 64 LEU B CA 1
ATOM 2833 C C . LEU B 1 64 ? 9.352 -23.359 1.259 1 98.88 64 LEU B C 1
ATOM 2835 O O . LEU B 1 64 ? 8.438 -22.547 1.432 1 98.88 64 LEU B O 1
ATOM 2839 N N . LEU B 1 65 ? 9.539 -24.344 2.078 1 98.88 65 LEU B N 1
ATOM 2840 C CA . LEU B 1 65 ? 8.688 -24.609 3.232 1 98.88 65 LEU B CA 1
ATOM 2841 C C . LEU B 1 65 ? 8.766 -23.453 4.227 1 98.88 65 LEU B C 1
ATOM 2843 O O . LEU B 1 65 ? 7.75 -23.062 4.809 1 98.88 65 LEU B O 1
ATOM 2847 N N . ALA B 1 66 ? 9.969 -22.922 4.43 1 98.88 66 ALA B N 1
ATOM 2848 C CA . ALA B 1 66 ? 10.133 -21.781 5.324 1 98.88 66 ALA B CA 1
ATOM 2849 C C . ALA B 1 66 ? 9.391 -20.562 4.789 1 98.88 66 ALA B C 1
ATOM 2851 O O . ALA B 1 66 ? 8.734 -19.844 5.547 1 98.88 66 ALA B O 1
ATOM 2852 N N . GLY B 1 67 ? 9.586 -20.281 3.467 1 98.94 67 GLY B N 1
ATOM 2853 C CA . GLY B 1 67 ? 8.859 -19.188 2.846 1 98.94 67 GLY B CA 1
ATOM 2854 C C . GLY B 1 67 ? 7.355 -19.312 2.998 1 98.94 67 GLY B C 1
ATOM 2855 O O . GLY B 1 67 ? 6.688 -18.344 3.395 1 98.94 67 GLY B O 1
ATOM 2856 N N . ILE B 1 68 ? 6.844 -20.516 2.73 1 98.94 68 ILE B N 1
ATOM 2857 C CA . ILE B 1 68 ? 5.414 -20.766 2.881 1 98.94 68 ILE B CA 1
ATOM 2858 C C . ILE B 1 68 ? 5.008 -20.578 4.34 1 98.94 68 ILE B C 1
ATOM 2860 O O . ILE B 1 68 ? 4 -19.922 4.629 1 98.94 68 ILE B O 1
ATOM 2864 N N . GLY B 1 69 ? 5.754 -21.109 5.215 1 98.94 69 GLY B N 1
ATOM 2865 C CA . GLY B 1 69 ? 5.461 -21 6.633 1 98.94 69 GLY B CA 1
ATOM 2866 C C . GLY B 1 69 ? 5.32 -19.562 7.109 1 98.94 69 GLY B C 1
ATOM 2867 O O . GLY B 1 69 ? 4.352 -19.234 7.793 1 98.94 69 GLY B O 1
ATOM 2868 N N . ILE B 1 70 ? 6.273 -18.719 6.785 1 98.88 70 ILE B N 1
ATOM 2869 C CA . ILE B 1 70 ? 6.258 -17.328 7.223 1 98.88 70 ILE B CA 1
ATOM 2870 C C . ILE B 1 70 ? 5.086 -16.594 6.578 1 98.88 70 ILE B C 1
ATOM 2872 O O . ILE B 1 70 ? 4.441 -15.75 7.215 1 98.88 70 ILE B O 1
ATOM 2876 N N . SER B 1 71 ? 4.867 -16.844 5.32 1 98.94 71 SER B N 1
ATOM 2877 C CA . SER B 1 71 ? 3.742 -16.219 4.629 1 98.94 71 SER B CA 1
ATOM 2878 C C . SER B 1 71 ? 2.416 -16.594 5.277 1 98.94 71 SER B C 1
ATOM 2880 O O . SER B 1 71 ? 1.542 -15.75 5.465 1 98.94 71 SER B O 1
ATOM 2882 N N . VAL B 1 72 ? 2.227 -17.859 5.602 1 98.94 72 VAL B N 1
ATOM 2883 C CA . VAL B 1 72 ? 1.015 -18.328 6.27 1 98.94 72 VAL B CA 1
ATOM 2884 C C . VAL B 1 72 ? 0.896 -17.672 7.641 1 98.94 72 VAL B C 1
ATOM 2886 O O . VAL B 1 72 ? -0.197 -17.266 8.055 1 98.94 72 VAL B O 1
ATOM 2889 N N . LEU B 1 73 ? 1.969 -17.562 8.32 1 98.81 73 LEU B N 1
ATOM 2890 C CA . LEU B 1 73 ? 1.962 -16.891 9.617 1 98.81 73 LEU B CA 1
ATOM 2891 C C . LEU B 1 73 ? 1.452 -15.461 9.477 1 98.81 73 LEU B C 1
ATOM 2893 O O . LEU B 1 73 ? 0.605 -15.016 10.258 1 98.81 73 LEU B O 1
ATOM 2897 N N . LEU B 1 74 ? 1.958 -14.75 8.539 1 98.44 74 LEU B N 1
ATOM 2898 C CA . LEU B 1 74 ? 1.531 -13.367 8.328 1 98.44 74 LEU B CA 1
ATOM 2899 C C . LEU B 1 74 ? 0.069 -13.312 7.898 1 98.44 74 LEU B C 1
ATOM 2901 O O . LEU B 1 74 ? -0.65 -12.375 8.25 1 98.44 74 LEU B O 1
ATOM 2905 N N . ALA B 1 75 ? -0.33 -14.297 7.117 1 98.75 75 ALA B N 1
ATOM 2906 C CA . ALA B 1 75 ? -1.741 -14.383 6.75 1 98.75 75 ALA B CA 1
ATOM 2907 C C . ALA B 1 75 ? -2.617 -14.578 7.984 1 98.75 75 ALA B C 1
ATOM 2909 O O . ALA B 1 75 ? -3.697 -13.992 8.086 1 98.75 75 ALA B O 1
ATOM 2910 N N . LEU B 1 76 ? -2.168 -15.367 8.867 1 98.25 76 LEU B N 1
ATOM 2911 C CA . LEU B 1 76 ? -2.914 -15.609 10.102 1 98.25 76 LEU B CA 1
ATOM 2912 C C . LEU B 1 76 ? -2.945 -14.352 10.969 1 98.25 76 LEU B C 1
ATOM 2914 O O . LEU B 1 76 ? -3.943 -14.086 11.641 1 98.25 76 LEU B O 1
ATOM 2918 N N . ILE B 1 77 ? -1.908 -13.617 10.984 1 96.62 77 ILE B N 1
ATOM 2919 C CA . ILE B 1 77 ? -1.882 -12.344 11.703 1 96.62 77 ILE B CA 1
ATOM 2920 C C . ILE B 1 77 ? -2.902 -11.383 11.102 1 96.62 77 ILE B C 1
ATOM 2922 O O . ILE B 1 77 ? -3.65 -10.727 11.82 1 96.62 77 ILE B O 1
ATOM 2926 N N . HIS B 1 78 ? -2.877 -11.32 9.812 1 96.44 78 HIS B N 1
ATOM 2927 C CA . HIS B 1 78 ? -3.869 -10.508 9.117 1 96.44 78 HIS B CA 1
ATOM 2928 C C . HIS B 1 78 ? -5.285 -10.93 9.484 1 96.44 78 HIS B C 1
ATOM 2930 O O . HIS B 1 78 ? -6.145 -10.086 9.742 1 96.44 78 HIS B O 1
ATOM 2936 N N . GLY B 1 79 ? -5.48 -12.273 9.484 1 96.44 79 GLY B N 1
ATOM 2937 C CA . GLY B 1 79 ? -6.781 -12.797 9.875 1 96.44 79 GLY B CA 1
ATOM 2938 C C . GLY B 1 79 ? -7.133 -12.5 11.32 1 96.44 79 GLY B C 1
ATOM 2939 O O . GLY B 1 79 ? -8.273 -12.141 11.633 1 96.44 79 GLY B O 1
ATOM 2940 N N . PHE B 1 80 ? -6.211 -12.648 12.156 1 95.19 80 PHE B N 1
ATOM 2941 C CA . PHE B 1 80 ? -6.434 -12.367 13.57 1 95.19 80 PHE B CA 1
ATOM 2942 C C . PHE B 1 80 ? -6.879 -10.922 13.766 1 95.19 80 PHE B C 1
ATOM 2944 O O . PHE B 1 80 ? -7.812 -10.664 14.531 1 95.19 80 PHE B O 1
ATOM 2951 N N . ALA B 1 81 ? -6.258 -10.07 13.062 1 92.06 81 ALA B N 1
ATOM 2952 C CA . ALA B 1 81 ? -6.582 -8.648 13.172 1 92.06 81 ALA B CA 1
ATOM 2953 C C . ALA B 1 81 ? -7.922 -8.336 12.516 1 92.06 81 ALA B C 1
ATOM 2955 O O . ALA B 1 81 ? -8.742 -7.602 13.07 1 92.06 81 ALA B O 1
ATOM 2956 N N . SER B 1 82 ? -8.234 -8.914 11.375 1 92.62 82 SER B N 1
ATOM 2957 C CA . SER B 1 82 ? -9.344 -8.492 10.531 1 92.62 82 SER B CA 1
ATOM 2958 C C . SER B 1 82 ? -10.594 -9.32 10.797 1 92.62 82 SER B C 1
ATOM 2960 O O . SER B 1 82 ? -11.719 -8.828 10.656 1 92.62 82 SER B O 1
ATOM 2962 N N . ILE B 1 83 ? -10.383 -10.594 11.117 1 93.88 83 ILE B N 1
ATOM 2963 C CA . ILE B 1 83 ? -11.516 -11.5 11.281 1 93.88 83 ILE B CA 1
ATOM 2964 C C . ILE B 1 83 ? -11.906 -11.578 12.758 1 93.88 83 ILE B C 1
ATOM 2966 O O . ILE B 1 83 ? -13.047 -11.297 13.117 1 93.88 83 ILE B O 1
ATOM 2970 N N . THR B 1 84 ? -10.945 -11.898 13.539 1 93.25 84 THR B N 1
ATOM 2971 C CA . THR B 1 84 ? -11.227 -12.109 14.953 1 93.25 84 THR B CA 1
ATOM 2972 C C . THR B 1 84 ? -11.5 -10.781 15.656 1 93.25 84 THR B C 1
ATOM 2974 O O . THR B 1 84 ? -12.469 -10.664 16.406 1 93.25 84 THR B O 1
ATOM 2977 N N . HIS B 1 85 ? -10.711 -9.789 15.391 1 90.81 85 HIS B N 1
ATOM 2978 C CA . HIS B 1 85 ? -10.844 -8.531 16.109 1 90.81 85 HIS B CA 1
ATOM 2979 C C . HIS B 1 85 ? -11.562 -7.488 15.258 1 90.81 85 HIS B C 1
ATOM 2981 O O . HIS B 1 85 ? -11.672 -6.324 15.664 1 90.81 85 HIS B O 1
ATOM 2987 N N . ARG B 1 86 ? -11.961 -7.859 14.062 1 90.75 86 ARG B N 1
ATOM 2988 C CA . ARG B 1 86 ? -12.789 -7.047 13.164 1 90.75 86 ARG B CA 1
ATOM 2989 C C . ARG B 1 86 ? -12.133 -5.695 12.898 1 90.75 86 ARG B C 1
ATOM 2991 O O . ARG B 1 86 ? -12.82 -4.672 12.844 1 90.75 86 ARG B O 1
ATOM 2998 N N . GLY B 1 87 ? -10.758 -5.711 12.891 1 88.62 87 GLY B N 1
ATOM 2999 C CA . GLY B 1 87 ? -10.016 -4.5 12.578 1 88.62 87 GLY B CA 1
ATOM 3000 C C . GLY B 1 87 ? -10.062 -4.137 11.102 1 88.62 87 GLY B C 1
ATOM 3001 O O . GLY B 1 87 ? -10.531 -4.926 10.281 1 88.62 87 GLY B O 1
ATOM 3002 N N . ASP B 1 88 ? -9.625 -2.926 10.82 1 89.75 88 ASP B N 1
ATOM 3003 C CA . ASP B 1 88 ? -9.57 -2.451 9.438 1 89.75 88 ASP B CA 1
ATOM 3004 C C . ASP B 1 88 ? -8.586 -3.27 8.609 1 89.75 88 ASP B C 1
ATOM 3006 O O . ASP B 1 88 ? -7.395 -3.322 8.93 1 89.75 88 ASP B O 1
ATOM 3010 N N . GLN B 1 89 ? -9.047 -3.889 7.621 1 92.06 89 GLN B N 1
ATOM 3011 C CA . GLN B 1 89 ? -8.273 -4.832 6.82 1 92.06 89 GLN B CA 1
ATOM 3012 C C . GLN B 1 89 ? -7.191 -4.117 6.023 1 92.06 89 GLN B C 1
ATOM 3014 O O . GLN B 1 89 ? -6.129 -4.684 5.766 1 92.06 89 GLN B O 1
ATOM 3019 N N . ILE B 1 90 ? -7.426 -2.912 5.602 1 90.12 90 ILE B N 1
ATOM 3020 C CA . ILE B 1 90 ? -6.457 -2.135 4.836 1 90.12 90 ILE B CA 1
ATOM 3021 C C . ILE B 1 90 ? -5.27 -1.773 5.723 1 90.12 90 ILE B C 1
ATOM 3023 O O . ILE B 1 90 ? -4.113 -1.986 5.348 1 90.12 90 ILE B O 1
ATOM 3027 N N . VAL B 1 91 ? -5.574 -1.304 6.887 1 88.56 91 VAL B N 1
ATOM 3028 C CA . VAL B 1 91 ? -4.535 -0.903 7.824 1 88.56 91 VAL B CA 1
ATOM 3029 C C . VAL B 1 91 ? -3.703 -2.119 8.227 1 88.56 91 VAL B C 1
ATOM 3031 O O . VAL B 1 91 ? -2.477 -2.033 8.336 1 88.56 91 VAL B O 1
ATOM 3034 N N . SER B 1 92 ? -4.406 -3.209 8.508 1 92.81 92 SER B N 1
ATOM 3035 C CA . SER B 1 92 ? -3.699 -4.441 8.836 1 92.81 92 SER B CA 1
ATOM 3036 C C . SER B 1 92 ? -2.736 -4.84 7.727 1 92.81 92 SER B C 1
ATOM 3038 O O . SER B 1 92 ? -1.575 -5.164 7.988 1 92.81 92 SER B O 1
ATOM 3040 N N . GLY B 1 93 ? -3.238 -4.836 6.512 1 95 93 GLY B N 1
ATOM 3041 C CA . GLY B 1 93 ? -2.404 -5.203 5.375 1 95 93 GLY B CA 1
ATOM 3042 C C . GLY B 1 93 ? -1.193 -4.305 5.211 1 95 93 GLY B C 1
ATOM 3043 O O . GLY B 1 93 ? -0.078 -4.789 5.008 1 95 93 GLY B O 1
ATOM 3044 N N . VAL B 1 94 ? -1.437 -3.068 5.301 1 92.19 94 VAL B N 1
ATOM 3045 C CA . VAL B 1 94 ? -0.362 -2.094 5.145 1 92.19 94 VAL B CA 1
ATOM 3046 C C . VAL B 1 94 ? 0.667 -2.277 6.258 1 92.19 94 VAL B C 1
ATOM 3048 O O . VAL B 1 94 ? 1.875 -2.213 6.016 1 92.19 94 VAL B O 1
ATOM 3051 N N . ALA B 1 95 ? 0.193 -2.432 7.465 1 92.88 95 ALA B N 1
ATOM 3052 C CA . ALA B 1 95 ? 1.095 -2.658 8.594 1 92.88 95 ALA B CA 1
ATOM 3053 C C . ALA B 1 95 ? 1.993 -3.865 8.344 1 92.88 95 ALA B C 1
ATOM 3055 O O . ALA B 1 95 ? 3.197 -3.816 8.609 1 92.88 95 ALA B O 1
ATOM 3056 N N . ILE B 1 96 ? 1.417 -4.883 7.836 1 96 96 ILE B N 1
ATOM 3057 C CA . ILE B 1 96 ? 2.17 -6.102 7.551 1 96 96 ILE B CA 1
ATOM 3058 C C . ILE B 1 96 ? 3.209 -5.82 6.465 1 96 96 ILE B C 1
ATOM 3060 O O . ILE B 1 96 ? 4.348 -6.285 6.555 1 96 96 ILE B O 1
ATOM 3064 N N . ASN B 1 97 ? 2.82 -5.078 5.457 1 96.06 97 ASN B N 1
ATOM 3065 C CA . ASN B 1 97 ? 3.764 -4.715 4.406 1 96.06 97 ASN B CA 1
ATOM 3066 C C . ASN B 1 97 ? 4.965 -3.957 4.969 1 96.06 97 ASN B C 1
ATOM 3068 O O . ASN B 1 97 ? 6.109 -4.262 4.629 1 96.06 97 ASN B O 1
ATOM 3072 N N . MET B 1 98 ? 4.688 -3.023 5.82 1 92 98 MET B N 1
ATOM 3073 C CA . MET B 1 98 ? 5.754 -2.189 6.367 1 92 98 MET B CA 1
ATOM 3074 C C . MET B 1 98 ? 6.617 -2.982 7.344 1 92 98 MET B C 1
ATOM 3076 O O . MET B 1 98 ? 7.828 -2.76 7.43 1 92 98 MET B O 1
ATOM 3080 N N . LEU B 1 99 ? 6.023 -3.846 8.031 1 92.88 99 LEU B N 1
ATOM 3081 C CA . LEU B 1 99 ? 6.773 -4.746 8.898 1 92.88 99 LEU B CA 1
ATOM 3082 C C . LEU B 1 99 ? 7.742 -5.602 8.086 1 92.88 99 LEU B C 1
ATOM 3084 O O . LEU B 1 99 ? 8.898 -5.785 8.484 1 92.88 99 LEU B O 1
ATOM 3088 N N . ALA B 1 100 ? 7.242 -6.121 7.023 1 95.88 100 ALA B N 1
ATOM 3089 C CA . ALA B 1 100 ? 8.055 -6.98 6.168 1 95.88 100 ALA B CA 1
ATOM 3090 C C . ALA B 1 100 ? 9.273 -6.234 5.645 1 95.88 100 ALA B C 1
ATOM 3092 O O . ALA B 1 100 ? 10.391 -6.762 5.656 1 95.88 100 ALA B O 1
ATOM 3093 N N . VAL B 1 101 ? 9.117 -5.039 5.184 1 92.38 101 VAL B N 1
ATOM 3094 C CA . VAL B 1 101 ? 10.203 -4.238 4.625 1 92.38 101 VAL B CA 1
ATOM 3095 C C . VAL B 1 101 ? 11.289 -4.039 5.672 1 92.38 101 VAL B C 1
ATOM 3097 O O . VAL B 1 101 ? 12.477 -4.258 5.398 1 92.38 101 VAL B O 1
ATOM 3100 N N . GLY B 1 102 ? 10.938 -3.66 6.867 1 89.69 102 GLY B N 1
ATOM 3101 C CA . GLY B 1 102 ? 11.906 -3.381 7.914 1 89.69 102 GLY B CA 1
ATOM 3102 C C . GLY B 1 102 ? 12.516 -4.633 8.516 1 89.69 102 GLY B C 1
ATOM 3103 O O . GLY B 1 102 ? 13.727 -4.695 8.734 1 89.69 102 GLY B O 1
ATOM 3104 N N . LEU B 1 103 ? 11.703 -5.645 8.734 1 93.06 103 LEU B N 1
ATOM 3105 C CA . LEU B 1 103 ? 12.156 -6.824 9.461 1 93.06 103 LEU B CA 1
ATOM 3106 C C . LEU B 1 103 ? 13.078 -7.676 8.586 1 93.06 103 LEU B C 1
ATOM 3108 O O . LEU B 1 103 ? 14.047 -8.25 9.078 1 93.06 103 LEU B O 1
ATOM 3112 N N . THR B 1 104 ? 12.773 -7.766 7.312 1 96.19 104 THR B N 1
ATOM 3113 C CA . THR B 1 104 ? 13.594 -8.609 6.453 1 96.19 104 THR B CA 1
ATOM 3114 C C . THR B 1 104 ? 15.008 -8.031 6.328 1 96.19 104 THR B C 1
ATOM 3116 O O . THR B 1 104 ? 15.992 -8.758 6.465 1 96.19 104 THR B O 1
ATOM 3119 N N . VAL B 1 105 ? 15.117 -6.766 6.156 1 92.38 105 VAL B N 1
ATOM 3120 C CA . VAL B 1 105 ? 16.422 -6.129 6.027 1 92.38 105 VAL B CA 1
ATOM 3121 C C . VAL B 1 105 ? 17.172 -6.219 7.355 1 92.38 105 VAL B C 1
ATOM 3123 O O . VAL B 1 105 ? 18.375 -6.492 7.375 1 92.38 105 VAL B O 1
ATOM 3126 N N . THR B 1 106 ? 16.484 -6.012 8.477 1 90.19 106 THR B N 1
ATOM 3127 C CA . THR B 1 106 ? 17.094 -6.055 9.805 1 90.19 106 THR B CA 1
ATOM 3128 C C . THR B 1 106 ? 17.625 -7.449 10.109 1 90.19 106 THR B C 1
ATOM 3130 O O . THR B 1 106 ? 18.766 -7.602 10.562 1 90.19 106 THR B O 1
ATOM 3133 N N . LEU B 1 107 ? 16.812 -8.43 9.836 1 93.62 107 LEU B N 1
ATOM 3134 C CA . LEU B 1 107 ? 17.219 -9.805 10.102 1 93.62 107 LEU B CA 1
ATOM 3135 C C . LEU B 1 107 ? 18.359 -10.219 9.164 1 93.62 107 LEU B C 1
ATOM 3137 O O . LEU B 1 107 ? 19.266 -10.945 9.562 1 93.62 107 LEU B O 1
ATOM 3141 N N . GLY B 1 108 ? 18.266 -9.812 7.902 1 93.81 108 GLY B N 1
ATOM 3142 C CA . GLY B 1 108 ? 19.344 -10.078 6.977 1 93.81 108 GLY B CA 1
ATOM 3143 C C . GLY B 1 108 ? 20.672 -9.5 7.43 1 93.81 108 GLY B C 1
ATOM 3144 O O . GLY B 1 108 ? 21.703 -10.172 7.367 1 93.81 108 GLY B O 1
ATOM 3145 N N . ARG B 1 109 ? 20.625 -8.289 7.848 1 91 109 ARG B N 1
ATOM 3146 C CA . ARG B 1 109 ? 21.812 -7.633 8.344 1 91 109 ARG B CA 1
ATOM 3147 C C . ARG B 1 109 ? 22.359 -8.352 9.578 1 91 109 ARG B C 1
ATOM 3149 O O . ARG B 1 109 ? 23.562 -8.594 9.68 1 91 109 ARG B O 1
ATOM 3156 N N . PHE B 1 110 ? 21.5 -8.688 10.492 1 88.88 110 PHE B N 1
ATOM 3157 C CA . PHE B 1 110 ? 21.906 -9.281 11.766 1 88.88 110 PHE B CA 1
ATOM 3158 C C . PHE B 1 110 ? 22.406 -10.703 11.57 1 88.88 110 PHE B C 1
ATOM 3160 O O . PHE B 1 110 ? 23.359 -11.125 12.211 1 88.88 110 PHE B O 1
ATOM 3167 N N . TRP B 1 111 ? 21.75 -11.414 10.656 1 93.5 111 TRP B N 1
ATOM 3168 C CA . TRP B 1 111 ? 22.062 -12.828 10.523 1 93.5 111 TRP B CA 1
ATOM 3169 C C . TRP B 1 111 ? 23.234 -13.055 9.562 1 93.5 111 TRP B C 1
ATOM 3171 O O . TRP B 1 111 ? 24.016 -13.992 9.734 1 93.5 111 TRP B O 1
ATOM 3181 N N . PHE B 1 112 ? 23.375 -12.18 8.578 1 95.81 112 PHE B N 1
ATOM 3182 C CA . PHE B 1 112 ? 24.312 -12.531 7.527 1 95.81 112 PHE B CA 1
ATOM 3183 C C . PHE B 1 112 ? 25.344 -11.43 7.332 1 95.81 112 PHE B C 1
ATOM 3185 O O . PHE B 1 112 ? 26.391 -11.648 6.699 1 95.81 112 PHE B O 1
ATOM 3192 N N . GLY B 1 113 ? 25.141 -10.195 7.812 1 91.38 113 GLY B N 1
ATOM 3193 C CA . GLY B 1 113 ? 26.094 -9.109 7.711 1 91.38 113 GLY B CA 1
ATOM 3194 C C . GLY B 1 113 ? 26.359 -8.672 6.281 1 91.38 113 GLY B C 1
ATOM 3195 O O . GLY B 1 113 ? 27.469 -8.273 5.941 1 91.38 113 GLY B O 1
ATOM 3196 N N . LEU B 1 114 ? 25.359 -8.883 5.379 1 92.69 114 LEU B N 1
ATOM 3197 C CA . LEU B 1 114 ? 25.5 -8.578 3.959 1 92.69 114 LEU B CA 1
ATOM 3198 C C . LEU B 1 114 ? 24.516 -7.488 3.541 1 92.69 114 LEU B C 1
ATOM 3200 O O . LEU B 1 114 ? 23.781 -7.648 2.561 1 92.69 114 LEU B O 1
ATOM 3204 N N . GLY B 1 115 ? 24.406 -6.387 4.422 1 89.31 115 GLY B N 1
ATOM 3205 C CA . GLY B 1 115 ? 23.594 -5.246 4.047 1 89.31 115 GLY B CA 1
ATOM 3206 C C . GLY B 1 115 ? 22.125 -5.582 3.928 1 89.31 115 GLY B C 1
ATOM 3207 O O . GLY B 1 115 ? 21.391 -4.953 3.156 1 89.31 115 GLY B O 1
ATOM 3208 N N . GLY B 1 116 ? 21.641 -6.586 4.543 1 93 116 GLY B N 1
ATOM 3209 C CA . GLY B 1 116 ? 20.25 -6.996 4.512 1 93 116 GLY B CA 1
ATOM 3210 C C . GLY B 1 116 ? 19.969 -8.102 3.506 1 93 116 GLY B C 1
ATOM 3211 O O . GLY B 1 116 ? 18.844 -8.586 3.406 1 93 116 GLY B O 1
ATOM 3212 N N . GLN B 1 117 ? 21 -8.438 2.74 1 96.75 117 GLN B N 1
ATOM 3213 C CA . GLN B 1 117 ? 20.875 -9.523 1.77 1 96.75 117 GLN B CA 1
ATOM 3214 C C . GLN B 1 117 ? 21.172 -10.875 2.414 1 96.75 117 GLN B C 1
ATOM 3216 O O . GLN B 1 117 ? 21.688 -10.938 3.539 1 96.75 117 GLN B O 1
ATOM 3221 N N . THR B 1 118 ? 20.781 -11.93 1.79 1 98.06 118 THR B N 1
ATOM 3222 C CA . THR B 1 118 ? 21.234 -13.273 2.152 1 98.06 118 THR B CA 1
ATOM 3223 C C . THR B 1 118 ? 22.422 -13.703 1.295 1 98.06 118 THR B C 1
ATOM 3225 O O . THR B 1 118 ? 22.703 -13.086 0.263 1 98.06 118 THR B O 1
ATOM 3228 N N . PRO B 1 119 ? 23.156 -14.672 1.786 1 97.81 119 PRO B N 1
ATOM 3229 C CA . PRO B 1 119 ? 24.203 -15.211 0.92 1 97.81 119 PRO B CA 1
ATOM 3230 C C . PRO B 1 119 ? 23.672 -15.703 -0.422 1 97.81 119 PRO B C 1
ATOM 3232 O O . PRO B 1 119 ? 22.516 -16.156 -0.506 1 97.81 119 PRO B O 1
ATOM 3235 N N . ALA B 1 120 ? 24.516 -15.602 -1.393 1 97.69 120 ALA B N 1
ATOM 3236 C CA . ALA B 1 120 ? 24.125 -16.109 -2.705 1 97.69 120 ALA B CA 1
ATOM 3237 C C . ALA B 1 120 ? 23.859 -17.625 -2.654 1 97.69 120 ALA B C 1
ATOM 3239 O O . ALA B 1 120 ? 24.594 -18.359 -1.992 1 97.69 120 ALA B O 1
ATOM 3240 N N . LEU B 1 121 ? 22.828 -17.969 -3.279 1 98.06 121 LEU B N 1
ATOM 3241 C CA . LEU B 1 121 ? 22.5 -19.391 -3.334 1 98.06 121 LEU B CA 1
ATOM 3242 C C . LEU B 1 121 ? 23.203 -20.062 -4.496 1 98.06 121 LEU B C 1
ATOM 3244 O O . LEU B 1 121 ? 23.328 -19.5 -5.578 1 98.06 121 LEU B O 1
ATOM 3248 N N . THR B 1 122 ? 23.688 -21.234 -4.23 1 95 122 THR B N 1
ATOM 3249 C CA . THR B 1 122 ? 24.266 -22.062 -5.289 1 95 122 THR B CA 1
ATOM 3250 C C . THR B 1 122 ? 23.188 -22.766 -6.09 1 95 122 THR B C 1
ATOM 3252 O O . THR B 1 122 ? 22.016 -22.781 -5.691 1 95 122 THR B O 1
ATOM 3255 N N . ASP B 1 123 ? 23.531 -23.359 -7.188 1 91.75 123 ASP B N 1
ATOM 3256 C CA . ASP B 1 123 ? 22.562 -24.031 -8.055 1 91.75 123 ASP B CA 1
ATOM 3257 C C . ASP B 1 123 ? 21.875 -25.172 -7.32 1 91.75 123 ASP B C 1
ATOM 3259 O O . ASP B 1 123 ? 20.719 -25.484 -7.594 1 91.75 123 ASP B O 1
ATOM 3263 N N . SER B 1 124 ? 22.562 -25.703 -6.352 1 89.69 124 SER B N 1
ATOM 3264 C CA . SER B 1 124 ? 22.016 -26.828 -5.609 1 89.69 124 SER B CA 1
ATOM 3265 C C . SER B 1 124 ? 20.969 -26.375 -4.602 1 89.69 124 SER B C 1
ATOM 3267 O O . SER B 1 124 ? 20.172 -27.188 -4.117 1 89.69 124 SER B O 1
ATOM 3269 N N . SER B 1 125 ? 20.922 -25.094 -4.359 1 94.81 125 SER B N 1
ATOM 3270 C CA . SER B 1 125 ? 20 -24.578 -3.359 1 94.81 125 SER B CA 1
ATOM 3271 C C . SER B 1 125 ? 18.984 -23.625 -3.986 1 94.81 125 SER B C 1
ATOM 3273 O O . SER B 1 125 ? 18.453 -22.75 -3.307 1 94.81 125 SER B O 1
ATOM 3275 N N . ARG B 1 126 ? 18.812 -23.797 -5.27 1 96.38 126 ARG B N 1
ATOM 3276 C CA . ARG B 1 126 ? 17.844 -23 -6 1 96.38 126 ARG B CA 1
ATOM 3277 C C . ARG B 1 126 ? 16.984 -23.875 -6.918 1 96.38 126 ARG B C 1
ATOM 3279 O O . ARG B 1 126 ? 17.344 -25.016 -7.199 1 96.38 126 ARG B O 1
ATOM 3286 N N . PHE B 1 127 ? 15.812 -23.359 -7.289 1 96.31 127 PHE B N 1
ATOM 3287 C CA . PHE B 1 127 ? 15.039 -23.969 -8.359 1 96.31 127 PHE B CA 1
ATOM 3288 C C . PHE B 1 127 ? 15.609 -23.594 -9.727 1 96.31 127 PHE B C 1
ATOM 3290 O O . PHE B 1 127 ? 15.633 -22.422 -10.086 1 96.31 127 PHE B O 1
ATOM 3297 N N . THR B 1 128 ? 16.094 -24.609 -10.422 1 92.62 128 THR B N 1
ATOM 3298 C CA . THR B 1 128 ? 16.734 -24.344 -11.711 1 92.62 128 THR B CA 1
ATOM 3299 C C . THR B 1 128 ? 15.836 -24.812 -12.859 1 92.62 128 THR B C 1
ATOM 3301 O O . THR B 1 128 ? 14.797 -25.438 -12.633 1 92.62 128 THR B O 1
ATOM 3304 N N . ALA B 1 129 ? 16.234 -24.422 -14.023 1 90.38 129 ALA B N 1
ATOM 3305 C CA . ALA B 1 129 ? 15.453 -24.75 -15.219 1 90.38 129 ALA B CA 1
ATOM 3306 C C . ALA B 1 129 ? 15.359 -26.25 -15.43 1 90.38 129 ALA B C 1
ATOM 3308 O O . ALA B 1 129 ? 16.312 -26.984 -15.156 1 90.38 129 ALA B O 1
ATOM 3309 N N . ILE B 1 130 ? 14.234 -26.656 -15.828 1 87.5 130 ILE B N 1
ATOM 3310 C CA . ILE B 1 130 ? 13.984 -28.047 -16.156 1 87.5 130 ILE B CA 1
ATOM 3311 C C . ILE B 1 130 ? 13.891 -28.219 -17.672 1 87.5 130 ILE B C 1
ATOM 3313 O O . ILE B 1 130 ? 13.141 -27.5 -18.328 1 87.5 130 ILE B O 1
ATOM 3317 N N . THR B 1 131 ? 14.688 -29.047 -18.172 1 83.81 131 THR B N 1
ATOM 3318 C CA . THR B 1 131 ? 14.586 -29.391 -19.594 1 83.81 131 THR B CA 1
ATOM 3319 C C . THR B 1 131 ? 13.539 -30.484 -19.812 1 83.81 131 THR B C 1
ATOM 3321 O O . THR B 1 131 ? 13.695 -31.594 -19.312 1 83.81 131 THR B O 1
ATOM 3324 N N . LEU B 1 132 ? 12.461 -30.094 -20.516 1 83.81 132 LEU B N 1
ATOM 3325 C CA . LEU B 1 132 ? 11.398 -31.062 -20.75 1 83.81 132 LEU B CA 1
ATOM 3326 C C . LEU B 1 132 ? 11.844 -32.125 -21.75 1 83.81 132 LEU B C 1
ATOM 3328 O O . LEU B 1 132 ? 12.719 -31.875 -22.578 1 83.81 132 LEU B O 1
ATOM 3332 N N . PRO B 1 133 ? 11.281 -33.281 -21.562 1 80.56 133 PRO B N 1
ATOM 3333 C CA . PRO B 1 133 ? 11.68 -34.344 -22.469 1 80.56 133 PRO B CA 1
ATOM 3334 C C . PRO B 1 133 ? 11.484 -34 -23.938 1 80.56 133 PRO B C 1
ATOM 3336 O O . PRO B 1 133 ? 10.445 -33.438 -24.312 1 80.56 133 PRO B O 1
ATOM 3339 N N . GLY B 1 134 ? 12.5 -34.188 -24.703 1 76.69 134 GLY B N 1
ATOM 3340 C CA . GLY B 1 134 ? 12.414 -34.031 -26.141 1 76.69 134 GLY B CA 1
ATOM 3341 C C . GLY B 1 134 ? 12.68 -32.594 -26.578 1 76.69 134 GLY B C 1
ATOM 3342 O O . GLY B 1 134 ? 12.695 -32.312 -27.781 1 76.69 134 GLY B O 1
ATOM 3343 N N . ALA B 1 135 ? 12.812 -31.75 -25.672 1 76.25 135 ALA B N 1
ATOM 3344 C CA . ALA B 1 135 ? 12.984 -30.344 -26.016 1 76.25 135 ALA B CA 1
ATOM 3345 C C . ALA B 1 135 ? 14.234 -30.125 -26.859 1 76.25 135 ALA B C 1
ATOM 3347 O O . ALA B 1 135 ? 14.203 -29.406 -27.859 1 76.25 135 ALA B O 1
ATOM 3348 N N . GLU B 1 136 ? 15.273 -30.734 -26.484 1 75.44 136 GLU B N 1
ATOM 3349 C CA . GLU B 1 136 ? 16.516 -30.594 -27.219 1 75.44 136 GLU B CA 1
ATOM 3350 C C . GLU B 1 136 ? 16.422 -31.219 -28.609 1 75.44 136 GLU B C 1
ATOM 3352 O O . GLU B 1 136 ? 16.969 -30.688 -29.578 1 75.44 136 GLU B O 1
ATOM 3357 N N . ALA B 1 137 ? 15.578 -32.25 -28.641 1 74.38 137 ALA B N 1
ATOM 3358 C CA . ALA B 1 137 ? 15.461 -33 -29.891 1 74.38 137 ALA B CA 1
ATOM 3359 C C . ALA B 1 137 ? 14.695 -32.188 -30.938 1 74.38 137 ALA B C 1
ATOM 3361 O O . ALA B 1 137 ? 14.938 -32.312 -32.125 1 74.38 137 ALA B O 1
ATOM 3362 N N . VAL B 1 138 ? 13.867 -31.391 -30.391 1 73.94 138 VAL B N 1
ATOM 3363 C CA . VAL B 1 138 ? 13 -30.703 -31.344 1 73.94 138 VAL B CA 1
ATOM 3364 C C . VAL B 1 138 ? 13.414 -29.25 -31.438 1 73.94 138 VAL B C 1
ATOM 3366 O O . VAL B 1 138 ? 12.75 -28.453 -32.125 1 73.94 138 VAL B O 1
ATOM 3369 N N . ALA B 1 139 ? 14.477 -28.891 -30.891 1 74 139 ALA B N 1
ATOM 3370 C CA . ALA B 1 139 ? 14.898 -27.5 -30.781 1 74 139 ALA B CA 1
ATOM 3371 C C . ALA B 1 139 ? 15.141 -26.875 -32.156 1 74 139 ALA B C 1
ATOM 3373 O O . ALA B 1 139 ? 14.938 -25.688 -32.344 1 74 139 ALA B O 1
ATOM 3374 N N . ASP B 1 140 ? 15.445 -27.688 -33.094 1 72.81 140 ASP B N 1
ATOM 3375 C CA . ASP B 1 140 ? 15.828 -27.188 -34.406 1 72.81 140 ASP B CA 1
ATOM 3376 C C . ASP B 1 140 ? 14.633 -27.156 -35.344 1 72.81 140 ASP B C 1
ATOM 3378 O O . ASP B 1 140 ? 14.734 -26.656 -36.469 1 72.81 140 ASP B O 1
ATOM 3382 N N . VAL B 1 141 ? 13.562 -27.797 -34.906 1 70.38 141 VAL B N 1
ATOM 3383 C CA . VAL B 1 141 ? 12.367 -27.75 -35.75 1 70.38 141 VAL B CA 1
ATOM 3384 C C . VAL B 1 141 ? 11.797 -26.344 -35.75 1 70.38 141 VAL B C 1
ATOM 3386 O O . VAL B 1 141 ? 11.516 -25.766 -34.688 1 70.38 141 VAL B O 1
ATOM 3389 N N . PRO B 1 142 ? 11.719 -25.734 -36.969 1 71.31 142 PRO B N 1
ATOM 3390 C CA . PRO B 1 142 ? 11.258 -24.344 -37.062 1 71.31 142 PRO B CA 1
ATOM 3391 C C . PRO B 1 142 ? 9.898 -24.125 -36.406 1 71.31 142 PRO B C 1
ATOM 3393 O O . PRO B 1 142 ? 9.023 -25 -36.469 1 71.31 142 PRO B O 1
ATOM 3396 N N . VAL B 1 143 ? 9.664 -23.094 -35.781 1 71.88 143 VAL B N 1
ATOM 3397 C CA . VAL B 1 143 ? 8.461 -22.594 -35.125 1 71.88 143 VAL B CA 1
ATOM 3398 C C . VAL B 1 143 ? 8.109 -23.5 -33.938 1 71.88 143 VAL B C 1
ATOM 3400 O O . VAL B 1 143 ? 8.164 -23.062 -32.781 1 71.88 143 VAL B O 1
ATOM 3403 N N . PHE B 1 144 ? 7.789 -24.812 -34.25 1 72.06 144 PHE B N 1
ATOM 3404 C CA . PHE B 1 144 ? 7.363 -25.719 -33.219 1 72.06 144 PHE B CA 1
ATOM 3405 C C . PHE B 1 144 ? 8.477 -25.938 -32.188 1 72.06 144 PHE B C 1
ATOM 3407 O O . PHE B 1 144 ? 8.219 -25.953 -30.984 1 72.06 144 PHE B O 1
ATOM 3414 N N . GLY B 1 145 ? 9.672 -26.156 -32.688 1 70.88 145 GLY B N 1
ATOM 3415 C CA . GLY B 1 145 ? 10.812 -26.375 -31.812 1 70.88 145 GLY B CA 1
ATOM 3416 C C . GLY B 1 145 ? 11.102 -25.188 -30.922 1 70.88 145 GLY B C 1
ATOM 3417 O O . GLY B 1 145 ? 11.391 -25.359 -29.734 1 70.88 145 GLY B O 1
ATOM 3418 N N . GLN B 1 146 ? 10.992 -24.109 -31.516 1 72.19 146 GLN B N 1
ATOM 3419 C CA . GLN B 1 146 ? 11.258 -22.906 -30.734 1 72.19 146 GLN B CA 1
ATOM 3420 C C . GLN B 1 146 ? 10.203 -22.703 -29.656 1 72.19 146 GLN B C 1
ATOM 3422 O O . GLN B 1 146 ? 10.531 -22.344 -28.516 1 72.19 146 GLN B O 1
ATOM 3427 N N . PHE B 1 147 ? 8.992 -22.984 -30 1 77.25 147 PHE B N 1
ATOM 3428 C CA . PHE B 1 147 ? 7.914 -22.844 -29.016 1 77.25 147 PHE B CA 1
ATOM 3429 C C . PHE B 1 147 ? 8.086 -23.859 -27.891 1 77.25 147 PHE B C 1
ATOM 3431 O O . PHE B 1 147 ? 8.055 -23.5 -26.719 1 77.25 147 PHE B O 1
ATOM 3438 N N . TYR B 1 148 ? 8.312 -25.016 -28.312 1 75.06 148 TYR B N 1
ATOM 3439 C CA . TYR B 1 148 ? 8.398 -26.078 -27.312 1 75.06 148 TYR B CA 1
ATOM 3440 C C . TYR B 1 148 ? 9.688 -25.969 -26.516 1 75.06 148 TYR B C 1
ATOM 3442 O O . TYR B 1 148 ? 9.656 -26.031 -25.281 1 75.06 148 TYR B O 1
ATOM 3450 N N . SER B 1 149 ? 10.766 -25.781 -27.172 1 73.56 149 SER B N 1
ATOM 3451 C CA . SER B 1 149 ? 12.07 -25.812 -26.531 1 73.56 149 SER B CA 1
ATOM 3452 C C . SER B 1 149 ? 12.359 -24.516 -25.781 1 73.56 149 SER B C 1
ATOM 3454 O O . SER B 1 149 ? 13.016 -24.531 -24.75 1 73.56 149 SER B O 1
ATOM 3456 N N . GLN B 1 150 ? 11.766 -23.5 -26.25 1 75.5 150 GLN B N 1
ATOM 3457 C CA . GLN B 1 150 ? 12.156 -22.219 -25.656 1 75.5 150 GLN B CA 1
ATOM 3458 C C . GLN B 1 150 ? 11.031 -21.625 -24.812 1 75.5 150 GLN B C 1
ATOM 3460 O O . GLN B 1 150 ? 11.281 -20.938 -23.828 1 75.5 150 GLN B O 1
ATOM 3465 N N . LEU B 1 151 ? 9.867 -21.891 -25.172 1 80.88 151 LEU B N 1
ATOM 3466 C CA . LEU B 1 151 ? 8.742 -21.281 -24.484 1 80.88 151 LEU B CA 1
ATOM 3467 C C . LEU B 1 151 ? 8.195 -22.219 -23.406 1 80.88 151 LEU B C 1
ATOM 3469 O O . LEU B 1 151 ? 7.852 -21.797 -22.312 1 80.88 151 LEU B O 1
ATOM 3473 N N . PHE B 1 152 ? 8.219 -23.438 -23.719 1 84.12 152 PHE B N 1
ATOM 3474 C CA . PHE B 1 152 ? 7.598 -24.359 -22.781 1 84.12 152 PHE B CA 1
ATOM 3475 C C . PHE B 1 152 ? 8.648 -25.062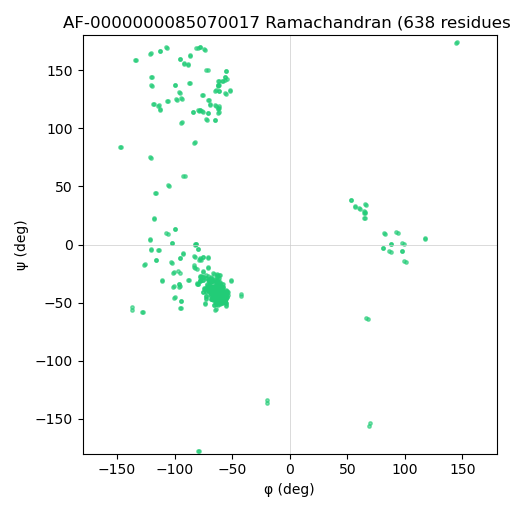 -21.922 1 84.12 152 PHE B C 1
ATOM 3477 O O . PHE B 1 152 ? 8.398 -25.375 -20.766 1 84.12 152 PHE B O 1
ATOM 3484 N N . SER B 1 153 ? 9.75 -25.328 -22.562 1 84.12 153 SER B N 1
ATOM 3485 C CA . SER B 1 153 ? 10.828 -25.969 -21.812 1 84.12 153 SER B CA 1
ATOM 3486 C C . SER B 1 153 ? 11.781 -24.922 -21.219 1 84.12 153 SER B C 1
ATOM 3488 O O . SER B 1 153 ? 11.773 -23.766 -21.641 1 84.12 153 SER B O 1
ATOM 3490 N N . GLY B 1 154 ? 12.469 -25.328 -20.141 1 88.56 154 GLY B N 1
ATOM 3491 C CA . GLY B 1 154 ? 13.523 -24.469 -19.609 1 88.56 154 GLY B CA 1
ATOM 3492 C C . GLY B 1 154 ? 13.078 -23.625 -18.438 1 88.56 154 GLY B C 1
ATOM 3493 O O . GLY B 1 154 ? 13.852 -22.812 -17.922 1 88.56 154 GLY B O 1
ATOM 3494 N N . HIS B 1 155 ? 11.844 -23.781 -18.047 1 92.69 155 HIS B N 1
ATOM 3495 C CA . HIS B 1 155 ? 11.383 -23.078 -16.859 1 92.69 155 HIS B CA 1
ATOM 3496 C C . HIS B 1 155 ? 11.633 -23.891 -15.602 1 92.69 155 HIS B C 1
ATOM 3498 O O . HIS B 1 155 ? 11.859 -25.109 -15.672 1 92.69 155 HIS B O 1
ATOM 3504 N N . ASN B 1 156 ? 11.742 -23.25 -14.539 1 93.56 156 ASN B N 1
ATOM 3505 C CA . ASN B 1 156 ? 11.891 -23.969 -13.281 1 93.56 156 ASN B CA 1
ATOM 3506 C C . ASN B 1 156 ? 10.555 -24.516 -12.789 1 93.56 156 ASN B C 1
ATOM 3508 O O . ASN B 1 156 ? 9.5 -24.172 -13.328 1 93.56 156 ASN B O 1
ATOM 3512 N N . PHE B 1 157 ? 10.57 -25.312 -11.828 1 93.94 157 PHE B N 1
ATOM 3513 C CA . PHE B 1 157 ? 9.445 -26.031 -11.242 1 93.94 157 PHE B CA 1
ATOM 3514 C C . PHE B 1 157 ? 8.336 -25.062 -10.844 1 93.94 157 PHE B C 1
ATOM 3516 O O . PHE B 1 157 ? 7.156 -25.328 -11.07 1 93.94 157 PHE B O 1
ATOM 3523 N N . LEU B 1 158 ? 8.688 -23.875 -10.289 1 97.19 158 LEU B N 1
ATOM 3524 C CA . LEU B 1 158 ? 7.719 -22.953 -9.719 1 97.19 158 LEU B CA 1
ATOM 3525 C C . LEU B 1 158 ? 6.949 -22.219 -10.812 1 97.19 158 LEU B C 1
ATOM 3527 O O . LEU B 1 158 ? 5.793 -21.844 -10.617 1 97.19 158 LEU B O 1
ATOM 3531 N N . VAL B 1 159 ? 7.555 -22.047 -11.961 1 97.19 159 VAL B N 1
ATOM 3532 C CA . VAL B 1 159 ? 6.836 -21.469 -13.086 1 97.19 159 VAL B CA 1
ATOM 3533 C C . VAL B 1 159 ? 5.719 -22.406 -13.531 1 97.19 159 VAL B C 1
ATOM 3535 O O . VAL B 1 159 ? 4.578 -21.969 -13.719 1 97.19 159 VAL B O 1
ATOM 3538 N N . TYR B 1 160 ? 6.035 -23.688 -13.68 1 96.44 160 TYR B N 1
ATOM 3539 C CA . TYR B 1 160 ? 5.035 -24.672 -14.055 1 96.44 160 TYR B CA 1
ATOM 3540 C C . TYR B 1 160 ? 3.941 -24.781 -13 1 96.44 160 TYR B C 1
ATOM 3542 O O . TYR B 1 160 ? 2.76 -24.906 -13.328 1 96.44 160 TYR B O 1
ATOM 3550 N N . LEU B 1 161 ? 4.367 -24.703 -11.766 1 97.75 161 LEU B N 1
ATOM 3551 C CA . LEU B 1 161 ? 3.404 -24.766 -10.672 1 97.75 161 LEU B CA 1
ATOM 3552 C C . LEU B 1 161 ? 2.445 -23.578 -10.734 1 97.75 161 LEU B C 1
ATOM 3554 O O . LEU B 1 161 ? 1.252 -23.719 -10.461 1 97.75 161 LEU B O 1
ATOM 3558 N N . SER B 1 162 ? 2.98 -22.391 -11.016 1 98.38 162 SER B N 1
ATOM 3559 C CA . SER B 1 162 ? 2.15 -21.188 -11.094 1 98.38 162 SER B CA 1
ATOM 3560 C C . SER B 1 162 ? 1.082 -21.328 -12.172 1 98.38 162 SER B C 1
ATOM 3562 O O . SER B 1 162 ? -0.07 -20.938 -11.969 1 98.38 162 SER B O 1
ATOM 3564 N N . LEU B 1 163 ? 1.438 -21.891 -13.328 1 97.69 163 LEU B N 1
ATOM 3565 C CA . LEU B 1 163 ? 0.48 -22.094 -14.414 1 97.69 163 LEU B CA 1
ATOM 3566 C C . LEU B 1 163 ? -0.522 -23.188 -14.055 1 97.69 163 LEU B C 1
ATOM 3568 O O . LEU B 1 163 ? -1.715 -23.062 -14.336 1 97.69 163 LEU B O 1
ATOM 3572 N N . PHE B 1 164 ? -0.07 -24.203 -13.422 1 98.06 164 PHE B N 1
ATOM 3573 C CA . PHE B 1 164 ? -0.922 -25.312 -13 1 98.06 164 PHE B CA 1
ATOM 3574 C C . PHE B 1 164 ? -1.888 -24.875 -11.906 1 98.06 164 PHE B C 1
ATOM 3576 O O . PHE B 1 164 ? -3.006 -25.375 -11.812 1 98.06 164 PHE B O 1
ATOM 3583 N N . ALA B 1 165 ? -1.479 -23.906 -11.102 1 98.75 165 ALA B N 1
ATOM 3584 C CA . ALA B 1 165 ? -2.299 -23.422 -9.992 1 98.75 165 ALA B CA 1
ATOM 3585 C C . ALA B 1 165 ? -3.594 -22.797 -10.508 1 98.75 165 ALA B C 1
ATOM 3587 O O . ALA B 1 165 ? -4.609 -22.797 -9.805 1 98.75 165 ALA B O 1
ATOM 3588 N N . VAL B 1 166 ? -3.547 -22.281 -11.734 1 98.81 166 VAL B N 1
ATOM 3589 C CA . VAL B 1 166 ? -4.707 -21.578 -12.266 1 98.81 166 VAL B CA 1
ATOM 3590 C C . VAL B 1 166 ? -5.875 -22.547 -12.422 1 98.81 166 VAL B C 1
ATOM 3592 O O . VAL B 1 166 ? -6.957 -22.328 -11.875 1 98.81 166 VAL B O 1
ATOM 3595 N N . PRO B 1 167 ? -5.707 -23.703 -13.195 1 98.5 167 PRO B N 1
ATOM 3596 C CA . PRO B 1 167 ? -6.832 -24.625 -13.297 1 98.5 167 PRO B CA 1
ATOM 3597 C C . PRO B 1 167 ? -7.184 -25.281 -11.961 1 98.5 167 PRO B C 1
ATOM 3599 O O . PRO B 1 167 ? -8.352 -25.594 -11.711 1 98.5 167 PRO B O 1
ATOM 3602 N N . VAL B 1 168 ? -6.246 -25.484 -11.078 1 98.69 168 VAL B N 1
ATOM 3603 C CA . VAL B 1 168 ? -6.52 -26.047 -9.758 1 98.69 168 VAL B CA 1
ATOM 3604 C C . VAL B 1 168 ? -7.391 -25.078 -8.953 1 98.69 168 VAL B C 1
ATOM 3606 O O . VAL B 1 168 ? -8.383 -25.484 -8.352 1 98.69 168 VAL B O 1
ATOM 3609 N N . CYS B 1 169 ? -7.004 -23.812 -8.914 1 98.69 169 CYS B N 1
ATOM 3610 C CA . CYS B 1 169 ? -7.789 -22.812 -8.188 1 98.69 169 CYS B CA 1
ATOM 3611 C C . CYS B 1 169 ? -9.18 -22.672 -8.789 1 98.69 169 CYS B C 1
ATOM 3613 O O . CYS B 1 169 ? -10.164 -22.516 -8.07 1 98.69 169 CYS B O 1
ATOM 3615 N N . TYR B 1 170 ? -9.188 -22.766 -10.164 1 98.62 170 TYR B N 1
ATOM 3616 C CA . TYR B 1 170 ? -10.484 -22.766 -10.828 1 98.62 170 TYR B CA 1
ATOM 3617 C C . TYR B 1 170 ? -11.359 -23.906 -10.328 1 98.62 170 TYR B C 1
ATOM 3619 O O . TYR B 1 170 ? -12.523 -23.703 -9.977 1 98.62 170 TYR B O 1
ATOM 3627 N N . TRP B 1 171 ? -10.805 -25.062 -10.297 1 98.62 171 TRP B N 1
ATOM 3628 C CA . TRP B 1 171 ? -11.531 -26.234 -9.844 1 98.62 171 TRP B CA 1
ATOM 3629 C C . TRP B 1 171 ? -11.945 -26.094 -8.383 1 98.62 171 TRP B C 1
ATOM 3631 O O . TRP B 1 171 ? -13.094 -26.375 -8.031 1 98.62 171 TRP B O 1
ATOM 3641 N N . VAL B 1 172 ? -11.086 -25.641 -7.48 1 98.62 172 VAL B N 1
ATOM 3642 C CA . VAL B 1 172 ? -11.367 -25.5 -6.055 1 98.62 172 VAL B CA 1
ATOM 3643 C C . VAL B 1 172 ? -12.5 -24.5 -5.84 1 98.62 172 VAL B C 1
ATOM 3645 O O . VAL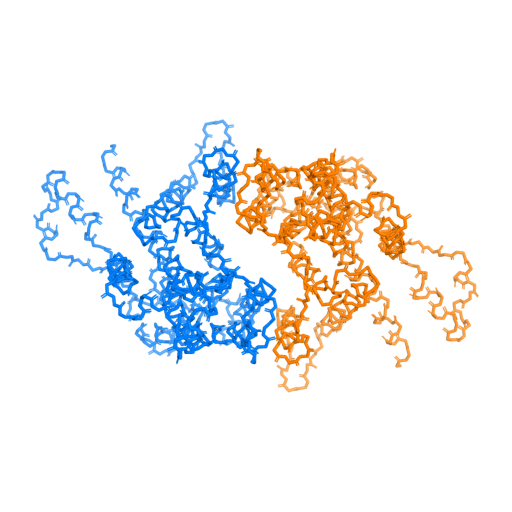 B 1 172 ? -13.422 -24.766 -5.059 1 98.62 172 VAL B O 1
ATOM 3648 N N . ILE B 1 173 ? -12.5 -23.391 -6.551 1 98.06 173 ILE B N 1
ATOM 3649 C CA . ILE B 1 173 ? -13.414 -22.281 -6.316 1 98.06 173 ILE B CA 1
ATOM 3650 C C . ILE B 1 173 ? -14.789 -22.609 -6.895 1 98.06 173 ILE B C 1
ATOM 3652 O O . ILE B 1 173 ? -15.812 -22.25 -6.309 1 98.06 173 ILE B O 1
ATOM 3656 N N . TYR B 1 174 ? -14.82 -23.438 -8.055 1 98.06 174 TYR B N 1
ATOM 3657 C CA . TYR B 1 174 ? -16.094 -23.516 -8.75 1 98.06 174 TYR B CA 1
ATOM 3658 C C . TYR B 1 174 ? -16.641 -24.938 -8.711 1 98.06 174 TYR B C 1
ATOM 3660 O O . TYR B 1 174 ? -17.812 -25.172 -9.016 1 98.06 174 TYR B O 1
ATOM 3668 N N . LYS B 1 175 ? -15.797 -25.859 -8.328 1 98.31 175 LYS B N 1
ATOM 3669 C CA . LYS B 1 175 ? -16.25 -27.234 -8.453 1 98.31 175 LYS B CA 1
ATOM 3670 C C . LYS B 1 175 ? -16.234 -27.953 -7.105 1 98.31 175 LYS B C 1
ATOM 3672 O O . LYS B 1 175 ? -16.547 -29.141 -7.023 1 98.31 175 LYS B O 1
ATOM 3677 N N . THR B 1 176 ? -15.938 -27.312 -5.992 1 98.38 176 THR B N 1
ATOM 3678 C CA . THR B 1 176 ? -15.898 -27.953 -4.684 1 98.38 176 THR B CA 1
ATOM 3679 C C . THR B 1 176 ? -16.875 -27.281 -3.723 1 98.38 176 THR B C 1
ATOM 3681 O O . THR B 1 176 ? -17.344 -26.172 -3.982 1 98.38 176 THR B O 1
ATOM 3684 N N . ARG B 1 177 ? -17.156 -28.016 -2.596 1 97.69 177 ARG B N 1
ATOM 3685 C CA . ARG B 1 177 ? -18 -27.469 -1.542 1 97.69 177 ARG B CA 1
ATOM 3686 C C . ARG B 1 177 ? -17.344 -26.281 -0.854 1 97.69 177 ARG B C 1
ATOM 3688 O O . ARG B 1 177 ? -18 -25.312 -0.493 1 97.69 177 ARG B O 1
ATOM 3695 N N . PHE B 1 178 ? -16.078 -26.375 -0.702 1 98 178 PHE B N 1
ATOM 3696 C CA . PHE B 1 178 ? -15.336 -25.281 -0.094 1 98 178 PHE B CA 1
ATOM 3697 C C . PHE B 1 178 ? -15.461 -24.016 -0.925 1 98 178 PHE B C 1
ATOM 3699 O O . PHE B 1 178 ? -15.703 -22.938 -0.383 1 98 178 PHE B O 1
ATOM 3706 N N . GLY B 1 179 ? -15.289 -24.188 -2.236 1 98.25 179 GLY B N 1
ATOM 3707 C CA . GLY B 1 179 ? -15.406 -23.047 -3.127 1 98.25 179 GLY B CA 1
ATOM 3708 C C . GLY B 1 179 ? -16.766 -22.391 -3.078 1 98.25 179 GLY B C 1
ATOM 3709 O O . GLY B 1 179 ? -16.875 -21.172 -3.115 1 98.25 179 GLY B O 1
ATOM 3710 N N . LEU B 1 180 ? -17.797 -23.188 -2.994 1 97.94 180 LEU B N 1
ATOM 3711 C CA . LEU B 1 180 ? -19.156 -22.656 -2.9 1 97.94 180 LEU B CA 1
ATOM 3712 C C . LEU B 1 180 ? -19.344 -21.844 -1.624 1 97.94 180 LEU B C 1
ATOM 3714 O O . LEU B 1 180 ? -19.891 -20.734 -1.659 1 97.94 180 LEU B O 1
ATOM 3718 N N . ARG B 1 181 ? -18.844 -22.406 -0.559 1 97.75 181 ARG B N 1
ATOM 3719 C CA . ARG B 1 181 ? -18.953 -21.719 0.724 1 97.75 181 ARG B CA 1
ATOM 3720 C C . ARG B 1 181 ? -18.125 -20.453 0.742 1 97.75 181 ARG B C 1
ATOM 3722 O O . ARG B 1 181 ? -18.531 -19.438 1.319 1 97.75 181 ARG B O 1
ATOM 3729 N N . LEU B 1 182 ? -16.984 -20.531 0.138 1 97.69 182 LEU B N 1
ATOM 3730 C CA . LEU B 1 182 ? -16.078 -19.375 0.045 1 97.69 182 LEU B CA 1
ATOM 3731 C C . LEU B 1 182 ? -16.75 -18.219 -0.692 1 97.69 182 LEU B C 1
ATOM 3733 O O . LEU B 1 182 ? -16.766 -17.094 -0.198 1 97.69 182 LEU B O 1
ATOM 3737 N N . ARG B 1 183 ? -17.281 -18.484 -1.835 1 97.62 183 ARG B N 1
ATOM 3738 C CA . ARG B 1 183 ? -17.953 -17.469 -2.637 1 97.62 183 ARG B CA 1
ATOM 3739 C C . ARG B 1 183 ? -19.188 -16.938 -1.924 1 97.62 183 ARG B C 1
ATOM 3741 O O . ARG B 1 183 ? -19.469 -15.734 -1.969 1 97.62 183 ARG B O 1
ATOM 3748 N N . ALA B 1 184 ? -19.922 -17.797 -1.239 1 96.75 184 ALA B N 1
ATOM 3749 C CA . ALA B 1 184 ? -21.094 -17.375 -0.487 1 96.75 184 ALA B CA 1
ATOM 3750 C C . ALA B 1 184 ? -20.719 -16.438 0.653 1 96.75 184 ALA B C 1
ATOM 3752 O O . ALA B 1 184 ? -21.422 -15.453 0.915 1 96.75 184 ALA B O 1
ATOM 3753 N N . ALA B 1 185 ? -19.594 -16.781 1.294 1 95.75 185 ALA B N 1
ATOM 3754 C CA . ALA B 1 185 ? -19.125 -15.953 2.41 1 95.75 185 ALA B CA 1
ATOM 3755 C C . ALA B 1 185 ? -18.766 -14.547 1.943 1 95.75 185 ALA B C 1
ATOM 3757 O O . ALA B 1 185 ? -18.922 -13.578 2.688 1 95.75 185 ALA B O 1
ATOM 3758 N N . GLY B 1 186 ? -18.219 -14.492 0.722 1 95.62 186 GLY B N 1
ATOM 3759 C CA . GLY B 1 186 ? -17.859 -13.195 0.167 1 95.62 186 GLY B CA 1
ATOM 3760 C C . GLY B 1 186 ? -19.062 -12.406 -0.313 1 95.62 186 GLY B C 1
ATOM 3761 O O . GLY B 1 186 ? -19.031 -11.172 -0.341 1 95.62 186 GLY B O 1
ATOM 3762 N N . GLU B 1 187 ? -20.188 -13.117 -0.625 1 94.62 187 GLU B N 1
ATOM 3763 C CA . GLU B 1 187 ? -21.375 -12.453 -1.165 1 94.62 187 GLU B CA 1
ATOM 3764 C C . GLU B 1 187 ? -22.375 -12.109 -0.059 1 94.62 187 GLU B C 1
ATOM 3766 O O . GLU B 1 187 ? -22.891 -10.992 -0.016 1 94.62 187 GLU B O 1
ATOM 3771 N N . ASN B 1 188 ? -22.641 -13.117 0.776 1 94.69 188 ASN B N 1
ATOM 3772 C CA . ASN B 1 188 ? -23.609 -12.945 1.854 1 94.69 188 ASN B CA 1
ATOM 3773 C C . ASN B 1 188 ? -23.219 -13.758 3.088 1 94.69 188 ASN B C 1
ATOM 3775 O O . ASN B 1 188 ? -23.797 -14.82 3.338 1 94.69 188 ASN B O 1
ATOM 3779 N N . PRO B 1 189 ? -22.359 -13.141 3.859 1 94.75 189 PRO B N 1
ATOM 3780 C CA . PRO B 1 189 ? -21.906 -13.875 5.043 1 94.75 189 PRO B CA 1
ATOM 3781 C C . PRO B 1 189 ? -23.047 -14.211 6 1 94.75 189 PRO B C 1
ATOM 3783 O O . PRO B 1 189 ? -23 -15.242 6.676 1 94.75 189 PRO B O 1
ATOM 3786 N N . HIS B 1 190 ? -24.047 -13.406 6.098 1 93.25 190 HIS B N 1
ATOM 3787 C CA . HIS B 1 190 ? -25.172 -13.672 6.984 1 93.25 190 HIS B CA 1
ATOM 3788 C C . HIS B 1 190 ? -25.922 -14.93 6.566 1 93.25 190 HIS B C 1
ATOM 3790 O O . HIS B 1 190 ? -26.359 -15.711 7.418 1 93.25 190 HIS B O 1
ATOM 3796 N N . ALA B 1 191 ? -26.125 -15.031 5.289 1 93.62 191 ALA B N 1
ATOM 3797 C CA . ALA B 1 191 ? -26.781 -16.219 4.77 1 93.62 191 ALA B CA 1
ATOM 3798 C C . ALA B 1 191 ? -25.984 -17.484 5.086 1 93.62 191 ALA B C 1
ATOM 3800 O O . ALA B 1 191 ? -26.547 -18.531 5.398 1 93.62 191 ALA B O 1
ATOM 3801 N N . VAL B 1 192 ? -24.672 -17.375 5.02 1 94.75 192 VAL B N 1
ATOM 3802 C CA . VAL B 1 192 ? -23.781 -18.484 5.32 1 94.75 192 VAL B CA 1
ATOM 3803 C C . VAL B 1 192 ? -23.906 -18.859 6.793 1 94.75 192 VAL B C 1
ATOM 3805 O O . VAL B 1 192 ? -23.984 -20.047 7.133 1 94.75 192 VAL B O 1
ATOM 3808 N N . ASP B 1 193 ? -23.922 -17.922 7.586 1 93.81 193 ASP B N 1
ATOM 3809 C CA . ASP B 1 193 ? -24.047 -18.141 9.023 1 93.81 193 ASP B CA 1
ATOM 3810 C C . ASP B 1 193 ? -25.391 -18.781 9.359 1 93.81 193 ASP B C 1
ATOM 3812 O O . ASP B 1 193 ? -25.469 -19.672 10.227 1 93.81 193 ASP B O 1
ATOM 3816 N N . THR B 1 194 ? -26.438 -18.344 8.758 1 94.31 194 THR B N 1
ATOM 3817 C CA . THR B 1 194 ? -27.766 -18.891 8.984 1 94.31 194 THR B CA 1
ATOM 3818 C C . THR B 1 194 ? -27.844 -20.359 8.594 1 94.31 194 THR B C 1
ATOM 3820 O O . THR B 1 194 ? -28.609 -21.125 9.172 1 94.31 194 THR B O 1
ATOM 3823 N N . ALA B 1 195 ? -27.078 -20.719 7.691 1 95.62 195 ALA B N 1
ATOM 3824 C CA . ALA B 1 195 ? -27.016 -22.109 7.242 1 95.62 195 ALA B CA 1
ATOM 3825 C C . ALA B 1 195 ? -26.172 -22.953 8.188 1 95.62 195 ALA B C 1
ATOM 3827 O O . ALA B 1 195 ? -25.984 -24.156 7.957 1 95.62 195 ALA B O 1
ATOM 3828 N N . GLY B 1 196 ? -25.562 -22.375 9.195 1 94.88 196 GLY B N 1
ATOM 3829 C CA . GLY B 1 196 ? -24.812 -23.094 10.211 1 94.88 196 GLY B CA 1
ATOM 3830 C C . GLY B 1 196 ? -23.344 -23.234 9.898 1 94.88 196 GLY B C 1
ATOM 3831 O O . GLY B 1 196 ? -22.641 -24.047 10.5 1 94.88 196 GLY B O 1
ATOM 3832 N N . ILE B 1 197 ? -22.938 -22.562 8.969 1 96.19 197 ILE B N 1
ATOM 3833 C CA . ILE B 1 197 ? -21.531 -22.625 8.57 1 96.19 197 ILE B CA 1
ATOM 3834 C C . ILE B 1 197 ? -20.781 -21.438 9.133 1 96.19 197 ILE B C 1
ATOM 3836 O O . ILE B 1 197 ? -21.266 -20.297 9.086 1 96.19 197 ILE B O 1
ATOM 3840 N N . SER B 1 198 ? -19.609 -21.672 9.633 1 96.88 198 SER B N 1
ATOM 3841 C CA . SER B 1 198 ? -18.828 -20.594 10.25 1 96.88 198 SER B CA 1
ATOM 3842 C C . SER B 1 198 ? -18.141 -19.734 9.195 1 96.88 198 SER B C 1
ATOM 3844 O O . SER B 1 198 ? -17.219 -20.188 8.516 1 96.88 198 SER B O 1
ATOM 3846 N N . VAL B 1 199 ? -18.547 -18.5 9.148 1 97.12 199 VAL B N 1
ATOM 3847 C CA . VAL B 1 199 ? -17.938 -17.562 8.219 1 97.12 199 VAL B CA 1
ATOM 3848 C C . VAL B 1 199 ? -16.469 -17.344 8.578 1 97.12 199 VAL B C 1
ATOM 3850 O O . VAL B 1 199 ? -15.609 -17.328 7.699 1 97.12 199 VAL B O 1
ATOM 3853 N N . ALA B 1 200 ? -16.156 -17.219 9.875 1 96.88 200 ALA B N 1
ATOM 3854 C CA . ALA B 1 200 ? -14.789 -17.016 10.352 1 96.88 200 ALA B CA 1
ATOM 3855 C C . ALA B 1 200 ? -13.867 -18.125 9.883 1 96.88 200 ALA B C 1
ATOM 3857 O O . ALA B 1 200 ? -12.758 -17.859 9.406 1 96.88 200 ALA B O 1
ATOM 3858 N N . TRP B 1 201 ? -14.328 -19.266 9.961 1 97.44 201 TRP B N 1
ATOM 3859 C CA . TRP B 1 201 ? -13.492 -20.406 9.617 1 97.44 201 TRP B CA 1
ATOM 3860 C C . TRP B 1 201 ? -13.219 -20.453 8.117 1 97.44 201 TRP B C 1
ATOM 3862 O O . TRP B 1 201 ? -12.117 -20.812 7.688 1 97.44 201 TRP B O 1
ATOM 3872 N N . ILE B 1 202 ? -14.219 -20.141 7.344 1 98.06 202 ILE B N 1
ATOM 3873 C CA . ILE B 1 202 ? -14.039 -20.094 5.895 1 98.06 202 ILE B CA 1
ATOM 3874 C C . ILE B 1 202 ? -13.008 -19.031 5.539 1 98.06 202 ILE B C 1
ATOM 3876 O O . ILE B 1 202 ? -12.125 -19.266 4.711 1 98.06 202 ILE B O 1
ATOM 3880 N N . ARG B 1 203 ? -13.102 -17.891 6.168 1 98.25 203 ARG B N 1
ATOM 3881 C CA . ARG B 1 203 ? -12.203 -16.781 5.879 1 98.25 203 ARG B CA 1
ATOM 3882 C C . ARG B 1 203 ? -10.781 -17.109 6.32 1 98.25 203 ARG B C 1
ATOM 3884 O O . ARG B 1 203 ? -9.82 -16.797 5.613 1 98.25 203 ARG B O 1
ATOM 3891 N N . TYR B 1 204 ? -10.641 -17.781 7.465 1 98.5 204 TYR B N 1
ATOM 3892 C CA . TYR B 1 204 ? -9.305 -18.188 7.898 1 98.5 204 TYR B CA 1
ATOM 3893 C C . TYR B 1 204 ? -8.711 -19.219 6.949 1 98.5 204 TYR B C 1
ATOM 3895 O O . TYR B 1 204 ? -7.52 -19.172 6.633 1 98.5 204 TYR B O 1
ATOM 3903 N N . ARG B 1 205 ? -9.5 -20.172 6.527 1 98.69 205 ARG B N 1
ATOM 3904 C CA . ARG B 1 205 ? -9.016 -21.156 5.566 1 98.69 205 ARG B CA 1
ATOM 3905 C C . ARG B 1 205 ? -8.578 -20.484 4.266 1 98.69 205 ARG B C 1
ATOM 3907 O O . ARG B 1 205 ? -7.566 -20.859 3.676 1 98.69 205 ARG B O 1
ATOM 3914 N N . ALA B 1 206 ? -9.422 -19.516 3.822 1 98.69 206 ALA B N 1
ATOM 3915 C CA . ALA B 1 206 ? -9.07 -18.75 2.629 1 98.69 206 ALA B CA 1
ATOM 3916 C C . ALA B 1 206 ? -7.727 -18.047 2.809 1 98.69 206 ALA B C 1
ATOM 3918 O O . ALA B 1 206 ? -6.895 -18.047 1.899 1 98.69 206 ALA B O 1
ATOM 3919 N N . LEU B 1 207 ? -7.492 -17.531 3.973 1 98.69 207 LEU B N 1
ATOM 3920 C CA . LEU B 1 207 ? -6.258 -16.812 4.254 1 98.69 207 LEU B CA 1
ATOM 3921 C C . LEU B 1 207 ? -5.07 -17.766 4.324 1 98.69 207 LEU B C 1
ATOM 3923 O O . LEU B 1 207 ? -3.959 -17.406 3.93 1 98.69 207 LEU B O 1
ATOM 3927 N N . ILE B 1 208 ? -5.305 -18.922 4.836 1 98.88 208 ILE B N 1
ATOM 3928 C CA . ILE B 1 208 ? -4.238 -19.922 4.883 1 98.88 208 ILE B CA 1
ATOM 3929 C C . ILE B 1 208 ? -3.826 -20.297 3.463 1 98.88 208 ILE B C 1
ATOM 3931 O O . ILE B 1 208 ? -2.635 -20.328 3.143 1 98.88 208 ILE B O 1
ATOM 3935 N N . ILE B 1 209 ? -4.789 -20.547 2.604 1 98.88 209 ILE B N 1
ATOM 3936 C CA . ILE B 1 209 ? -4.504 -20.859 1.207 1 98.88 209 ILE B CA 1
ATOM 3937 C C . ILE B 1 209 ? -3.791 -19.688 0.553 1 98.88 209 ILE B C 1
ATOM 3939 O O . ILE B 1 209 ? -2.818 -19.859 -0.184 1 98.88 209 ILE B O 1
ATOM 3943 N N . SER B 1 210 ? -4.316 -18.516 0.844 1 98.88 210 SER B N 1
ATOM 3944 C CA . SER B 1 210 ? -3.674 -17.297 0.357 1 98.88 210 SER B CA 1
ATOM 3945 C C . SER B 1 210 ? -2.213 -17.234 0.787 1 98.88 210 SER B C 1
ATOM 3947 O O . SER B 1 210 ? -1.337 -16.906 -0.015 1 98.88 210 SER B O 1
ATOM 3949 N N . GLY B 1 211 ? -1.962 -17.531 2.068 1 98.88 211 GLY B N 1
ATOM 3950 C CA . GLY B 1 211 ? -0.602 -17.547 2.584 1 98.88 211 GLY B CA 1
ATOM 3951 C C . GLY B 1 211 ? 0.295 -18.547 1.88 1 98.88 211 GLY B C 1
ATOM 3952 O O . GLY B 1 211 ? 1.461 -18.25 1.604 1 98.88 211 GLY B O 1
ATOM 3953 N N . ILE B 1 212 ? -0.246 -19.688 1.593 1 98.94 212 ILE B N 1
ATOM 3954 C CA . ILE B 1 212 ? 0.517 -20.734 0.913 1 98.94 212 ILE B CA 1
ATOM 3955 C C . ILE B 1 212 ? 0.911 -20.25 -0.483 1 98.94 212 ILE B C 1
ATOM 3957 O O . ILE B 1 212 ? 2.088 -20.297 -0.852 1 98.94 212 ILE B O 1
ATOM 3961 N N . LEU B 1 213 ? -0.04 -19.781 -1.229 1 98.94 213 LEU B N 1
ATOM 3962 C CA . LEU B 1 213 ? 0.21 -19.344 -2.6 1 98.94 213 LEU B CA 1
ATOM 3963 C C . LEU B 1 213 ? 1.145 -18.141 -2.623 1 98.94 213 LEU B C 1
ATOM 3965 O O . LEU B 1 213 ? 2.08 -18.078 -3.426 1 98.94 213 LEU B O 1
ATOM 3969 N N . ALA B 1 214 ? 0.934 -17.141 -1.731 1 98.94 214 ALA B N 1
ATOM 3970 C CA . ALA B 1 214 ? 1.813 -15.977 -1.643 1 98.94 214 ALA B CA 1
ATOM 3971 C C . ALA B 1 214 ? 3.221 -16.391 -1.214 1 98.94 214 ALA B C 1
ATOM 3973 O O . ALA B 1 214 ? 4.207 -15.789 -1.645 1 98.94 214 ALA B O 1
ATOM 3974 N N . GLY B 1 215 ? 3.273 -17.391 -0.353 1 98.94 215 GLY B N 1
ATOM 3975 C CA . GLY B 1 215 ? 4.562 -17.906 0.073 1 98.94 215 GLY B CA 1
ATOM 3976 C C . GLY B 1 215 ? 5.371 -18.5 -1.063 1 98.94 215 GLY B C 1
ATOM 3977 O O . GLY B 1 215 ? 6.574 -18.25 -1.173 1 98.94 215 GLY B O 1
ATOM 3978 N N . ILE B 1 216 ? 4.719 -19.281 -1.894 1 98.94 216 ILE B N 1
ATOM 3979 C CA . ILE B 1 216 ? 5.383 -19.844 -3.061 1 98.94 216 ILE B CA 1
ATOM 3980 C C . ILE B 1 216 ? 5.852 -18.734 -3.988 1 98.94 216 ILE B C 1
ATOM 3982 O O . ILE B 1 216 ? 6.961 -18.781 -4.523 1 98.94 216 ILE B O 1
ATOM 3986 N N . ALA B 1 217 ? 4.996 -17.719 -4.16 1 98.94 217 ALA B N 1
ATOM 3987 C CA . ALA B 1 217 ? 5.348 -16.578 -4.996 1 98.94 217 ALA B CA 1
ATOM 3988 C C . ALA B 1 217 ? 6.613 -15.891 -4.484 1 98.94 217 ALA B C 1
ATOM 3990 O O . ALA B 1 217 ? 7.504 -15.555 -5.266 1 98.94 217 ALA B O 1
ATOM 3991 N N . GLY B 1 218 ? 6.691 -15.695 -3.172 1 98.94 218 GLY B N 1
ATOM 3992 C CA . GLY B 1 218 ? 7.871 -15.086 -2.584 1 98.94 218 GLY B CA 1
ATOM 3993 C C . GLY B 1 218 ? 9.117 -15.938 -2.727 1 98.94 218 GLY B C 1
ATOM 3994 O O . GLY B 1 218 ? 10.195 -15.422 -3.035 1 98.94 218 GLY B O 1
ATOM 3995 N N . ALA B 1 219 ? 8.93 -17.188 -2.482 1 98.88 219 ALA B N 1
ATOM 3996 C CA . ALA B 1 219 ? 10.055 -18.109 -2.633 1 98.88 219 ALA B CA 1
ATOM 3997 C C . ALA B 1 219 ? 10.586 -18.094 -4.062 1 98.88 219 ALA B C 1
ATOM 3999 O O . ALA B 1 219 ? 11.797 -18.219 -4.285 1 98.88 219 ALA B O 1
ATOM 4000 N N . TYR B 1 220 ? 9.711 -18.016 -4.992 1 98.75 220 TYR B N 1
ATOM 4001 C CA . TYR B 1 220 ? 10.117 -17.938 -6.391 1 98.75 220 TYR B CA 1
ATOM 4002 C C . TYR B 1 220 ? 11.094 -16.797 -6.613 1 98.75 220 TYR B C 1
ATOM 4004 O O . TYR B 1 220 ? 12.078 -16.938 -7.344 1 98.75 220 TYR B O 1
ATOM 4012 N N . LEU B 1 221 ? 10.883 -15.672 -6.012 1 98.5 221 LEU B N 1
ATOM 4013 C CA . LEU B 1 221 ? 11.68 -14.469 -6.242 1 98.5 221 LEU B CA 1
ATOM 4014 C C . LEU B 1 221 ? 13.125 -14.688 -5.82 1 98.5 221 LEU B C 1
ATOM 4016 O O . LEU B 1 221 ? 14.055 -14.281 -6.523 1 98.5 221 LEU B O 1
ATOM 4020 N N . SER B 1 222 ? 13.305 -15.352 -4.691 1 98.75 222 SER B N 1
ATOM 4021 C CA . SER B 1 222 ? 14.641 -15.359 -4.102 1 98.75 222 SER B CA 1
ATOM 4022 C C . SER B 1 222 ? 15.359 -16.672 -4.379 1 98.75 222 SER B C 1
ATOM 4024 O O . SER B 1 222 ? 16.578 -16.766 -4.215 1 98.75 222 SER B O 1
ATOM 4026 N N . THR B 1 223 ? 14.617 -17.719 -4.797 1 98.62 223 THR B N 1
ATOM 4027 C CA . THR B 1 223 ? 15.266 -19.016 -4.945 1 98.62 223 THR B CA 1
ATOM 4028 C C . THR B 1 223 ? 15.156 -19.516 -6.387 1 98.62 223 THR B C 1
ATOM 4030 O O . THR B 1 223 ? 15.68 -20.578 -6.719 1 98.62 223 THR B O 1
ATOM 4033 N N . ALA B 1 224 ? 14.461 -18.812 -7.246 1 97.94 224 ALA B N 1
ATOM 4034 C CA . ALA B 1 224 ? 14.328 -19.219 -8.648 1 97.94 224 ALA B CA 1
ATOM 4035 C C . ALA B 1 224 ? 14.695 -18.062 -9.578 1 97.94 224 ALA B C 1
ATOM 4037 O O . ALA B 1 224 ? 15.688 -18.141 -10.312 1 97.94 224 ALA B O 1
ATOM 4038 N N . HIS B 1 225 ? 13.969 -16.984 -9.406 1 95.5 225 HIS B N 1
ATOM 4039 C CA . HIS B 1 225 ? 14.227 -15.82 -10.25 1 95.5 225 HIS B CA 1
ATOM 4040 C C . HIS B 1 225 ? 15.586 -15.211 -9.938 1 95.5 225 HIS B C 1
ATOM 4042 O O . HIS B 1 225 ? 16.312 -14.82 -10.852 1 95.5 225 HIS B O 1
ATOM 4048 N N . SER B 1 226 ? 15.867 -15.039 -8.695 1 96.06 226 SER B N 1
ATOM 4049 C CA . SER B 1 226 ? 17.172 -14.609 -8.203 1 96.06 226 SER B CA 1
ATOM 4050 C C . SER B 1 226 ? 17.859 -15.711 -7.406 1 96.06 226 SER B C 1
ATOM 4052 O O . SER B 1 226 ? 17.25 -16.719 -7.086 1 96.06 226 SER B O 1
ATOM 4054 N N . ALA B 1 227 ? 19.125 -15.531 -7.152 1 97.81 227 ALA B N 1
ATOM 4055 C CA . ALA B 1 227 ? 19.906 -16.484 -6.367 1 97.81 227 ALA B CA 1
ATOM 4056 C C . ALA B 1 227 ? 20.172 -15.953 -4.965 1 97.81 227 ALA B C 1
ATOM 4058 O O . ALA B 1 227 ? 21.312 -15.977 -4.5 1 97.81 227 ALA B O 1
ATOM 4059 N N . GLY B 1 228 ? 19.109 -15.508 -4.32 1 98.5 228 GLY B N 1
ATOM 4060 C CA . GLY B 1 228 ? 19.219 -14.922 -2.994 1 98.5 228 GLY B CA 1
ATOM 4061 C C . GLY B 1 228 ? 18.234 -13.789 -2.764 1 98.5 228 GLY B C 1
ATOM 4062 O O . GLY B 1 228 ? 17.469 -13.422 -3.664 1 98.5 228 GLY B O 1
ATOM 4063 N N . PHE B 1 229 ? 18.219 -13.328 -1.565 1 98.62 229 PHE B N 1
ATOM 4064 C CA . PHE B 1 229 ? 17.312 -12.25 -1.17 1 98.62 229 PHE B CA 1
ATOM 4065 C C . PHE B 1 229 ? 18.031 -10.906 -1.235 1 98.62 229 PHE B C 1
ATOM 4067 O O . PHE B 1 229 ? 19.172 -10.781 -0.798 1 98.62 229 PHE B O 1
ATOM 4074 N N . VAL B 1 230 ? 17.453 -9.969 -1.829 1 97.56 230 VAL B N 1
ATOM 4075 C CA . VAL B 1 230 ? 17.875 -8.578 -1.744 1 97.56 230 VAL B CA 1
ATOM 4076 C C . VAL B 1 230 ? 16.734 -7.734 -1.178 1 97.56 230 VAL B C 1
ATOM 4078 O O . VAL B 1 230 ? 15.555 -8.023 -1.422 1 97.56 230 VAL B O 1
ATOM 4081 N N . PRO B 1 231 ? 17.078 -6.73 -0.385 1 94.88 231 PRO B N 1
ATOM 4082 C CA . PRO B 1 231 ? 16.047 -5.898 0.225 1 94.88 231 PRO B CA 1
ATOM 4083 C C . PRO B 1 231 ? 15.039 -5.355 -0.796 1 94.88 231 PRO B C 1
ATOM 4085 O O . PRO B 1 231 ? 15.438 -4.902 -1.872 1 94.88 231 PRO B O 1
ATOM 4088 N N . ASN B 1 232 ? 13.688 -5.469 -0.5 1 92.94 232 ASN B N 1
ATOM 4089 C CA . ASN B 1 232 ? 12.578 -4.906 -1.263 1 92.94 232 ASN B CA 1
ATOM 4090 C C . ASN B 1 232 ? 12.469 -5.543 -2.645 1 92.94 232 ASN B C 1
ATOM 4092 O O . ASN B 1 232 ? 12.016 -4.898 -3.596 1 92.94 232 ASN B O 1
ATOM 4096 N N . MET B 1 233 ? 12.898 -6.766 -2.793 1 96.12 233 MET B N 1
ATOM 4097 C CA . MET B 1 233 ? 12.977 -7.383 -4.113 1 96.12 233 MET B CA 1
ATOM 4098 C C . MET B 1 233 ? 11.586 -7.676 -4.664 1 96.12 233 MET B C 1
ATOM 4100 O O . MET B 1 233 ? 11.43 -7.941 -5.855 1 96.12 233 MET B O 1
ATOM 4104 N N . SER B 1 234 ? 10.523 -7.746 -3.785 1 96.19 234 SER B N 1
ATOM 4105 C CA . SER B 1 234 ? 9.172 -7.891 -4.316 1 96.19 234 SER B CA 1
ATOM 4106 C C . SER B 1 234 ? 8.797 -6.703 -5.195 1 96.19 234 SER B C 1
ATOM 4108 O O . SER B 1 234 ? 8.055 -6.855 -6.172 1 96.19 234 SER B O 1
ATOM 4110 N N . ALA B 1 235 ? 9.266 -5.566 -4.824 1 91.69 235 ALA B N 1
ATOM 4111 C CA . ALA B 1 235 ? 9.227 -4.375 -5.668 1 91.69 235 ALA B CA 1
ATOM 4112 C C . ALA B 1 235 ? 7.812 -4.094 -6.16 1 91.69 235 ALA B C 1
ATOM 4114 O O . ALA B 1 235 ? 7.605 -3.775 -7.332 1 91.69 235 ALA B O 1
ATOM 4115 N N . GLY B 1 236 ? 6.781 -4.305 -5.301 1 92.44 236 GLY B N 1
ATOM 4116 C CA . GLY B 1 236 ? 5.414 -3.936 -5.645 1 92.44 236 GLY B CA 1
ATOM 4117 C C . GLY B 1 236 ? 4.668 -5.031 -6.379 1 92.44 236 GLY B C 1
ATOM 4118 O O . GLY B 1 236 ? 3.492 -4.875 -6.715 1 92.44 236 GLY B O 1
ATOM 4119 N N . LYS B 1 237 ? 5.289 -6.152 -6.621 1 95.69 237 LYS B N 1
ATOM 4120 C CA . LYS B 1 237 ? 4.66 -7.238 -7.363 1 95.69 237 LYS B CA 1
ATOM 4121 C C . LYS B 1 237 ? 3.369 -7.691 -6.684 1 95.69 237 LYS B C 1
ATOM 4123 O O . LYS B 1 237 ? 2.422 -8.109 -7.355 1 95.69 237 LYS B O 1
ATOM 4128 N N . GLY B 1 238 ? 3.359 -7.691 -5.395 1 96.62 238 GLY B N 1
ATOM 4129 C CA . GLY B 1 238 ? 2.125 -8 -4.691 1 96.62 238 GLY B CA 1
ATOM 4130 C C . GLY B 1 238 ? 0.987 -7.062 -5.039 1 96.62 238 GLY B C 1
ATOM 4131 O O . GLY B 1 238 ? -0.167 -7.484 -5.133 1 96.62 238 GLY B O 1
ATOM 4132 N N . PHE B 1 239 ? 1.273 -5.848 -5.223 1 94.19 239 PHE B N 1
ATOM 4133 C CA . PHE B 1 239 ? 0.266 -4.855 -5.578 1 94.19 239 PHE B CA 1
ATOM 4134 C C . PHE B 1 239 ? -0.165 -5.016 -7.031 1 94.19 239 PHE B C 1
ATOM 4136 O O . PHE B 1 239 ? -1.337 -4.828 -7.359 1 94.19 239 PHE B O 1
ATOM 4143 N N . ILE B 1 240 ? 0.802 -5.324 -7.824 1 93.88 240 ILE B N 1
ATOM 4144 C CA . ILE B 1 240 ? 0.484 -5.59 -9.227 1 93.88 240 ILE B CA 1
ATOM 4145 C C . ILE B 1 240 ? -0.448 -6.797 -9.32 1 93.88 240 ILE B C 1
ATOM 4147 O O . ILE B 1 240 ? -1.383 -6.801 -10.125 1 93.88 240 ILE B O 1
ATOM 4151 N N . ALA B 1 241 ? -0.122 -7.75 -8.516 1 97.38 241 ALA B N 1
ATOM 4152 C CA . ALA B 1 241 ? -0.982 -8.93 -8.469 1 97.38 241 ALA B CA 1
ATOM 4153 C C . ALA B 1 241 ? -2.406 -8.555 -8.07 1 97.38 241 ALA B C 1
ATOM 4155 O O . ALA B 1 241 ? -3.373 -9.102 -8.602 1 97.38 241 ALA B O 1
ATOM 4156 N N . LEU B 1 242 ? -2.514 -7.676 -7.156 1 94.69 242 LEU B N 1
ATOM 4157 C CA . LEU B 1 242 ? -3.832 -7.203 -6.746 1 94.69 242 LEU B CA 1
ATOM 4158 C C . LEU B 1 242 ? -4.543 -6.504 -7.898 1 94.69 242 LEU B C 1
ATOM 4160 O O . LEU B 1 242 ? -5.75 -6.68 -8.086 1 94.69 242 LEU B O 1
ATOM 4164 N N . ALA B 1 243 ? -3.793 -5.688 -8.625 1 93.25 243 ALA B N 1
ATOM 4165 C CA . ALA B 1 243 ? -4.379 -5.035 -9.797 1 93.25 243 ALA B CA 1
ATOM 4166 C C . ALA B 1 243 ? -4.863 -6.062 -10.812 1 93.25 243 ALA B C 1
ATOM 4168 O O . ALA B 1 243 ? -5.961 -5.941 -11.359 1 93.25 243 ALA B O 1
ATOM 4169 N N . ALA B 1 244 ? -4.035 -7.062 -11.039 1 95.38 244 ALA B N 1
ATOM 4170 C CA . ALA B 1 244 ? -4.41 -8.125 -11.969 1 95.38 244 ALA B CA 1
ATOM 4171 C C . ALA B 1 244 ? -5.664 -8.844 -11.5 1 95.38 244 ALA B C 1
ATOM 4173 O O . ALA B 1 244 ? -6.512 -9.234 -12.312 1 95.38 244 ALA B O 1
ATOM 4174 N N . LEU B 1 245 ? -5.742 -9.062 -10.227 1 96.12 245 LEU B N 1
ATOM 4175 C CA . LEU B 1 245 ? -6.906 -9.711 -9.641 1 96.12 245 LEU B CA 1
ATOM 4176 C C . LEU B 1 245 ? -8.18 -8.914 -9.914 1 96.12 245 LEU B C 1
ATOM 4178 O O . LEU B 1 245 ? -9.195 -9.477 -10.328 1 96.12 245 LEU B O 1
ATOM 4182 N N . ILE B 1 246 ? -8.07 -7.664 -9.711 1 91.88 246 ILE B N 1
ATOM 4183 C CA . ILE B 1 246 ? -9.227 -6.785 -9.883 1 91.88 246 ILE B CA 1
ATOM 4184 C C . ILE B 1 246 ? -9.594 -6.703 -11.359 1 91.88 246 ILE B C 1
ATOM 4186 O O . ILE B 1 246 ? -10.773 -6.824 -11.719 1 91.88 246 ILE B O 1
ATOM 4190 N N . PHE B 1 247 ? -8.617 -6.566 -12.164 1 91.12 247 PHE B N 1
ATOM 4191 C CA . PHE B 1 247 ? -8.875 -6.52 -13.594 1 91.12 247 PHE B CA 1
ATOM 4192 C C . PHE B 1 247 ? -9.453 -7.84 -14.086 1 91.12 247 PHE B C 1
ATOM 4194 O O . PHE B 1 247 ? -10.219 -7.867 -15.055 1 91.12 247 PHE B O 1
ATOM 4201 N N . GLY B 1 248 ? -9.047 -8.883 -13.461 1 93.88 248 GLY B N 1
ATOM 4202 C CA . GLY B 1 248 ? -9.539 -10.203 -13.812 1 93.88 248 GLY B CA 1
ATOM 4203 C C . GLY B 1 248 ? -10.875 -10.531 -13.18 1 93.88 248 GLY B C 1
ATOM 4204 O O . GLY B 1 248 ? -11.383 -11.648 -13.32 1 93.88 248 GLY B O 1
ATOM 4205 N N . LYS B 1 249 ? -11.445 -9.602 -12.406 1 93.25 249 LYS B N 1
ATOM 4206 C CA . LYS B 1 249 ? -12.773 -9.695 -11.812 1 93.25 249 LYS B CA 1
ATOM 4207 C C . LYS B 1 249 ? -12.883 -10.898 -10.883 1 93.25 249 LYS B C 1
ATOM 4209 O O . LYS B 1 249 ? -13.898 -11.586 -10.859 1 93.25 249 LYS B O 1
ATOM 4214 N N . TRP B 1 250 ? -11.82 -11.25 -10.273 1 95.88 250 TRP B N 1
ATOM 4215 C CA . TRP B 1 250 ? -11.766 -12.289 -9.242 1 95.88 250 TRP B CA 1
ATOM 4216 C C . TRP B 1 250 ? -12.094 -13.656 -9.828 1 95.88 250 TRP B C 1
ATOM 4218 O O . TRP B 1 250 ? -12.805 -14.445 -9.211 1 95.88 250 TRP B O 1
ATOM 4228 N N . LYS B 1 251 ? -11.703 -13.891 -11.039 1 97.5 251 LYS B N 1
ATOM 4229 C CA . LYS B 1 251 ? -11.797 -15.195 -11.688 1 97.5 251 LYS B CA 1
ATOM 4230 C C . LYS B 1 251 ? -10.414 -15.695 -12.117 1 97.5 251 LYS B C 1
ATOM 4232 O O . LYS B 1 251 ? -9.625 -14.938 -12.688 1 97.5 251 LYS B O 1
ATOM 4237 N N . PRO B 1 252 ? -10.203 -16.906 -11.883 1 98.25 252 PRO B N 1
ATOM 4238 C CA . PRO B 1 252 ? -8.836 -17.406 -12.055 1 98.25 252 PRO B CA 1
ATOM 4239 C C . PRO B 1 252 ? -8.305 -17.203 -13.469 1 98.25 252 PRO B C 1
ATOM 4241 O O . PRO B 1 252 ? -7.18 -16.734 -13.648 1 98.25 252 PRO B O 1
ATOM 4244 N N . VAL B 1 253 ? -9.055 -17.453 -14.445 1 98.06 253 VAL B N 1
ATOM 4245 C CA . VAL B 1 253 ? -8.562 -17.438 -15.82 1 98.06 253 VAL B CA 1
ATOM 4246 C C . VAL B 1 253 ? -8.328 -16 -16.266 1 98.06 253 VAL B C 1
ATOM 4248 O O . VAL B 1 253 ? -7.246 -15.664 -16.766 1 98.06 253 VAL B O 1
ATOM 4251 N N . PRO B 1 254 ? -9.328 -15.086 -16.109 1 97.25 254 PRO B N 1
ATOM 4252 C CA . PRO B 1 254 ? -9.047 -13.695 -16.438 1 97.25 254 PRO B CA 1
ATOM 4253 C C . PRO B 1 254 ? -7.879 -13.117 -15.641 1 97.25 254 PRO B C 1
ATOM 4255 O O . PRO B 1 254 ? -7.125 -12.281 -16.156 1 97.25 254 PRO B O 1
ATOM 4258 N N . VAL B 1 255 ? -7.742 -13.539 -14.438 1 97.88 255 VAL B N 1
ATOM 4259 C CA . VAL B 1 255 ? -6.633 -13.102 -13.594 1 97.88 255 VAL B CA 1
ATOM 4260 C C . VAL B 1 255 ? -5.309 -13.516 -14.234 1 97.88 255 VAL B C 1
ATOM 4262 O O . VAL B 1 255 ? -4.348 -12.742 -14.234 1 97.88 255 VAL B O 1
ATOM 4265 N N . LEU B 1 256 ? -5.312 -14.766 -14.742 1 98.5 256 LEU B N 1
ATOM 4266 C CA . LEU B 1 256 ? -4.121 -15.227 -15.445 1 98.5 256 LEU B CA 1
ATOM 4267 C C . LEU B 1 256 ? -3.74 -14.258 -16.562 1 98.5 256 LEU B C 1
ATOM 4269 O O . LEU B 1 256 ? -2.574 -13.883 -16.688 1 98.5 256 LEU B O 1
ATOM 4273 N N . PHE B 1 257 ? -4.691 -13.828 -17.328 1 97.5 257 PHE B N 1
ATOM 4274 C CA . PHE B 1 257 ? -4.414 -12.953 -18.453 1 97.5 257 PHE B CA 1
ATOM 4275 C C . PHE B 1 257 ? -3.967 -11.578 -17.984 1 97.5 257 PHE B C 1
ATOM 4277 O O . PHE B 1 257 ? -3.146 -10.922 -18.625 1 97.5 257 PHE B O 1
ATOM 4284 N N . GLY B 1 258 ? -4.582 -11.102 -16.891 1 95.94 258 GLY B N 1
ATOM 4285 C CA . GLY B 1 258 ? -4.078 -9.883 -16.281 1 95.94 258 GLY B CA 1
ATOM 4286 C C . GLY B 1 258 ? -2.621 -9.977 -15.867 1 95.94 258 GLY B C 1
ATOM 4287 O O . GLY B 1 258 ? -1.833 -9.07 -16.141 1 95.94 258 GLY B O 1
ATOM 4288 N N . CYS B 1 259 ? -2.277 -11.086 -15.25 1 98.06 259 CYS B N 1
ATOM 4289 C CA . CYS B 1 259 ? -0.904 -11.305 -14.805 1 98.06 259 CYS B CA 1
ATOM 4290 C C . CYS B 1 259 ? 0.043 -11.375 -16 1 98.06 259 CYS B C 1
ATOM 4292 O O . CYS B 1 259 ? 1.16 -10.859 -15.945 1 98.06 259 CYS B O 1
ATOM 4294 N N . LEU B 1 260 ? -0.402 -12.047 -17.062 1 97.06 260 LEU B N 1
ATOM 4295 C CA . LEU B 1 260 ? 0.422 -12.156 -18.25 1 97.06 260 LEU B CA 1
ATOM 4296 C C . LEU B 1 260 ? 0.623 -10.789 -18.906 1 97.06 260 LEU B C 1
ATOM 4298 O O . LEU B 1 260 ? 1.699 -10.5 -19.422 1 97.06 260 LEU B O 1
ATOM 4302 N N . LEU B 1 261 ? -0.386 -10.008 -18.859 1 94.44 261 LEU B N 1
ATOM 4303 C CA . LEU B 1 261 ? -0.271 -8.656 -19.391 1 94.44 261 LEU B CA 1
ATOM 4304 C C . LEU B 1 261 ? 0.778 -7.855 -18.625 1 94.44 261 LEU B C 1
ATOM 4306 O O . LEU B 1 261 ? 1.659 -7.242 -19.234 1 94.44 261 LEU B O 1
ATOM 4310 N N . PHE B 1 262 ? 0.659 -7.848 -17.344 1 94.38 262 PHE B N 1
ATOM 4311 C CA . PHE B 1 262 ? 1.602 -7.094 -16.531 1 94.38 262 PHE B CA 1
ATOM 4312 C C . PHE B 1 262 ? 3 -7.695 -16.625 1 94.38 262 PHE B C 1
ATOM 4314 O O . PHE B 1 262 ? 3.994 -6.965 -16.625 1 94.38 262 PHE B O 1
ATOM 4321 N N . GLY B 1 263 ? 3.02 -9.055 -16.656 1 94.12 263 GLY B N 1
ATOM 4322 C CA . GLY B 1 263 ? 4.301 -9.711 -16.875 1 94.12 263 GLY B CA 1
ATOM 4323 C C . GLY B 1 263 ? 4.941 -9.352 -18.203 1 94.12 263 GLY B C 1
ATOM 4324 O O . GLY B 1 263 ? 6.16 -9.164 -18.281 1 94.12 263 GLY B O 1
ATOM 4325 N N . PHE B 1 264 ? 4.141 -9.25 -19.203 1 93.25 264 PHE B N 1
ATOM 4326 C CA . PHE B 1 264 ? 4.621 -8.852 -20.531 1 93.25 264 PHE B CA 1
ATOM 4327 C C .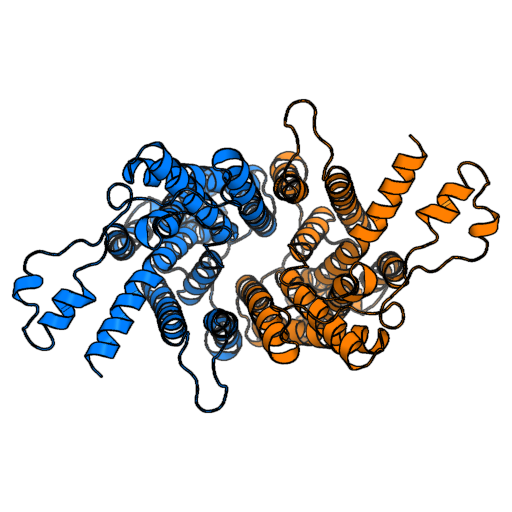 PHE B 1 264 ? 5.199 -7.441 -20.5 1 93.25 264 PHE B C 1
ATOM 4329 O O . PHE B 1 264 ? 6.281 -7.195 -21.031 1 93.25 264 PHE B O 1
ATOM 4336 N N . LEU B 1 265 ? 4.512 -6.574 -19.828 1 89.06 265 LEU B N 1
ATOM 4337 C CA . LEU B 1 265 ? 4.98 -5.199 -19.719 1 89.06 265 LEU B CA 1
ATOM 4338 C C . LEU B 1 265 ? 6.289 -5.129 -18.953 1 89.06 265 LEU B C 1
ATOM 4340 O O . LEU B 1 265 ? 7.191 -4.371 -19.312 1 89.06 265 LEU B O 1
ATOM 4344 N N . ASP B 1 266 ? 6.348 -5.891 -17.953 1 88.5 266 ASP B N 1
ATOM 4345 C CA . ASP B 1 266 ? 7.566 -5.949 -17.156 1 88.5 266 ASP B CA 1
ATOM 4346 C C . ASP B 1 266 ? 8.727 -6.539 -17.953 1 88.5 266 ASP B C 1
ATOM 4348 O O . ASP B 1 266 ? 9.859 -6.074 -17.844 1 88.5 266 ASP B O 1
ATOM 4352 N N . ALA B 1 267 ? 8.43 -7.574 -18.703 1 87.12 267 ALA B N 1
ATOM 4353 C CA . ALA B 1 267 ? 9.453 -8.211 -19.531 1 87.12 267 ALA B CA 1
ATOM 4354 C C . ALA B 1 267 ? 9.992 -7.238 -20.578 1 87.12 267 ALA B C 1
ATOM 4356 O O . ALA B 1 267 ? 11.195 -7.207 -20.844 1 87.12 267 ALA B O 1
ATOM 4357 N N . ILE B 1 268 ? 9.117 -6.465 -21.141 1 83.69 268 ILE B N 1
ATOM 4358 C CA . ILE B 1 268 ? 9.523 -5.469 -22.125 1 83.69 268 ILE B CA 1
ATOM 4359 C C . ILE B 1 268 ? 10.391 -4.402 -21.453 1 83.69 268 ILE B C 1
ATOM 4361 O O . ILE B 1 268 ? 11.383 -3.953 -22.031 1 83.69 268 ILE B O 1
ATOM 4365 N N . ALA B 1 269 ? 9.953 -4.012 -20.266 1 79.44 269 ALA B N 1
ATOM 4366 C CA . ALA B 1 269 ? 10.703 -3.006 -19.516 1 79.44 269 ALA B CA 1
ATOM 4367 C C . ALA B 1 269 ? 12.125 -3.48 -19.234 1 79.44 269 ALA B C 1
ATOM 4369 O O . ALA B 1 269 ? 13.078 -2.711 -19.359 1 79.44 269 ALA B O 1
ATOM 4370 N N . ILE B 1 270 ? 12.266 -4.676 -18.891 1 76 270 ILE B N 1
ATOM 4371 C CA . ILE B 1 270 ? 13.57 -5.254 -18.562 1 76 270 ILE B CA 1
ATOM 4372 C C . ILE B 1 270 ? 14.438 -5.309 -19.828 1 76 270 ILE B C 1
ATOM 4374 O O . ILE B 1 270 ? 15.641 -5.031 -19.766 1 76 270 ILE B O 1
ATOM 4378 N N . ARG B 1 271 ? 13.828 -5.637 -20.875 1 77.06 271 ARG B N 1
ATOM 4379 C CA . ARG B 1 271 ? 14.578 -5.758 -22.125 1 77.06 271 ARG B CA 1
ATOM 4380 C C . ARG B 1 271 ? 15 -4.391 -22.641 1 77.06 271 ARG B C 1
ATOM 4382 O O . ARG B 1 271 ? 16.016 -4.27 -23.344 1 77.06 271 ARG B O 1
ATOM 4389 N N . LEU B 1 272 ? 14.227 -3.457 -22.266 1 75.25 272 LEU B N 1
ATOM 4390 C CA . LEU B 1 272 ? 14.516 -2.111 -22.766 1 75.25 272 LEU B CA 1
ATOM 4391 C C . LEU B 1 272 ? 15.586 -1.441 -21.906 1 75.25 272 LEU B C 1
ATOM 4393 O O . LEU B 1 272 ? 16.109 -0.394 -22.281 1 75.25 272 LEU B O 1
ATOM 4397 N N . GLN B 1 273 ? 15.82 -2.158 -20.812 1 73.62 273 GLN B N 1
ATOM 4398 C CA . GLN B 1 273 ? 16.859 -1.594 -19.953 1 73.62 273 GLN B CA 1
ATOM 4399 C C . GLN B 1 273 ? 18.203 -1.547 -20.672 1 73.62 273 GLN B C 1
ATOM 4401 O O . GLN B 1 273 ? 18.656 -2.553 -21.234 1 73.62 273 GLN B O 1
ATOM 4406 N N . GLY B 1 274 ? 18.75 -0.397 -20.875 1 65.69 274 GLY B N 1
ATOM 4407 C CA . GLY B 1 274 ? 20.062 -0.242 -21.484 1 65.69 274 GLY B CA 1
ATOM 4408 C C . GLY B 1 274 ? 19.984 0.139 -22.953 1 65.69 274 GLY B C 1
ATOM 4409 O O . GLY B 1 274 ? 21 0.42 -23.594 1 65.69 274 GLY B O 1
ATOM 4410 N N . VAL B 1 275 ? 18.766 -0.066 -23.422 1 68.56 275 VAL B N 1
ATOM 4411 C CA . VAL B 1 275 ? 18.609 0.305 -24.812 1 68.56 275 VAL B CA 1
ATOM 4412 C C . VAL B 1 275 ? 18.547 1.826 -24.938 1 68.56 275 VAL B C 1
ATOM 4414 O O . VAL B 1 275 ? 17.875 2.492 -24.156 1 68.56 275 VAL B O 1
ATOM 4417 N N . GLU B 1 276 ? 19.453 2.348 -25.516 1 69.19 276 GLU B N 1
ATOM 4418 C CA . GLU B 1 276 ? 19.438 3.783 -25.781 1 69.19 276 GLU B CA 1
ATOM 4419 C C . GLU B 1 276 ? 18.312 4.16 -26.734 1 69.19 276 GLU B C 1
ATOM 4421 O O . GLU B 1 276 ? 18.172 3.586 -27.812 1 69.19 276 GLU B O 1
ATOM 4426 N N . LEU B 1 277 ? 17.344 4.785 -26.125 1 62.38 277 LEU B N 1
ATOM 4427 C CA . LEU B 1 277 ? 16.281 5.262 -27 1 62.38 277 LEU B CA 1
ATOM 4428 C C . LEU B 1 277 ? 16.719 6.496 -27.781 1 62.38 277 LEU B C 1
ATOM 4430 O O . LEU B 1 277 ? 17.5 7.309 -27.281 1 62.38 277 LEU B O 1
ATOM 4434 N N . PRO B 1 278 ? 16.547 6.469 -29.141 1 61.88 278 PRO B N 1
ATOM 4435 C CA . PRO B 1 278 ? 17.047 7.551 -29.984 1 61.88 278 PRO B CA 1
ATOM 4436 C C . PRO B 1 278 ? 16.797 8.938 -29.391 1 61.88 278 PRO B C 1
ATOM 4438 O O . PRO B 1 278 ? 17.672 9.812 -29.469 1 61.88 278 PRO B O 1
ATOM 4441 N N . LEU B 1 279 ? 15.648 9.297 -28.844 1 55.62 279 LEU B N 1
ATOM 4442 C CA . LEU B 1 279 ? 15.32 10.656 -28.453 1 55.62 279 LEU B CA 1
ATOM 4443 C C . LEU B 1 279 ? 15.617 10.883 -26.969 1 55.62 279 LEU B C 1
ATOM 4445 O O . LEU B 1 279 ? 15.781 12.023 -26.531 1 55.62 279 LEU B O 1
ATOM 4449 N N . VAL B 1 280 ? 15.625 9.852 -26.203 1 58.66 280 VAL B N 1
ATOM 4450 C CA . VAL B 1 280 ? 15.641 10.109 -24.766 1 58.66 280 VAL B CA 1
ATOM 4451 C C . VAL B 1 280 ? 16.969 9.641 -24.172 1 58.66 280 VAL B C 1
ATOM 4453 O O . VAL B 1 280 ? 17.375 10.102 -23.109 1 58.66 280 VAL B O 1
ATOM 4456 N N . GLY B 1 281 ? 17.766 9.023 -25.016 1 64.81 281 GLY B N 1
ATOM 4457 C CA . GLY B 1 281 ? 18.969 8.406 -24.5 1 64.81 281 GLY B CA 1
ATOM 4458 C C . GLY B 1 281 ? 18.703 7.188 -23.641 1 64.81 281 GLY B C 1
ATOM 4459 O O . GLY B 1 281 ? 17.734 6.465 -23.875 1 64.81 281 GLY B O 1
ATOM 4460 N N . GLU B 1 282 ? 19.609 6.824 -22.672 1 65.31 282 GLU B N 1
ATOM 4461 C CA . GLU B 1 282 ? 19.438 5.676 -21.797 1 65.31 282 GLU B CA 1
ATOM 4462 C C . GLU B 1 282 ? 18.359 5.934 -20.75 1 65.31 282 GLU B C 1
ATOM 4464 O O . GLU B 1 282 ? 18.453 6.891 -19.984 1 65.31 282 GLU B O 1
ATOM 4469 N N . ILE B 1 283 ? 17.266 5.312 -20.906 1 66.81 283 ILE B N 1
ATOM 4470 C CA . ILE B 1 283 ? 16.188 5.473 -19.938 1 66.81 283 ILE B CA 1
ATOM 4471 C C . ILE B 1 283 ? 16.562 4.781 -18.625 1 66.81 283 ILE B C 1
ATOM 4473 O O . ILE B 1 283 ? 16.891 3.594 -18.625 1 66.81 283 ILE B O 1
ATOM 4477 N N . PRO B 1 284 ? 16.516 5.527 -17.594 1 72.19 284 PRO B N 1
ATOM 4478 C CA . PRO B 1 284 ? 16.797 4.895 -16.297 1 72.19 284 PRO B CA 1
ATOM 4479 C C . PRO B 1 284 ? 15.836 3.752 -15.977 1 72.19 284 PRO B C 1
ATOM 4481 O O . PRO B 1 284 ? 14.664 3.799 -16.375 1 72.19 284 PRO B O 1
ATOM 4484 N N . VAL B 1 285 ? 16.375 2.703 -15.398 1 72.12 285 VAL B N 1
ATOM 4485 C CA . VAL B 1 285 ? 15.633 1.496 -15.031 1 72.12 285 VAL B CA 1
ATOM 4486 C C . VAL B 1 285 ? 14.391 1.872 -14.234 1 72.12 285 VAL B C 1
ATOM 4488 O O . VAL B 1 285 ? 13.336 1.255 -14.391 1 72.12 285 VAL B O 1
ATOM 4491 N N . GLN B 1 286 ? 14.484 2.936 -13.5 1 73.12 286 GLN B N 1
ATOM 4492 C CA . GLN B 1 286 ? 13.375 3.35 -12.641 1 73.12 286 GLN B CA 1
ATOM 4493 C C . GLN B 1 286 ? 12.195 3.852 -13.469 1 73.12 286 GLN B C 1
ATOM 4495 O O . GLN B 1 286 ? 11.039 3.656 -13.094 1 73.12 286 GLN B O 1
ATOM 4500 N N . ALA B 1 287 ? 12.453 4.441 -14.609 1 75.31 287 ALA B N 1
ATOM 4501 C CA . ALA B 1 287 ? 11.398 4.938 -15.484 1 75.31 287 ALA B CA 1
ATOM 4502 C C . ALA B 1 287 ? 10.609 3.783 -16.109 1 75.31 287 ALA B C 1
ATOM 4504 O O . ALA B 1 287 ? 9.391 3.857 -16.234 1 75.31 287 ALA B O 1
ATOM 4505 N N . ILE B 1 288 ? 11.383 2.814 -16.359 1 76.44 288 ILE B N 1
ATOM 4506 C CA . ILE B 1 288 ? 10.758 1.68 -17.031 1 76.44 288 ILE B CA 1
ATOM 4507 C C . ILE B 1 288 ? 9.922 0.892 -16.016 1 76.44 288 ILE B C 1
ATOM 4509 O O . ILE B 1 288 ? 8.859 0.366 -16.359 1 76.44 288 ILE B O 1
ATOM 4513 N N . GLU B 1 289 ? 10.375 0.935 -14.766 1 75.31 289 GLU B N 1
ATOM 4514 C CA . GLU B 1 289 ? 9.727 0.15 -13.719 1 75.31 289 GLU B CA 1
ATOM 4515 C C . GLU B 1 289 ? 8.359 0.73 -13.367 1 75.31 289 GLU B C 1
ATOM 4517 O O . GLU B 1 289 ? 7.535 0.055 -12.75 1 75.31 289 GLU B O 1
ATOM 4522 N N . VAL B 1 290 ? 8.086 1.935 -13.867 1 82.25 290 VAL B N 1
ATOM 4523 C CA . VAL B 1 290 ? 6.816 2.562 -13.508 1 82.25 290 VAL B CA 1
ATOM 4524 C C . VAL B 1 290 ? 5.762 2.23 -14.562 1 82.25 290 VAL B C 1
ATOM 4526 O O . VAL B 1 290 ? 4.566 2.438 -14.344 1 82.25 290 VAL B O 1
ATOM 4529 N N . LEU B 1 291 ? 6.09 1.635 -15.602 1 83.62 291 LEU B N 1
ATOM 4530 C CA . LEU B 1 291 ? 5.215 1.439 -16.75 1 83.62 291 LEU B CA 1
ATOM 4531 C C . LEU B 1 291 ? 3.977 0.641 -16.375 1 83.62 291 LEU B C 1
ATOM 4533 O O . LEU B 1 291 ? 2.854 1.027 -16.703 1 83.62 291 LEU B O 1
ATOM 4537 N N . PRO B 1 292 ? 4.168 -0.397 -15.594 1 83.38 292 PRO B N 1
ATOM 4538 C CA . PRO B 1 292 ? 2.973 -1.154 -15.219 1 83.38 292 PRO B CA 1
ATOM 4539 C C . PRO B 1 292 ? 1.986 -0.331 -14.391 1 83.38 292 PRO B C 1
ATOM 4541 O O . PRO B 1 292 ? 0.771 -0.508 -14.523 1 83.38 292 PRO B O 1
ATOM 4544 N N . TYR B 1 293 ? 2.447 0.508 -13.688 1 85.81 293 TYR B N 1
ATOM 4545 C CA . TYR B 1 293 ? 1.582 1.306 -12.828 1 85.81 293 TYR B CA 1
ATOM 4546 C C . TYR B 1 293 ? 0.918 2.43 -13.609 1 85.81 293 TYR B C 1
ATOM 4548 O O . TYR B 1 293 ? -0.22 2.809 -13.32 1 85.81 293 TYR B O 1
ATOM 4556 N N . ILE B 1 294 ? 1.682 2.916 -14.586 1 87.25 294 ILE B N 1
ATOM 4557 C CA . ILE B 1 294 ? 1.05 3.855 -15.5 1 87.25 294 ILE B CA 1
ATOM 4558 C C . ILE B 1 294 ? -0.111 3.172 -16.219 1 87.25 294 ILE B C 1
ATOM 4560 O O . ILE B 1 294 ? -1.197 3.744 -16.344 1 87.25 294 ILE B O 1
ATOM 4564 N N . LEU B 1 295 ? 0.115 1.971 -16.625 1 85.38 295 LEU B N 1
ATOM 4565 C CA . LEU B 1 295 ? -0.931 1.201 -17.297 1 85.38 295 LEU B CA 1
ATOM 4566 C C . LEU B 1 295 ? -2.127 0.998 -16.375 1 85.38 295 LEU B C 1
ATOM 4568 O O . LEU B 1 295 ? -3.277 1.066 -16.812 1 85.38 295 LEU B O 1
ATOM 4572 N N . THR B 1 296 ? -1.818 0.675 -15.125 1 85.88 296 THR B N 1
ATOM 4573 C CA . THR B 1 296 ? -2.885 0.456 -14.156 1 85.88 296 THR B CA 1
ATOM 4574 C C . THR B 1 296 ? -3.762 1.698 -14.023 1 85.88 296 THR B C 1
ATOM 4576 O O . THR B 1 296 ? -4.988 1.607 -14.086 1 85.88 296 THR B O 1
ATOM 4579 N N . VAL B 1 297 ? -3.197 2.812 -13.938 1 85.81 297 VAL B N 1
ATOM 4580 C CA . VAL B 1 297 ? -3.932 4.066 -13.789 1 85.81 297 VAL B CA 1
ATOM 4581 C C . VAL B 1 297 ? -4.738 4.34 -15.062 1 85.81 297 VAL B C 1
ATOM 4583 O O . VAL B 1 297 ? -5.906 4.73 -14.984 1 85.81 297 VAL B O 1
ATOM 4586 N N . LEU B 1 298 ? -4.145 4.09 -16.172 1 86.06 298 LEU B N 1
ATOM 4587 C CA . LEU B 1 298 ? -4.812 4.32 -17.453 1 86.06 298 LEU B CA 1
ATOM 4588 C C . LEU B 1 298 ? -5.992 3.369 -17.625 1 86.06 298 LEU B C 1
ATOM 4590 O O . LEU B 1 298 ? -7.059 3.775 -18.094 1 86.06 298 LEU B O 1
ATOM 4594 N N . LEU B 1 299 ? -5.727 2.148 -17.266 1 85.62 299 LEU B N 1
ATOM 4595 C CA . LEU B 1 299 ? -6.789 1.157 -17.406 1 85.62 299 LEU B CA 1
ATOM 4596 C C . LEU B 1 299 ? -7.965 1.48 -16.5 1 85.62 299 LEU B C 1
ATOM 4598 O O . LEU B 1 299 ? -9.125 1.314 -16.891 1 85.62 299 LEU B O 1
ATOM 4602 N N . LEU B 1 300 ? -7.699 1.932 -15.359 1 83 300 LEU B N 1
ATOM 4603 C CA . LEU B 1 300 ? -8.766 2.289 -14.43 1 83 300 LEU B CA 1
ATOM 4604 C C . LEU B 1 300 ? -9.516 3.529 -14.914 1 83 300 LEU B C 1
ATOM 4606 O O . LEU B 1 300 ? -10.727 3.641 -14.719 1 83 300 LEU B O 1
ATOM 4610 N N . ALA B 1 301 ? -8.805 4.5 -15.531 1 77.81 301 ALA B N 1
ATOM 4611 C CA . ALA B 1 301 ? -9.383 5.754 -16 1 77.81 301 ALA B CA 1
ATOM 4612 C C . ALA B 1 301 ? -10.133 5.551 -17.312 1 77.81 301 ALA B C 1
ATOM 4614 O O . ALA B 1 301 ? -10.906 6.414 -17.75 1 77.81 301 ALA B O 1
ATOM 4615 N N . GLY B 1 302 ? -10.078 4.512 -18.047 1 69.5 302 GLY B N 1
ATOM 4616 C CA . GLY B 1 302 ? -10.656 4.438 -19.375 1 69.5 302 GLY B CA 1
ATOM 4617 C C . GLY B 1 302 ? -11.391 3.133 -19.641 1 69.5 302 GLY B C 1
ATOM 4618 O O . GLY B 1 302 ? -12.477 3.129 -20.219 1 69.5 302 GLY B O 1
ATOM 4619 N N . PHE B 1 303 ? -10.633 2.088 -19.406 1 64.06 303 PHE B N 1
ATOM 4620 C CA . PHE B 1 303 ? -11.055 0.829 -20 1 64.06 303 PHE B CA 1
ATOM 4621 C C . PHE B 1 303 ? -11.766 -0.051 -18.984 1 64.06 303 PHE B C 1
ATOM 4623 O O . PHE B 1 303 ? -12.656 -0.825 -19.328 1 64.06 303 PHE B O 1
ATOM 4630 N N . ILE B 1 304 ? -11.117 -0.139 -17.719 1 62.09 304 ILE B N 1
ATOM 4631 C CA . ILE B 1 304 ? -11.633 -1.207 -16.875 1 62.09 304 ILE B CA 1
ATOM 4632 C C . ILE B 1 304 ? -12.742 -0.664 -15.969 1 62.09 304 ILE B C 1
ATOM 4634 O O . ILE B 1 304 ? -12.555 0.343 -15.281 1 62.09 304 ILE B O 1
ATOM 4638 N N . GLY B 1 305 ? -13.773 -0.125 -16.719 1 59.03 305 GLY B N 1
ATOM 4639 C CA . GLY B 1 305 ? -14.938 0.341 -15.984 1 59.03 305 GLY B CA 1
ATOM 4640 C C . GLY B 1 305 ? -15.047 -0.26 -14.594 1 59.03 305 GLY B C 1
ATOM 4641 O O . GLY B 1 305 ? -14.031 -0.526 -13.945 1 59.03 305 GLY B O 1
ATOM 4642 N N . ARG B 1 306 ? -16.266 -0.72 -14.25 1 64.06 306 ARG B N 1
ATOM 4643 C CA . ARG B 1 306 ? -16.781 -1.136 -12.953 1 64.06 306 ARG B CA 1
ATOM 4644 C C . ARG B 1 306 ? -16.406 -2.582 -12.648 1 64.06 306 ARG B C 1
ATOM 4646 O O . ARG B 1 306 ? -16.812 -3.498 -13.367 1 64.06 306 ARG B O 1
ATOM 4653 N N . ALA B 1 307 ? -15.141 -2.896 -12.016 1 68.44 307 ALA B N 1
ATOM 4654 C CA . ALA B 1 307 ? -14.93 -4.23 -11.461 1 68.44 307 ALA B CA 1
ATOM 4655 C C . ALA B 1 307 ? -15.758 -4.438 -10.195 1 68.44 307 ALA B C 1
ATOM 4657 O O . ALA B 1 307 ? -15.656 -3.658 -9.242 1 68.44 307 ALA B O 1
ATOM 4658 N N . VAL B 1 308 ? -16.734 -5.375 -10.352 1 73.25 308 VAL B N 1
ATOM 4659 C CA . VAL B 1 308 ? -17.578 -5.609 -9.188 1 73.25 308 VAL B CA 1
ATOM 4660 C C . VAL B 1 308 ? -17.047 -6.781 -8.375 1 73.25 308 VAL B C 1
ATOM 4662 O O . VAL B 1 308 ? -17.047 -7.926 -8.844 1 73.25 308 VAL B O 1
ATOM 4665 N N . GLY B 1 309 ? -16.438 -6.504 -7.277 1 76.25 309 GLY B N 1
ATOM 4666 C CA . GLY B 1 309 ? -15.953 -7.539 -6.375 1 76.25 309 GLY B CA 1
ATOM 4667 C C . GLY B 1 309 ? -17.047 -8.141 -5.512 1 76.25 309 GLY B C 1
ATOM 4668 O O . GLY B 1 309 ? -18.219 -7.82 -5.684 1 76.25 309 GLY B O 1
ATOM 4669 N N . PRO B 1 310 ? -16.609 -9.039 -4.676 1 79.31 310 PRO B N 1
ATOM 4670 C CA . PRO B 1 310 ? -17.594 -9.562 -3.717 1 79.31 310 PRO B CA 1
ATOM 4671 C C . PRO B 1 310 ? -18.25 -8.469 -2.883 1 79.31 310 PRO B C 1
ATOM 4673 O O . PRO B 1 310 ? -17.578 -7.496 -2.504 1 79.31 310 PRO B O 1
ATOM 4676 N N . LYS B 1 311 ? -19.5 -8.625 -2.582 1 79.56 311 LYS B N 1
ATOM 4677 C CA . LYS B 1 311 ? -20.297 -7.566 -1.975 1 79.56 311 LYS B CA 1
ATOM 4678 C C . LYS B 1 311 ? -19.812 -7.254 -0.562 1 79.56 311 LYS B C 1
ATOM 4680 O O . LYS B 1 311 ? -19.891 -6.105 -0.114 1 79.56 311 LYS B O 1
ATOM 4685 N N . ALA B 1 312 ? -19.328 -8.266 0.078 1 79.69 312 ALA B N 1
ATOM 4686 C CA . ALA B 1 312 ? -18.984 -8.07 1.485 1 79.69 312 ALA B CA 1
ATOM 4687 C C . ALA B 1 312 ? -17.484 -7.848 1.661 1 79.69 312 ALA B C 1
ATOM 4689 O O . ALA B 1 312 ? -16.969 -7.922 2.777 1 79.69 312 ALA B O 1
ATOM 4690 N N . ILE B 1 313 ? -16.828 -7.605 0.594 1 81 313 ILE B N 1
ATOM 4691 C CA . ILE B 1 313 ? -15.375 -7.449 0.653 1 81 313 ILE B CA 1
ATOM 4692 C C . ILE B 1 313 ? -15.016 -6.262 1.543 1 81 313 ILE B C 1
ATOM 4694 O O . ILE B 1 313 ? -15.625 -5.191 1.435 1 81 313 ILE B O 1
ATOM 4698 N N . GLY B 1 314 ? -14.047 -6.488 2.469 1 79.5 314 GLY B N 1
ATOM 4699 C CA . GLY B 1 314 ? -13.531 -5.414 3.303 1 79.5 314 GLY B CA 1
ATOM 4700 C C . GLY B 1 314 ? -14.414 -5.105 4.496 1 79.5 314 GLY B C 1
ATOM 4701 O O . GLY B 1 314 ? -14.07 -4.262 5.324 1 79.5 314 GLY B O 1
ATOM 4702 N N . GLN B 1 315 ? -15.547 -5.766 4.625 1 77.12 315 GLN B N 1
ATOM 4703 C CA . GLN B 1 315 ? -16.453 -5.527 5.738 1 77.12 315 GLN B CA 1
ATOM 4704 C C . GLN B 1 315 ? -16.266 -6.57 6.836 1 77.12 315 GLN B C 1
ATOM 4706 O O . GLN B 1 315 ? -16.344 -7.773 6.574 1 77.12 315 GLN B O 1
ATOM 4711 N N . PRO B 1 316 ? -16.016 -6.066 8.031 1 74.31 316 PRO B N 1
ATOM 4712 C CA . PRO B 1 316 ? -15.977 -7.035 9.125 1 74.31 316 PRO B CA 1
ATOM 4713 C C . PRO B 1 316 ? -17.312 -7.742 9.328 1 74.31 316 PRO B C 1
ATOM 4715 O O . PRO B 1 316 ? -18.375 -7.125 9.18 1 74.31 316 PRO B O 1
ATOM 4718 N N . TYR B 1 317 ? -17.266 -9.055 9.555 1 78.06 317 TYR B N 1
ATOM 4719 C CA . TYR B 1 317 ? -18.5 -9.797 9.797 1 78.06 317 TYR B CA 1
ATOM 4720 C C . TYR B 1 317 ? -18.781 -9.914 11.289 1 78.06 317 TYR B C 1
ATOM 4722 O O . TYR B 1 317 ? -17.891 -10.242 12.07 1 78.06 317 TYR B O 1
ATOM 4730 N N . VAL B 1 318 ? -19.938 -9.508 11.688 1 70.31 318 VAL B N 1
ATOM 4731 C CA . VAL B 1 318 ? -20.422 -9.68 13.055 1 70.31 318 VAL B CA 1
ATOM 4732 C C . VAL B 1 318 ? -21.625 -10.625 13.055 1 70.31 318 VAL B C 1
ATOM 4734 O O . VAL B 1 318 ? -22.625 -10.375 12.367 1 70.31 318 VAL B O 1
ATOM 4737 N N . LYS B 1 319 ? -21.438 -11.703 13.766 1 70.38 319 LYS B N 1
ATOM 4738 C CA . LYS B 1 319 ? -22.516 -12.672 13.852 1 70.38 319 LYS B CA 1
ATOM 4739 C C . LYS B 1 319 ? -23.75 -12.055 14.5 1 70.38 319 LYS B C 1
ATOM 4741 O O . LYS B 1 319 ? -23.641 -11.344 15.508 1 70.38 319 LYS B O 1
ATOM 4746 N N . SER B 1 320 ? -24.828 -11.992 13.758 1 57.75 320 SER B N 1
ATOM 4747 C CA . SER B 1 320 ? -26.062 -11.531 14.359 1 57.75 320 SER B CA 1
ATOM 4748 C C . SER B 1 320 ? -26.516 -12.461 15.477 1 57.75 320 SER B C 1
ATOM 4750 O O . SER B 1 320 ? -26.469 -13.68 15.336 1 57.75 320 SER B O 1
ATOM 4752 N N . ARG B 1 321 ? -26.516 -12.031 16.672 1 44.81 321 ARG B N 1
ATOM 4753 C CA . ARG B 1 321 ? -27.078 -12.805 17.766 1 44.81 321 ARG B CA 1
ATOM 4754 C C . ARG B 1 321 ? -28.547 -13.133 17.5 1 44.81 321 ARG B C 1
ATOM 4756 O O . ARG B 1 321 ? -29.25 -12.359 16.859 1 44.81 321 ARG B O 1
#

Organism: Shewanella halifaxensis (strain HAW-EB4) (NCBI:txid458817)

Secondary structure (DSSP, 8-state):
-HHHHHHHHHHHHHHHHHHHHHHHHHHHHHHHT---TTHHHHHHHHHHHHHHHHHHHS-HHHHHHHHHHHHHHHHHHHHIIIIIS---HHHHHHHHHHHHHHHHHHHHHHHH-STTPPPPPPGGGS--B---TTHHHHTTSTTHHHIIIIIISS-BHHHHHHHHHHHHHHHHHHHSHHHHHHHHHHH-HHHHHHTT--HHHHHHHHHHHHHHHHHHHHHHIIIIISSS--TTTTTTHHHHHHHHHHHTTT-HHHHHHHHHHHHHHHHHHHHHTT-EETTTEE--HHHHHTHHHHHHHHIIIII-------TTTTPPP----/-HHHHHHHHHHHHHHHHHHHHHHHHHHHHHHHT---TTHHHHHHHHHHHHHHHHHHHS-HHHHHHHHHHHHHHHHHHHHIIIIIS---HHHHHHHHHHHHHHHHHHHHHHHH-STTPPPPPPGGGS--B---TTHHHHTTSTTHHHIIIIIISS-BHHHHHHHHHHHHHHHHHHHSHHHHHHHHHHH-HHHHHHTT--HHHHHHHHHHHHHHHHHHHHHHIIIIISSS--TTTTTTHHHHHHHHHHHTTT-HHHHHHHHHHHHHHHHHHHHHTT-EETTTEE--HHHHHTHHHHHHHHIIIII-------TTTTPPP----

Nearest PDB structures (foldseek):
  5b58-assembly1_B  TM=5.181E-01  e=7.336E-03  Burkholderia cenocepacia J2315
  7lb8-assembly1_B  TM=5.731E-01  e=2.822E-01  Escherichia coli K-12
  8wll-assembly1_A  TM=2.128E-01  e=1.670E+00  Homo sapiens
  8tgk-assembly1_A  TM=1.977E-01  e=2.667E+00  Homo sapiens
  8dwi-assembly1_A  TM=1.406E-01  e=1.204E+00  Homo sapiens

Sequence (642 aa):
MFESIILILDATLRVSAPLILAALAGLFSERSGIVNIALEGKMLSSAFAAAAMAAVTGSVWLGLLAGIGISVLLALIHGFASITHRGDQIVSGVAINMLAVGLTVTLGRFWFGLGGQTPALTDSSRFTAITLPGAEAVADVPVFGQFYSQLFSGHNFLVYLSLFAVPVCYWVIYKTRFGLRLRAAGENPHAVDTAGISVAWIRYRALIISGILAGIAGAYLSTAHSAGFVPNMSAGKGFIALAALIFGKWKPVPVLFGCLLFGFLDAIAIRLQGVELPLVGEIPVQAIEVLPYILTVLLLAGFIGRAVGPKAIGQPYVKSRMFESIILILDATLRVSAPLILAALAGLFSERSGIVNIALEGKMLSSAFAAAAMAAVTGSVWLGLLAGIGISVLLALIHGFASITHRGDQIVSGVAINMLAVGLTVTLGRFWFGLGGQTPALTDSSRFTAITLPGAEAVADVPVFGQFYSQLFSGHNFLVYLSLFAVPVCYWVIYKTRFGLRLRAAGENPHAVDTAGISVAWIRYRALIISGILAGIAGAYLSTAHSAGFVPNMSAGKGFIALAALIFGKWKPVPVLFGCLLFGFLDAIAIRLQGVELPLVGEIPVQAIEVLPYILTVLLLAGFIGRAVGPKAIGQPYVKSR

Foldseek 3Di:
DVLVVLQLLQQLLLLLLLLLLLLLLQLLLQLLFAHALQLLLLLLLLLLQLQQQCQVPVASVSSLVRLLVSLLVLLVQLLCQCAVVVHFSVVSSVVSNVCSLVVQQVCLCVVPVPRSWHDFHDPSSFFWFAADPCLVVCCPPPPVSSCCNRNVGGATPSSVVSVVVLVVSQCPLPPDPLNVLSNCSLAPVQVSVVVVHDSSVSSSVSSSSSSNSSSSSSSCQARPVGRIRDRSSSVCSSVQSNLLCLLLLSHSVSSSVSSSVLSSLVSVLVVCQPPQDPPPGHDDSVVSSCVSVVVSVVCDVPPSPDSDTRPSHSGHDDHDD/DVLVVLQLLQQLLLLLLLLLLLLLLQLLLQLLFAHALQLLLLLLLLLLQLQQQCQVPVASVSSLVRLLVSLLVLLVQLLCQCAVVVHFSVVSSVVSNVCSLVVQQVCLCVPPVPRSWHDFHDPSSFFWFAADPCLVVCCPPPPVSSCCNRRVGGATPSSVVSVVVLVVSQCPLPPDPLNVLSNCSLAPVQVSVVVVHDSSVSSSVSSSSSSNSSSSSSSCQARPVGRIRDRSSSVCSSVQSNLLCLLLLSHSPSSSVSSSVLSSLVSVLVVCQPPQDPPPGHDDSVVSSCVSVVVSVVCDVPPSDDSDTRPSHSGHDDHDD

pLDDT: mean 90.44, std 10.56, range [44.78, 98.94]

Radius of gyration: 25.06 Å; Cα contacts (8 Å, |Δi|>4): 1392; chains: 2; bounding box: 58×71×72 Å

InterPro domains:
  IPR001851 ABC transporter, permease [PF02653] (9-298)

Solvent-accessible surface area (backbone atoms only — not comparable to full-atom values): 29145 Å² total; per-residue (Å²): 110,67,65,57,48,45,52,45,52,31,40,12,50,60,57,14,21,38,26,35,23,30,17,53,12,40,36,39,22,29,37,27,14,39,52,58,66,25,42,35,14,26,18,38,39,0,11,39,37,8,18,46,41,8,51,75,69,50,33,34,67,58,2,42,52,42,0,20,48,50,7,25,49,50,27,49,51,44,36,43,19,23,56,74,31,34,16,62,30,63,53,43,12,49,26,44,27,50,32,26,59,22,48,44,29,36,48,19,30,72,74,59,69,49,88,15,16,41,60,72,40,52,76,75,20,30,53,53,62,40,77,44,87,61,25,78,77,32,42,80,41,76,68,60,11,45,44,45,32,50,54,64,18,53,46,26,66,65,42,56,46,29,60,51,43,38,63,51,50,40,42,45,47,73,71,35,71,63,17,49,51,29,48,38,28,2,54,39,40,65,62,36,42,74,72,71,41,62,52,65,58,50,39,48,50,23,24,42,52,16,10,42,33,19,1,50,22,8,17,36,49,8,28,44,77,31,53,24,26,52,70,70,69,48,73,56,41,30,54,50,10,50,45,15,24,47,75,15,55,69,34,52,68,48,20,44,54,33,19,45,50,50,12,38,52,49,34,50,32,59,66,45,46,75,43,62,39,93,88,73,38,65,55,54,64,41,53,44,68,22,47,60,30,53,49,50,46,49,35,27,51,68,70,46,44,74,62,73,68,46,74,34,44,62,49,62,80,72,84,80,125,108,68,65,58,50,46,52,46,52,32,41,12,52,60,56,13,21,39,25,34,23,30,16,52,13,40,37,40,20,29,37,26,13,39,52,57,64,26,43,35,14,26,18,39,38,0,11,39,38,9,19,45,42,8,51,75,68,49,32,33,68,60,3,40,51,41,0,21,49,50,7,24,51,50,29,48,49,44,36,44,18,24,57,75,30,33,15,62,32,63,53,44,12,50,26,43,27,50,32,27,59,22,48,43,28,37,49,19,30,73,75,60,67,50,87,15,16,41,60,73,40,51,76,76,20,31,51,53,62,40,78,44,89,62,24,80,77,32,42,78,40,78,67,60,11,44,44,44,31,52,53,65,18,53,48,26,67,63,42,55,47,28,60,52,44,38,63,50,50,41,42,46,47,73,70,35,71,64,17,50,51,31,47,38,29,2,54,40,41,65,62,37,41,73,72,71,41,61,52,66,58,50,39,47,51,24,24,42,52,17,10,41,33,18,1,51,21,9,18,38,49,9,28,44,77,30,53,22,26,51,71,70,68,48,71,57,40,31,54,50,10,48,44,16,23,48,76,16,54,69,34,51,66,49,19,44,53,33,19,44,50,50,12,38,51,49,35,50,33,59,66,45,46,75,43,62,39,92,88,73,36,66,55,53,65,42,53,43,69,22,47,59,30,52,49,50,47,49,35,27,51,68,68,46,44,76,63,73,67,44,73,33,43,62,49,61,80,72,83,79,127